Protein 5NF4 (pdb70)

Foldseek 3Di:
DKAKEKAKAFALVLQQFFAKKKKWKAAQPPQATWWIDIDGDPDQTDGMDIAITMTHFDWMKMKMKTQDPPVVVVVVVQGGNVSVVVQQFDWDFDDPCQQAGRDSNHYAIWIDMAGGDGGDDDADNVGGHYDQGVNHRHHHIFGQKEKEKEFEPADCVFFDWKKKFLFARTTGHDDDPDFGPDGDHIDTWDDPPPHRMTMGMGGWGFDDPVAAAVGRPDPRSPNFMWMWTATPVGDIDIATFFDDPDADVVNARRCQRNVVDPDHTGRTDGTQKYKHWYWYDDPPDMGIDIDIGGD/DKAKEKAKAFALQLQGAFFKKKKWKAAQPPQATWWIDIDGDPDDSDTMDIDIIMGHFHFMKMKMKTQDPPVVVVVVVQGGNVSVVVQQFDWAFDDVCQQAHGDRNHYAIWIDMAGRDGGDDDADNVGGHYDQRVNHRHHYIFGQKEKEKEFAPADLQFWDWKKKFLFARTTGHDDDPDFGPDGDHIHTFDDDPPHRMTIGMGGWGFDDPVAAAVGRPDPRRPNFIWMWTATPVGDIDIATFFDDADADVVNARRCQRNPVDPDHTGRTDGTQKYKYWYKHDDVPDMGIDIDIGGD

Structure (mmCIF, N/CA/C/O backbone):
data_5NF4
#
_entry.id   5NF4
#
_cell.length_a   80.183
_cell.length_b   80.183
_cell.length_c   116.022
_cell.angle_alpha   90.000
_cell.angle_beta   90.000
_cell.angle_gamma   120.000
#
_symmetry.space_group_name_H-M   'P 32'
#
loop_
_entity.id
_entity.type
_entity.pdbx_description
1 polymer 'Minor fimbrium tip subunit Mfa3'
2 non-polymer 'FORMIC ACID'
3 non-polymer 'SULFATE ION'
4 water water
#
loop_
_atom_site.group_PDB
_atom_site.id
_atom_site.type_symbol
_atom_site.label_atom_id
_atom_site.label_alt_id
_atom_site.label_comp_id
_atom_site.label_asym_id
_atom_site.label_entity_id
_atom_site.label_seq_id
_atom_site.pdbx_PDB_ins_code
_atom_site.Cartn_x
_atom_site.Cartn_y
_atom_site.Cartn_z
_atom_site.occupancy
_atom_site.B_iso_or_equiv
_atom_site.auth_seq_id
_atom_site.auth_comp_id
_atom_site.auth_asym_id
_atom_site.auth_atom_id
_atom_site.pdbx_PDB_model_num
ATOM 1 N N . PRO A 1 39 ? -12.005 21.328 45.595 1.00 57.04 34 PRO A N 1
ATOM 2 C CA . PRO A 1 39 ? -11.416 22.680 45.589 1.00 52.88 34 PRO A CA 1
ATOM 3 C C . PRO A 1 39 ? -11.010 23.019 44.159 1.00 50.11 34 PRO A C 1
ATOM 4 O O . PRO A 1 39 ? -10.391 22.192 43.533 1.00 54.53 34 PRO A O 1
ATOM 15 N N . ASP A 1 40 ? -11.379 24.189 43.653 1.00 44.20 35 ASP A N 1
ATOM 16 C CA . ASP A 1 40 ? -11.256 24.454 42.214 1.00 43.75 35 ASP A CA 1
ATOM 17 C C . ASP A 1 40 ? -10.013 25.229 41.796 1.00 45.14 35 ASP A C 1
ATOM 18 O O . ASP A 1 40 ? -9.239 25.758 42.622 1.00 47.59 35 ASP A O 1
ATOM 27 N N . VAL A 1 41 ? -9.868 25.306 40.478 1.00 40.80 36 VAL A N 1
ATOM 28 C CA . VAL A 1 41 ? -8.882 26.137 39.838 1.00 43.06 36 VAL A CA 1
ATOM 29 C C . VAL A 1 41 ? -9.583 27.007 38.787 1.00 40.29 36 VAL A C 1
ATOM 30 O O . VAL A 1 41 ? -10.383 26.497 38.001 1.00 39.88 36 VAL A O 1
ATOM 43 N N . TYR A 1 42 ? -9.273 28.295 38.784 1.00 40.26 37 TYR A N 1
ATOM 44 C CA . TYR A 1 42 ? -9.643 29.183 37.678 1.00 41.41 37 TYR A CA 1
ATOM 45 C C . TYR A 1 42 ? -8.366 29.550 36.960 1.00 41.15 37 TYR A C 1
ATOM 46 O O . TYR A 1 42 ? -7.452 30.122 37.554 1.00 41.29 37 TYR A O 1
ATOM 64 N N . LEU A 1 43 ? -8.334 29.218 35.674 1.00 37.45 38 LEU A N 1
ATOM 65 C CA . LEU A 1 43 ? -7.184 29.408 34.804 1.00 39.31 38 LEU A CA 1
ATOM 66 C C . LEU A 1 43 ? -7.483 30.454 33.766 1.00 42.00 38 LEU A C 1
ATOM 67 O O . LEU A 1 43 ? -8.526 30.388 33.135 1.00 41.13 38 LEU A O 1
ATOM 83 N N . LEU A 1 44 ? -6.546 31.373 33.574 1.00 40.20 39 LEU A N 1
ATOM 84 C CA . LEU A 1 44 ? -6.581 32.325 32.475 1.00 40.57 39 LEU A CA 1
ATOM 85 C C . LEU A 1 44 ? -5.739 31.796 31.327 1.00 41.13 39 LEU A C 1
ATOM 86 O O . LEU A 1 44 ? -4.526 31.650 31.459 1.00 41.42 39 LEU A O 1
ATOM 102 N N . VAL A 1 45 ? -6.401 31.507 30.212 1.00 37.51 40 VAL A N 1
ATOM 103 C CA . VAL A 1 45 ? -5.750 30.909 29.046 1.00 38.68 40 VAL A CA 1
ATOM 104 C C . VAL A 1 45 ? -5.546 32.046 28.058 1.00 44.87 40 VAL A C 1
ATOM 105 O O . VAL A 1 45 ? -6.494 32.783 27.751 1.00 44.47 40 VAL A O 1
ATOM 118 N N . ASN A 1 46 ? -4.298 32.249 27.638 1.00 43.82 41 ASN A N 1
ATOM 119 C CA . ASN A 1 46 ? -3.986 33.180 26.548 1.00 44.76 41 ASN A CA 1
ATOM 120 C C . ASN A 1 46 ? -3.331 32.429 25.411 1.00 48.54 41 ASN A C 1
ATOM 121 O O . ASN A 1 46 ? -2.269 31.823 25.606 1.00 43.54 41 ASN A O 1
ATOM 132 N N . ALA A 1 47 ? -3.983 32.461 24.250 1.00 40.93 42 ALA A N 1
ATOM 133 C CA . ALA A 1 47 ? -3.598 31.661 23.086 1.00 39.25 42 ALA A CA 1
ATOM 134 C C . ALA A 1 47 ? -3.444 32.544 21.861 1.00 43.34 42 ALA A C 1
ATOM 135 O O . ALA A 1 47 ? -4.128 33.557 21.714 1.00 48.49 42 ALA A O 1
ATOM 142 N N . ARG A 1 48 ? -2.529 32.159 20.977 1.00 40.23 43 ARG A N 1
ATOM 143 C CA . ARG A 1 48 ? -2.233 32.981 19.835 1.00 41.23 43 ARG A CA 1
ATOM 144 C C . ARG A 1 48 ? -1.467 32.133 18.833 1.00 41.81 43 ARG A C 1
ATOM 145 O O . A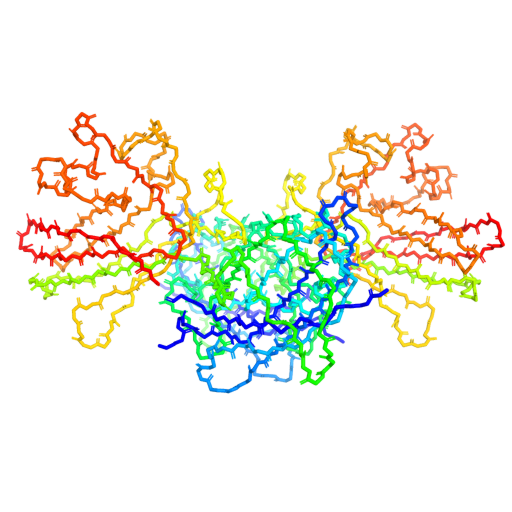RG A 1 48 ? -0.867 31.124 19.206 1.00 37.94 43 ARG A O 1
ATOM 166 N N . ALA A 1 49 ? -1.510 32.512 17.565 1.00 43.66 44 ALA A N 1
ATOM 167 C CA . ALA A 1 49 ? -0.715 31.781 16.606 1.00 48.93 44 ALA A CA 1
ATOM 168 C C . ALA A 1 49 ? 0.768 32.072 16.863 1.00 64.92 44 ALA A C 1
ATOM 169 O O . ALA A 1 49 ? 1.136 33.200 17.200 1.00 59.58 44 ALA A O 1
ATOM 176 N N . ALA A 1 50 ? 1.604 31.042 16.743 1.00 74.73 45 ALA A N 1
ATOM 177 C CA . ALA A 1 50 ? 3.052 31.186 16.893 1.00 83.70 45 ALA A CA 1
ATOM 178 C C . ALA A 1 50 ? 3.654 31.963 15.719 1.00 95.87 45 ALA A C 1
ATOM 179 O O . ALA A 1 50 ? 3.942 31.397 14.659 1.00 96.60 45 ALA A O 1
ATOM 186 N N . ASP A 1 64 ? -2.409 39.559 6.971 1.00 83.79 59 ASP A N 1
ATOM 187 C CA . ASP A 1 64 ? -2.417 38.799 8.210 1.00 68.13 59 ASP A CA 1
ATOM 188 C C . ASP A 1 64 ? -3.430 37.661 8.184 1.00 52.54 59 ASP A C 1
ATOM 189 O O . ASP A 1 64 ? -3.729 37.094 9.231 1.00 50.94 59 ASP A O 1
ATOM 198 N N . PHE A 1 65 ? -3.943 37.307 7.003 1.00 51.34 60 PHE A N 1
ATOM 199 C CA . PHE A 1 65 ? -4.810 36.134 6.898 1.00 46.30 60 PHE A CA 1
ATOM 200 C C . PHE A 1 65 ? -4.101 34.876 7.444 1.00 44.74 60 PHE A C 1
ATOM 201 O O . PHE A 1 65 ? -4.750 33.977 8.018 1.00 41.81 60 PHE A O 1
ATOM 218 N N . GLU A 1 66 ? -2.771 34.825 7.299 1.00 48.96 61 GLU A N 1
ATOM 219 C CA . GLU A 1 66 ? -1.966 33.668 7.741 1.00 45.63 61 GLU A CA 1
ATOM 220 C C . GLU A 1 66 ? -2.021 33.492 9.258 1.00 43.96 61 GLU A C 1
ATOM 221 O O . GLU A 1 66 ? -1.727 32.418 9.774 1.00 43.96 61 GLU A O 1
ATOM 233 N N . ASP A 1 67 ? -2.340 34.571 9.957 1.00 43.08 62 ASP A N 1
ATOM 234 C CA . ASP A 1 67 ? -2.268 34.579 11.423 1.00 45.42 62 ASP A CA 1
ATOM 235 C C . ASP A 1 67 ? -3.622 34.486 12.113 1.00 50.86 62 ASP A C 1
ATOM 236 O O . ASP A 1 67 ? -3.696 34.447 13.341 1.00 49.25 62 ASP A O 1
ATOM 245 N N . ARG A 1 68 ? -4.696 34.497 11.339 1.00 44.96 63 ARG A N 1
ATOM 246 C CA . ARG A 1 68 ? -6.023 34.640 11.926 1.00 45.84 63 ARG A CA 1
ATOM 247 C C . ARG A 1 68 ? -6.481 33.345 12.537 1.00 43.21 63 ARG A C 1
ATOM 248 O O . ARG A 1 68 ? -6.345 32.282 11.938 1.00 40.45 63 ARG A O 1
ATOM 269 N N . VAL A 1 69 ? -7.006 33.449 13.755 1.00 41.03 64 VAL A N 1
ATOM 270 C CA . VAL A 1 69 ? -7.594 32.321 14.429 1.00 40.26 64 VAL A CA 1
ATOM 271 C C . VAL A 1 69 ? -9.083 32.603 14.553 1.00 48.87 64 VAL A C 1
ATOM 272 O O . VAL A 1 69 ? -9.504 33.365 15.420 1.00 51.72 64 VAL A O 1
ATOM 285 N N . HIS A 1 70 ? -9.858 31.937 13.703 1.00 39.30 65 HIS A N 1
ATOM 286 C CA . HIS A 1 70 ? -11.306 32.134 13.583 1.00 41.53 65 HIS A CA 1
ATOM 287 C C . HIS A 1 70 ? -12.106 31.351 14.612 1.00 41.24 65 HIS A C 1
ATOM 288 O O . HIS A 1 70 ? -13.169 31.780 15.042 1.00 45.16 65 HIS A O 1
ATOM 302 N N . SER A 1 71 ? -11.601 30.181 14.951 1.00 40.70 66 SER A N 1
ATOM 303 C CA . SER A 1 71 ? -12.177 29.374 16.016 1.00 42.23 66 SER A CA 1
ATOM 304 C C . SER A 1 71 ? -11.072 28.665 16.754 1.00 37.98 66 SER A C 1
ATOM 305 O O . SER A 1 71 ? -10.022 28.381 16.194 1.00 36.42 66 SER A O 1
ATOM 313 N N . LEU A 1 72 ? -11.319 28.362 18.021 1.00 37.78 67 LEU A N 1
ATOM 314 C CA . LEU A 1 72 ? -10.346 27.684 18.847 1.00 36.08 67 LEU A CA 1
ATOM 315 C C . LEU A 1 72 ? -11.045 26.780 19.853 1.00 36.28 67 LEU A C 1
ATOM 316 O O . LEU A 1 72 ? -11.812 27.266 20.679 1.00 38.45 67 LEU A O 1
ATOM 332 N N . ALA A 1 73 ? -10.770 25.489 19.780 1.00 34.81 68 ALA A N 1
ATOM 333 C CA . ALA A 1 73 ? -11.267 24.534 20.765 1.00 35.00 68 ALA A CA 1
ATOM 334 C C . ALA A 1 73 ? -10.154 24.148 21.707 1.00 34.29 68 ALA A C 1
ATOM 335 O O . ALA A 1 73 ? -9.021 23.918 21.293 1.00 34.30 68 ALA A O 1
ATOM 342 N N . MET A 1 74 ? -10.480 24.105 22.996 1.00 33.37 69 MET A N 1
ATOM 343 C CA . MET A 1 74 ? -9.560 23.625 23.993 1.00 31.36 69 MET A CA 1
ATOM 344 C C . MET A 1 74 ? -10.241 22.443 24.656 1.00 33.57 69 MET A C 1
ATOM 345 O O . MET A 1 74 ? -11.401 22.577 25.068 1.00 35.36 69 MET A O 1
ATOM 359 N N . LEU A 1 75 ? -9.534 21.329 24.759 1.00 32.06 70 LEU A N 1
ATOM 360 C CA . LEU A 1 75 ? -10.044 20.145 25.455 1.00 33.67 70 LEU A CA 1
ATOM 361 C C . LEU A 1 75 ? -8.961 19.671 26.429 1.00 32.90 70 LEU A C 1
ATOM 362 O O . LEU A 1 75 ? -7.776 19.553 26.080 1.00 32.77 70 LEU A O 1
ATOM 378 N N . VAL A 1 76 ? -9.387 19.407 27.664 1.00 33.22 71 VAL A N 1
ATOM 379 C CA . VAL A 1 76 ? -8.480 19.124 28.770 1.00 32.37 71 VAL A CA 1
ATOM 380 C C . VAL A 1 76 ? -8.850 17.777 29.376 1.00 30.67 71 VAL A C 1
ATOM 381 O O . VAL A 1 76 ? -10.042 17.487 29.608 1.00 31.59 71 VAL A O 1
ATOM 394 N N . PHE A 1 77 ? -7.853 16.931 29.558 1.00 30.71 72 PHE A N 1
ATOM 395 C CA . PHE A 1 77 ? -8.067 15.586 30.065 1.00 30.92 72 PHE A CA 1
ATOM 396 C C . PHE A 1 77 ? -7.170 15.254 31.235 1.00 33.88 72 PHE A C 1
ATOM 397 O O . PHE A 1 77 ? -6.053 15.739 31.326 1.00 33.88 72 PHE A O 1
ATOM 414 N N . ASP A 1 78 ? -7.644 14.392 32.121 1.00 35.15 73 ASP A N 1
ATOM 415 C CA . ASP A 1 78 ? -6.771 13.900 33.191 1.00 36.06 73 ASP A CA 1
ATOM 416 C C . ASP A 1 78 ? -5.647 13.080 32.559 1.00 37.37 73 ASP A C 1
ATOM 417 O O . ASP A 1 78 ? -5.925 12.181 31.767 1.00 37.52 73 ASP A O 1
ATOM 426 N N . SER A 1 79 ? -4.390 13.395 32.875 1.00 35.61 74 SER A N 1
ATOM 427 C CA . SER A 1 79 ? -3.252 12.742 32.228 1.00 37.82 74 SER A CA 1
ATOM 428 C C . SER A 1 79 ? -3.210 11.237 32.468 1.00 38.82 74 SER A C 1
ATOM 429 O O . SER A 1 79 ? -2.714 10.505 31.611 1.00 39.53 74 SER A O 1
ATOM 437 N N . ASN A 1 80 ? -3.755 10.799 33.603 1.00 40.39 75 ASN A N 1
ATOM 438 C CA . ASN A 1 80 ? -3.683 9.404 34.014 1.00 44.89 75 ASN A CA 1
ATOM 439 C C . ASN A 1 80 ? -4.930 8.616 33.674 1.00 43.38 75 ASN A C 1
ATOM 440 O O . ASN A 1 80 ? -4.826 7.520 33.124 1.00 50.84 75 ASN A O 1
ATOM 451 N N . THR A 1 81 ? -6.099 9.177 33.960 1.00 37.69 76 THR A N 1
ATOM 452 C CA . THR A 1 81 ? -7.348 8.435 33.758 1.00 37.79 76 THR A CA 1
ATOM 453 C C . THR A 1 81 ? -7.882 8.654 32.331 1.00 37.13 76 THR A C 1
ATOM 454 O O . THR A 1 81 ? -8.656 7.846 31.830 1.00 40.19 76 THR A O 1
ATOM 465 N N . GLY A 1 82 ? -7.488 9.757 31.709 1.00 37.14 77 GLY A N 1
ATOM 466 C CA . GLY A 1 82 ? -7.998 10.101 30.379 1.00 35.87 77 GLY A CA 1
ATOM 467 C C . GLY A 1 82 ? -9.372 10.756 30.368 1.00 34.41 77 GLY A C 1
ATOM 468 O O . GLY A 1 82 ? -9.921 11.077 29.299 1.00 35.86 77 GLY A O 1
ATOM 472 N N . GLU A 1 83 ? -9.932 10.981 31.551 1.00 34.27 78 GLU A N 1
ATOM 473 C CA . GLU A 1 83 ? -11.220 11.635 31.682 1.00 32.44 78 GLU A CA 1
ATOM 474 C C . GLU A 1 83 ? -11.182 13.071 31.144 1.00 35.16 78 GLU A C 1
ATOM 475 O O . GLU A 1 83 ? -10.248 13.809 31.420 1.00 35.82 78 GLU A O 1
ATOM 487 N N . LYS A 1 84 ? -12.213 13.477 30.409 1.00 35.21 79 LYS A N 1
ATOM 488 C CA . LYS A 1 84 ? -12.341 14.890 30.026 1.00 33.60 79 LYS A CA 1
ATOM 489 C C . LYS A 1 84 ? -12.660 15.699 31.251 1.00 36.42 79 LYS A C 1
ATOM 490 O O . LYS A 1 84 ? -13.635 15.407 31.937 1.00 39.77 79 LYS A O 1
ATOM 509 N N . VAL A 1 85 ? -11.836 16.699 31.555 1.00 33.78 80 VAL A N 1
ATOM 510 C CA . VAL A 1 85 ? -12.078 17.514 32.762 1.00 36.06 80 VAL A CA 1
ATOM 511 C C . VAL A 1 85 ? -12.393 18.987 32.487 1.00 38.20 80 VAL A C 1
ATOM 512 O O . VAL A 1 85 ? -12.777 19.716 33.401 1.00 35.92 80 VAL A O 1
ATOM 525 N N . ALA A 1 86 ? -12.287 19.427 31.238 1.00 36.96 81 ALA A N 1
ATOM 526 C CA . ALA A 1 86 ? -12.705 20.785 30.881 1.00 36.41 81 ALA A CA 1
ATOM 527 C C . ALA A 1 86 ? -12.685 20.911 29.370 1.00 34.92 81 ALA A C 1
ATOM 528 O O . ALA A 1 86 ? -11.963 20.187 28.717 1.00 34.04 81 ALA A O 1
ATOM 535 N N . GLU A 1 87 ? -13.477 21.823 28.834 1.00 34.82 82 GLU A N 1
ATOM 536 C CA . GLU A 1 87 ? -13.373 22.141 27.418 1.00 34.38 82 GLU A CA 1
ATOM 537 C C . GLU A 1 87 ? -13.935 23.519 27.196 1.00 33.85 82 GLU A C 1
ATOM 538 O O . GLU A 1 87 ? -14.721 24.049 28.009 1.00 36.61 82 GLU A O 1
ATOM 550 N N . HIS A 1 88 ? -13.506 24.141 26.110 1.00 33.14 83 HIS A N 1
ATOM 551 C CA . HIS A 1 88 ? -13.897 25.501 25.825 1.00 33.77 83 HIS A CA 1
ATOM 552 C C . HIS A 1 88 ? -13.875 25.725 24.329 1.00 34.30 83 HIS A C 1
ATOM 553 O O . HIS A 1 88 ? -13.004 25.207 23.650 1.00 36.68 83 HIS A O 1
ATOM 567 N N . PHE A 1 89 ? -14.823 26.517 23.839 1.00 34.82 84 PHE A N 1
ATOM 568 C CA . PHE A 1 89 ? -14.813 26.852 22.415 1.00 37.06 84 PHE A CA 1
ATOM 569 C C . PHE A 1 89 ? -14.893 28.367 22.226 1.00 38.65 84 PHE A C 1
ATOM 570 O O . PHE A 1 89 ? -15.706 29.059 22.871 1.00 41.06 84 PHE A O 1
ATOM 587 N N . SER A 1 90 ? -14.010 28.903 21.382 1.00 38.15 85 SER A N 1
ATOM 588 C CA . SER A 1 90 ? -14.023 30.346 21.082 1.00 42.85 85 SER A CA 1
ATOM 589 C C . SER A 1 90 ? -14.195 30.539 19.596 1.00 40.33 85 SER A C 1
ATOM 590 O O . SER A 1 90 ? -13.710 29.741 18.822 1.00 38.04 85 SER A O 1
ATOM 598 N N . SER A 1 91 ? -14.866 31.618 19.227 1.00 44.45 86 SER A N 1
ATOM 599 C CA . SER A 1 91 ? -14.955 31.997 17.826 1.00 47.15 86 SER A CA 1
ATOM 600 C C . SER A 1 91 ? -14.978 33.513 17.719 1.00 49.14 86 SER A C 1
ATOM 601 O O . SER A 1 91 ? -15.340 34.226 18.660 1.00 52.76 86 SER A O 1
ATOM 609 N N . SER A 1 92 ? -14.543 34.002 16.568 1.00 50.56 87 SER A N 1
ATOM 610 C CA . SER A 1 92 ? -14.555 35.418 16.305 1.00 68.27 87 SER A CA 1
ATOM 611 C C . SER A 1 92 ? -15.526 35.608 15.169 1.00 88.00 87 SER A C 1
ATOM 612 O O . SER A 1 92 ? -15.360 35.025 14.091 1.00 85.98 87 SER A O 1
ATOM 620 N N . ILE A 1 93 ? -16.575 36.370 15.451 1.00 108.18 88 ILE A N 1
ATOM 621 C CA . ILE A 1 93 ? -17.580 36.694 14.458 1.00 119.22 88 ILE A CA 1
ATOM 622 C C . ILE A 1 93 ? -16.873 37.384 13.302 1.00 112.58 88 ILE A C 1
ATOM 623 O O . ILE A 1 93 ? -17.238 37.224 12.139 1.00 101.58 88 ILE A O 1
ATOM 639 N N . GLY A 1 94 ? -15.828 38.127 13.647 1.00 113.82 89 GLY A N 1
ATOM 640 C CA . GLY A 1 94 ? -14.990 38.790 12.676 1.00 112.14 89 GLY A CA 1
ATOM 641 C C . GLY A 1 94 ? -14.369 40.002 13.338 1.00 119.55 89 GLY A C 1
ATOM 642 O O . GLY A 1 94 ? -14.566 40.217 14.538 1.00 117.87 89 GLY A O 1
ATOM 646 N N . SER A 1 95 ? -13.603 40.785 12.582 1.00 128.62 90 SER A N 1
ATOM 647 C CA . SER A 1 95 ? -13.238 40.447 11.210 1.00 123.67 90 SER A CA 1
ATOM 648 C C . SER A 1 95 ? -12.254 39.284 11.226 1.00 119.16 90 SER A C 1
ATOM 649 O O . SER A 1 95 ? -12.241 38.443 10.322 1.00 121.41 90 SER A O 1
ATOM 657 N N . GLY A 1 96 ? -11.442 39.241 12.279 1.00 109.60 91 GLY A N 1
ATOM 658 C CA . GLY A 1 96 ? -10.486 38.171 12.474 1.00 104.88 91 GLY A CA 1
ATOM 659 C C . GLY A 1 96 ? -9.438 38.534 13.509 1.00 90.07 91 GLY A C 1
ATOM 660 O O . GLY A 1 96 ? -8.631 39.435 13.283 1.00 89.38 91 GLY A O 1
ATOM 664 N N . THR A 1 97 ? -9.452 37.833 14.641 1.00 81.76 92 THR A N 1
ATOM 665 C CA . THR A 1 97 ? -8.440 38.028 15.680 1.00 63.63 92 THR A CA 1
ATOM 666 C C . THR A 1 97 ? -7.326 36.996 15.560 1.00 62.03 92 THR A C 1
ATOM 667 O O . THR A 1 97 ? -7.466 35.999 14.858 1.00 55.90 92 THR A O 1
ATOM 678 N N . SER A 1 98 ? -6.196 37.255 16.207 1.00 53.02 93 SER A N 1
ATOM 679 C CA . SER A 1 98 ? -5.097 36.281 16.210 1.00 57.89 93 SER A CA 1
ATOM 680 C C . SER A 1 98 ? -4.868 35.733 17.606 1.00 51.50 93 SER A C 1
ATOM 681 O O . SER A 1 98 ? -3.991 34.898 17.816 1.00 51.68 93 SER A O 1
ATOM 689 N N . THR A 1 99 ? -5.645 36.230 18.561 1.00 51.42 94 THR A N 1
ATOM 690 C CA . THR A 1 99 ? -5.471 35.850 19.964 1.00 49.34 94 THR A CA 1
ATOM 691 C C . THR A 1 99 ? -6.804 35.696 20.687 1.00 49.03 94 THR A C 1
ATOM 692 O O . THR A 1 99 ? -7.749 36.449 20.420 1.00 47.78 94 THR A O 1
ATOM 703 N N . TYR A 1 100 ? -6.839 34.755 21.637 1.00 46.11 95 TYR A N 1
ATOM 704 C CA . TYR A 1 100 ? -7.987 34.534 22.508 1.00 43.74 95 TYR A CA 1
ATOM 705 C C . TYR A 1 100 ? -7.520 34.554 23.939 1.00 46.70 95 TYR A C 1
ATOM 706 O O . TYR A 1 100 ? -6.488 33.987 24.265 1.00 47.04 95 TYR A O 1
ATOM 724 N N . VAL A 1 101 ? -8.252 35.259 24.786 1.00 42.26 96 VAL A N 1
ATOM 725 C CA . VAL A 1 101 ? -7.997 35.173 26.204 1.00 40.37 96 VAL A CA 1
ATOM 726 C C . VAL A 1 101 ? -9.335 34.863 26.883 1.00 47.63 96 VAL A C 1
ATOM 727 O O . VAL A 1 101 ? -10.345 35.530 26.627 1.00 43.84 96 VAL A O 1
ATOM 740 N N . PHE A 1 102 ? -9.341 33.834 27.727 1.00 42.50 97 PHE A N 1
ATOM 741 C CA . PHE A 1 102 ? -10.568 33.429 28.413 1.00 42.33 97 PHE A CA 1
ATOM 742 C C . PHE A 1 102 ? -10.260 32.693 29.717 1.00 39.62 97 PHE A C 1
ATOM 743 O O . PHE A 1 102 ? -9.169 32.159 29.891 1.00 38.32 97 PHE A O 1
ATOM 760 N N . THR A 1 103 ? -11.244 32.647 30.600 1.00 43.03 98 THR A N 1
ATOM 761 C CA . THR A 1 103 ? -11.102 31.957 31.878 1.00 39.84 98 THR A CA 1
ATOM 762 C C . THR A 1 103 ? -11.839 30.616 31.876 1.00 40.39 98 THR A C 1
ATOM 763 O O . THR A 1 103 ? -12.946 30.538 31.386 1.00 45.69 98 THR A O 1
ATOM 774 N N . VAL A 1 104 ? -11.217 29.569 32.416 1.00 36.99 99 VAL A N 1
ATOM 775 C CA . VAL A 1 104 ? -11.841 28.252 32.532 1.00 43.83 99 VAL A CA 1
ATOM 776 C C . VAL A 1 104 ? -11.762 27.784 34.000 1.00 46.32 99 VAL A C 1
ATOM 777 O O . VAL A 1 104 ? -10.789 28.069 34.696 1.00 43.24 99 VAL A O 1
ATOM 790 N N . LYS A 1 105 ? -12.795 27.084 34.451 1.00 41.51 100 LYS A N 1
ATOM 791 C CA . LYS A 1 105 ? -12.822 26.490 35.802 1.00 38.83 100 LYS A CA 1
ATOM 792 C C . LYS A 1 105 ? -12.635 24.975 35.681 1.00 38.10 100 LYS A C 1
ATOM 793 O O . LYS A 1 105 ? -13.234 24.352 34.813 1.00 42.06 100 LYS A O 1
ATOM 812 N N . LEU A 1 106 ? -11.783 24.378 36.503 1.00 34.53 101 LEU A N 1
ATOM 813 C CA . LEU A 1 106 ? -11.605 22.927 36.470 1.00 34.17 101 LEU A CA 1
ATOM 814 C C . LEU A 1 106 ? -11.032 22.423 37.773 1.00 37.24 101 LEU A C 1
ATOM 815 O O . LEU A 1 106 ? -10.610 23.197 38.595 1.00 38.94 101 LEU A O 1
ATOM 831 N N . LYS A 1 107 ? -10.986 21.112 37.936 1.00 40.00 102 LYS A N 1
ATOM 832 C CA . LYS A 1 107 ? -10.368 20.523 39.110 1.00 40.65 102 LYS A CA 1
ATOM 833 C C . LYS A 1 107 ? -8.861 20.414 38.916 1.00 40.63 102 LYS A C 1
ATOM 834 O O . LYS A 1 107 ? -8.385 20.194 37.796 1.00 37.19 102 LYS A O 1
ATOM 853 N N . PRO A 1 108 ? -8.104 20.586 39.997 1.00 35.41 103 PRO A N 1
ATOM 854 C CA . PRO A 1 108 ? -6.642 20.458 39.909 1.00 33.36 103 PRO A CA 1
ATOM 855 C C . PRO A 1 108 ? -6.161 19.049 39.654 1.00 35.96 103 PRO A C 1
ATOM 856 O O . PRO A 1 108 ? -6.904 18.093 39.844 1.00 40.05 103 PRO A O 1
ATOM 867 N N . GLY A 1 109 ? -4.917 18.932 39.205 1.00 34.91 104 GLY A N 1
ATOM 868 C CA . GLY A 1 109 ? -4.289 17.640 39.008 1.00 37.34 104 GLY A CA 1
ATOM 869 C C . GLY A 1 109 ? -3.342 17.684 37.825 1.00 37.70 104 GLY A C 1
ATOM 870 O O . GLY A 1 109 ? -2.827 18.745 37.497 1.00 36.00 104 GLY A O 1
ATOM 874 N N . GLN A 1 110 ? -3.081 16.524 37.230 1.00 36.01 105 GLN A N 1
ATOM 875 C CA . GLN A 1 110 ? -2.210 16.411 36.064 1.00 35.16 105 GLN A CA 1
ATOM 876 C C . GLN A 1 110 ? -3.099 16.430 34.848 1.00 33.39 105 GLN A C 1
ATOM 877 O O . GLN A 1 110 ? -4.037 15.631 34.767 1.00 35.33 105 GLN A O 1
ATOM 891 N N . ARG A 1 111 ? -2.852 17.369 33.945 1.00 32.76 106 ARG A N 1
ATOM 892 C CA . ARG A 1 111 ? -3.757 17.558 32.807 1.00 31.79 106 ARG A CA 1
ATOM 893 C C . ARG A 1 111 ? -3.029 17.638 31.487 1.00 33.11 106 ARG A C 1
ATOM 894 O O . ARG A 1 111 ? -1.938 18.207 31.373 1.00 33.54 106 ARG A O 1
ATOM 915 N N . ASP A 1 112 ? -3.654 17.025 30.488 1.00 31.87 107 ASP A N 1
ATOM 916 C CA . ASP A 1 112 ? -3.233 17.143 29.098 1.00 31.23 107 ASP A CA 1
ATOM 917 C C . ASP A 1 112 ? -4.155 18.143 28.375 1.00 32.15 107 ASP A C 1
ATOM 918 O O . ASP A 1 112 ? -5.364 17.964 28.379 1.00 33.29 107 ASP A O 1
ATOM 927 N N . PHE A 1 113 ? -3.583 19.189 27.776 1.00 31.18 108 PHE A N 1
ATOM 928 C CA . PHE A 1 113 ? -4.344 20.267 27.137 1.00 29.62 108 PHE A CA 1
ATOM 929 C C . PHE A 1 113 ? -4.197 20.105 25.621 1.00 29.62 108 PHE A C 1
ATOM 930 O O . PHE A 1 113 ? -3.090 19.966 25.140 1.00 34.35 108 PHE A O 1
ATOM 947 N N . PHE A 1 114 ? -5.310 20.179 24.912 1.00 29.88 109 PHE A N 1
ATOM 948 C CA . PHE A 1 114 ? -5.307 20.098 23.449 1.00 29.66 109 PHE A CA 1
ATOM 949 C C . PHE A 1 114 ? -5.962 21.351 22.912 1.00 32.14 109 PHE A C 1
ATOM 950 O O . PHE A 1 114 ? -7.060 21.696 23.317 1.00 32.30 109 PHE A O 1
ATOM 967 N N . PHE A 1 115 ? -5.299 21.986 21.940 1.00 31.68 110 PHE A N 1
ATOM 968 C CA . PHE A 1 115 ? -5.801 23.187 21.314 1.00 31.06 110 PHE A CA 1
ATOM 969 C C . PHE A 1 115 ? -5.869 22.937 19.803 1.00 33.00 110 PHE A C 1
ATOM 970 O O . PHE A 1 115 ? -4.884 22.514 19.202 1.00 33.49 110 PHE A O 1
ATOM 987 N N . VAL A 1 116 ? -7.038 23.203 19.233 1.00 31.41 111 VAL A N 1
ATOM 988 C CA . VAL A 1 116 ? -7.299 22.986 17.797 1.00 29.14 111 VAL A CA 1
ATOM 989 C C . VAL A 1 116 ? -7.976 24.240 17.242 1.00 31.08 111 VAL A C 1
ATOM 990 O O . VAL A 1 116 ? -9.025 24.630 17.721 1.00 33.62 111 VAL A O 1
ATOM 1003 N N . ALA A 1 117 ? -7.398 24.845 16.193 1.00 31.78 112 ALA A N 1
ATOM 1004 C CA . ALA A 1 117 ? -7.920 26.073 15.643 1.00 31.03 112 ALA A CA 1
ATOM 1005 C C . ALA A 1 117 ? -8.283 25.913 14.179 1.00 30.67 112 ALA A C 1
ATOM 1006 O O . ALA A 1 117 ? -7.648 25.125 13.478 1.00 32.10 112 ALA A O 1
ATOM 1013 N N . ASN A 1 118 ? -9.332 26.631 13.784 1.00 31.67 113 ASN A N 1
ATOM 1014 C CA . ASN A 1 118 ? -9.746 26.719 12.385 1.00 32.98 113 ASN A CA 1
ATOM 1015 C C . ASN A 1 118 ? -10.110 25.376 11.746 1.00 35.14 113 ASN A C 1
ATOM 1016 O O . ASN A 1 118 ? -9.961 25.188 10.545 1.00 37.20 113 ASN A O 1
ATOM 1027 N N . ILE A 1 119 ? -10.614 24.465 12.546 1.00 36.37 114 ILE A N 1
ATOM 1028 C CA . ILE A 1 119 ? -11.131 23.199 12.042 1.00 35.23 114 ILE A CA 1
ATOM 1029 C C . ILE A 1 119 ? -12.645 23.319 11.821 1.00 35.00 114 ILE A C 1
ATOM 1030 O O . ILE A 1 119 ? -13.394 23.698 12.721 1.00 33.91 114 ILE A O 1
ATOM 1046 N N . PRO A 1 120 ? -13.117 23.031 10.593 1.00 36.30 115 PRO A N 1
ATOM 1047 C CA . PRO A 1 120 ? -14.559 23.127 10.338 1.00 36.67 115 PRO A CA 1
ATOM 1048 C C . PRO A 1 120 ? -15.409 22.308 11.303 1.00 37.48 115 PRO A C 1
ATOM 1049 O O . PRO A 1 120 ? -15.160 21.096 11.484 1.00 34.99 115 PRO A O 1
ATOM 1060 N N . ASN A 1 121 ? -16.408 22.980 11.873 1.00 37.68 116 ASN A N 1
ATOM 1061 C CA . ASN A 1 121 ? -17.342 22.400 12.839 1.00 39.74 116 ASN A CA 1
ATOM 1062 C C . ASN A 1 121 ? -16.678 21.649 13.984 1.00 37.16 116 ASN A C 1
ATOM 1063 O O . ASN A 1 121 ? -17.197 20.660 14.478 1.00 35.27 116 ASN A O 1
ATOM 1074 N N . MET A 1 122 ? -15.542 22.169 14.434 1.00 35.62 117 MET A N 1
ATOM 1075 C CA . MET A 1 122 ? -14.869 21.634 15.591 1.00 35.00 117 MET A CA 1
ATOM 1076 C C . MET A 1 122 ? -15.784 21.606 16.816 1.00 35.46 117 MET A C 1
ATOM 1077 O O . MET A 1 122 ? -15.657 20.705 17.653 1.00 34.24 117 MET A O 1
ATOM 1091 N N . GLN A 1 123 ? -16.715 22.555 16.923 1.00 38.19 118 GLN A N 1
ATOM 1092 C CA . GLN A 1 123 ? -17.558 22.593 18.115 1.00 39.46 118 GLN A CA 1
ATOM 1093 C C . GLN A 1 123 ? -18.407 21.322 18.216 1.00 38.17 118 GLN A C 1
ATOM 1094 O O . GLN A 1 123 ? -18.548 20.729 19.291 1.00 38.64 118 GLN A O 1
ATOM 1108 N N . THR A 1 124 ? -18.966 20.908 17.087 1.00 35.81 119 THR A N 1
ATOM 1109 C CA . THR A 1 124 ? -19.726 19.675 16.998 1.00 36.96 119 THR A CA 1
ATOM 1110 C C . THR A 1 124 ? -18.817 18.461 17.273 1.00 36.07 119 THR A C 1
ATOM 1111 O O . THR A 1 124 ? -19.237 17.506 17.926 1.00 38.32 119 THR A O 1
ATOM 1122 N N . ALA A 1 125 ? -17.590 18.515 16.762 1.00 33.68 120 ALA A N 1
ATOM 1123 C CA . ALA A 1 125 ? -16.607 17.419 16.935 1.00 32.41 120 ALA A CA 1
ATOM 1124 C C . ALA A 1 125 ? -16.302 17.160 18.412 1.00 35.87 120 ALA A C 1
ATOM 1125 O O . ALA A 1 125 ? -15.985 16.041 18.801 1.00 33.35 120 ALA A O 1
ATOM 1132 N N . MET A 1 126 ? -16.340 18.213 19.223 1.00 36.96 121 MET A N 1
ATOM 1133 C CA . MET A 1 126 ? -15.975 18.078 20.613 1.00 36.52 121 MET A CA 1
ATOM 1134 C C . MET A 1 126 ? -16.879 17.069 21.325 1.00 37.00 121 MET A C 1
ATOM 1135 O O . MET A 1 126 ? -16.443 16.379 22.257 1.00 37.34 121 MET A O 1
ATOM 1149 N N . ALA A 1 127 ? -18.133 16.978 20.895 1.00 37.17 122 ALA A N 1
ATOM 1150 C CA . ALA A 1 127 ? -19.060 16.084 21.576 1.00 40.35 122 ALA A CA 1
ATOM 1151 C C . ALA A 1 127 ? -18.722 14.612 21.312 1.00 42.03 122 ALA A C 1
ATOM 1152 O O . ALA A 1 127 ? -19.071 13.743 22.120 1.00 44.25 122 ALA A O 1
ATOM 1159 N N . SER A 1 128 ? -18.042 14.317 20.205 1.00 35.36 123 SER A N 1
ATOM 1160 C CA . SER A 1 128 ? -17.653 12.942 19.921 1.00 34.45 123 SER A CA 1
ATOM 1161 C C . SER A 1 128 ? -16.256 12.609 20.428 1.00 35.96 123 SER A C 1
ATOM 1162 O O . SER A 1 128 ? -15.765 11.511 20.173 1.00 36.47 123 SER A O 1
ATOM 1170 N N . ILE A 1 129 ? -15.625 13.544 21.140 1.00 33.93 124 ILE A N 1
ATOM 1171 C CA . ILE A 1 129 ? -14.334 13.302 21.783 1.00 31.26 124 ILE A CA 1
ATOM 1172 C C . ILE A 1 129 ? -14.616 13.115 23.273 1.00 37.18 124 ILE A C 1
ATOM 1173 O O . ILE A 1 129 ? -14.662 14.077 24.041 1.00 36.82 124 ILE A O 1
ATOM 1189 N N . VAL A 1 130 ? -14.839 11.876 23.685 1.00 35.10 125 VAL A N 1
ATOM 1190 C CA . VAL A 1 130 ? -15.308 11.646 25.043 1.00 35.38 125 VAL A CA 1
ATOM 1191 C C . VAL A 1 130 ? -14.166 11.640 26.043 1.00 35.57 125 VAL A C 1
ATOM 1192 O O . VAL A 1 130 ? -14.298 12.144 27.181 1.00 36.80 125 VAL A O 1
ATOM 1205 N N . ASN A 1 131 ? -13.055 11.042 25.634 1.00 32.43 126 ASN A N 1
ATOM 1206 C CA . ASN A 1 131 ? -11.927 10.837 26.513 1.00 35.53 126 ASN A CA 1
ATOM 1207 C C . ASN A 1 131 ? -10.635 11.094 25.775 1.00 34.42 126 ASN A C 1
ATOM 1208 O O . ASN A 1 131 ? -10.628 11.407 24.580 1.00 34.18 126 ASN A O 1
ATOM 1219 N N . LYS A 1 132 ? -9.529 10.952 26.488 1.00 33.47 127 LYS A N 1
ATOM 1220 C CA . LYS A 1 132 ? -8.238 11.295 25.933 1.00 33.88 127 LYS A CA 1
ATOM 1221 C C . LYS A 1 132 ? -7.863 10.375 24.749 1.00 33.56 127 LYS A C 1
ATOM 1222 O O . LYS A 1 132 ? -7.187 10.801 23.810 1.00 33.05 127 LYS A O 1
ATOM 1241 N N . SER A 1 133 ? -8.317 9.124 24.785 1.00 33.09 128 SER A N 1
ATOM 1242 C CA . SER A 1 133 ? -8.064 8.187 23.690 1.00 34.45 128 SER A CA 1
ATOM 1243 C C . SER A 1 133 ? -8.702 8.705 22.399 1.00 31.89 128 SER A C 1
ATOM 1244 O O . SER A 1 133 ? -8.057 8.725 21.322 1.00 31.95 128 SER A O 1
ATOM 1252 N N . ASP A 1 134 ? -9.961 9.149 22.503 1.00 30.05 129 ASP A N 1
ATOM 1253 C CA . ASP A 1 134 ? -10.650 9.762 21.372 1.00 30.35 129 ASP A CA 1
ATOM 1254 C C . ASP A 1 134 ? -9.914 11.000 20.899 1.00 31.11 129 ASP A C 1
ATOM 1255 O O . ASP A 1 134 ? -9.824 11.279 19.708 1.00 30.49 129 ASP A O 1
ATOM 1264 N N . MET A 1 135 ? -9.442 11.780 21.857 1.00 28.48 130 MET A N 1
ATOM 1265 C CA . MET A 1 135 ? -8.795 13.045 21.551 1.00 27.88 130 MET A CA 1
ATOM 1266 C C . MET A 1 135 ? -7.515 12.807 20.743 1.00 29.80 130 MET A C 1
ATOM 1267 O O . MET A 1 135 ? -7.263 13.460 19.708 1.00 30.38 130 MET A O 1
ATOM 1281 N N . ASN A 1 136 ? -6.703 11.861 21.189 1.00 30.21 131 ASN A N 1
ATOM 1282 C CA . ASN A 1 136 ? -5.513 11.511 20.427 1.00 28.90 131 ASN A CA 1
ATOM 1283 C C . ASN A 1 136 ? -5.822 10.932 19.032 1.00 30.55 131 ASN A C 1
ATOM 1284 O O . ASN A 1 136 ? -5.127 11.264 18.075 1.00 29.33 131 ASN A O 1
ATOM 1295 N N . HIS A 1 137 ? -6.848 10.094 18.920 1.00 29.05 132 HIS A N 1
ATOM 1296 C CA . HIS A 1 137 ? -7.260 9.618 17.589 1.00 30.31 132 HIS A CA 1
ATOM 1297 C C . HIS A 1 137 ? -7.624 10.799 16.701 1.00 30.33 132 HIS A C 1
ATOM 1298 O O . HIS A 1 137 ? -7.232 10.838 15.512 1.00 28.35 132 HIS A O 1
ATOM 1312 N N . PHE A 1 138 ? -8.367 11.765 17.241 1.00 30.46 133 PHE A N 1
ATOM 1313 C CA . PHE A 1 138 ? -8.788 12.927 16.478 1.00 30.97 133 PHE A CA 1
ATOM 1314 C C . PHE A 1 138 ? -7.577 13.720 16.001 1.00 30.08 133 PHE A C 1
ATOM 1315 O O . PHE A 1 138 ? -7.515 14.138 14.832 1.00 28.55 133 PHE A O 1
ATOM 1332 N N . MET A 1 139 ? -6.616 13.941 16.895 1.00 26.62 134 MET A N 1
ATOM 1333 C CA . MET A 1 139 ? -5.397 14.655 16.508 1.00 29.59 134 MET A CA 1
ATOM 1334 C C . MET A 1 139 ? -4.600 13.962 15.381 1.00 29.96 134 MET A C 1
ATOM 1335 O O . MET A 1 139 ? -3.892 14.624 14.626 1.00 29.50 134 MET A O 1
ATOM 1349 N N . GLN A 1 140 ? -4.709 12.641 15.294 1.00 29.27 135 GLN A N 1
ATOM 1350 C CA . GLN A 1 140 ? -3.902 11.834 14.386 1.00 30.35 135 GLN A CA 1
ATOM 1351 C C . GLN A 1 140 ? -4.576 11.655 13.033 1.00 28.80 135 GLN A C 1
ATOM 1352 O O . GLN A 1 140 ? -3.960 11.137 12.131 1.00 27.14 135 GLN A O 1
ATOM 1366 N N . VAL A 1 141 ? -5.824 12.086 12.891 1.00 27.77 136 VAL A N 1
ATOM 1367 C CA . VAL A 1 141 ? -6.528 11.919 11.599 1.00 27.54 136 VAL A CA 1
ATOM 1368 C C . VAL A 1 141 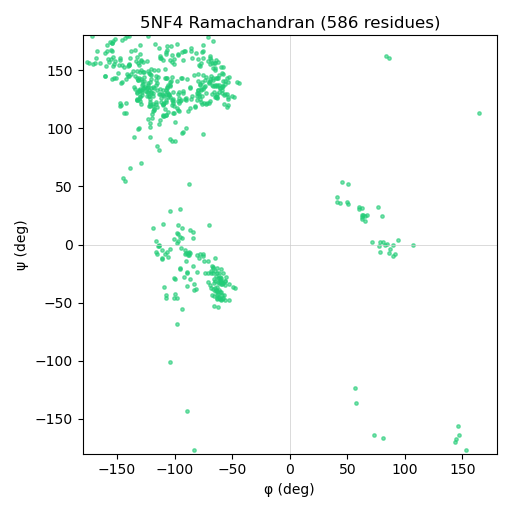? -5.791 12.620 10.459 1.00 28.95 136 VAL A C 1
ATOM 1369 O O . VAL A 1 141 ? -5.329 13.753 10.620 1.00 27.34 136 VAL A O 1
ATOM 1382 N N . PHE A 1 142 ? -5.691 11.940 9.309 1.00 27.31 137 PHE A N 1
ATOM 1383 C CA . PHE A 1 142 ? -5.194 12.570 8.076 1.00 28.60 137 PHE A CA 1
ATOM 1384 C C . PHE A 1 142 ? -6.361 13.332 7.442 1.00 26.97 137 PHE A C 1
ATOM 1385 O O . PHE A 1 142 ? -7.406 12.767 7.125 1.00 27.57 137 PHE A O 1
ATOM 1402 N N . ARG A 1 143 ? -6.199 14.638 7.301 1.00 25.74 138 ARG A N 1
ATOM 1403 C CA . ARG A 1 143 ? -7.279 15.519 6.845 1.00 26.81 138 ARG A CA 1
ATOM 1404 C C . ARG A 1 143 ? -6.871 16.166 5.530 1.00 26.49 138 ARG A C 1
ATOM 1405 O O . ARG A 1 143 ? -5.742 16.672 5.401 1.00 25.24 138 ARG A O 1
ATOM 1426 N N . ASP A 1 144 ? -7.773 16.189 4.559 1.00 28.18 139 ASP A N 1
ATOM 1427 C CA . ASP A 1 144 ? -7.374 16.736 3.276 1.00 28.46 139 ASP A CA 1
ATOM 1428 C C . ASP A 1 144 ? -7.369 18.254 3.348 1.00 28.20 139 ASP A C 1
ATOM 1429 O O . ASP A 1 144 ? -8.372 18.841 3.756 1.00 28.53 139 ASP A O 1
ATOM 1438 N N . LEU A 1 145 ? -6.235 18.873 3.002 1.00 26.81 140 LEU A N 1
ATOM 1439 C CA . LEU A 1 145 ? -6.127 20.332 3.042 1.00 26.95 140 LEU A CA 1
ATOM 1440 C C . LEU A 1 145 ? -7.118 20.968 2.097 1.00 31.38 140 LEU A C 1
ATOM 1441 O O . LEU A 1 145 ? -7.236 20.549 0.944 1.00 30.42 140 LEU A O 1
ATOM 1457 N N . ASP A 1 146 ? -7.850 21.951 2.580 1.00 31.10 141 ASP A N 1
ATOM 1458 C CA . ASP A 1 146 ? -8.686 22.779 1.692 1.00 36.04 141 ASP A CA 1
ATOM 1459 C C . ASP A 1 146 ? -7.876 23.262 0.456 1.00 33.84 141 ASP A C 1
ATOM 1460 O O . ASP A 1 146 ? -6.782 23.801 0.599 1.00 31.84 141 ASP A O 1
ATOM 1469 N N . PRO A 1 147 ? -8.387 23.033 -0.774 1.00 33.71 142 PRO A N 1
ATOM 1470 C CA . PRO A 1 147 ? -7.670 23.466 -1.989 1.00 33.40 142 PRO A CA 1
ATOM 1471 C C . PRO A 1 147 ? -7.140 24.922 -1.958 1.00 33.71 142 PRO A C 1
ATOM 1472 O O . PRO A 1 147 ? -6.053 25.217 -2.489 1.00 33.75 142 PRO A O 1
ATOM 1483 N N . ILE A 1 148 ? -7.902 25.824 -1.360 1.00 33.08 143 ILE A N 1
ATOM 1484 C CA . ILE A 1 148 ? -7.472 27.217 -1.363 1.00 33.02 143 ILE A CA 1
ATOM 1485 C C . ILE A 1 148 ? -6.213 27.409 -0.480 1.00 33.29 143 ILE A C 1
ATOM 1486 O O . ILE A 1 148 ? -5.425 28.329 -0.727 1.00 36.09 143 ILE A O 1
ATOM 1502 N N . HIS A 1 149 ? -5.995 26.530 0.488 1.00 34.24 144 HIS A N 1
ATOM 1503 C CA . HIS A 1 149 ? -4.883 26.716 1.417 1.00 36.24 144 HIS A CA 1
ATOM 1504 C C . HIS A 1 149 ? -3.510 26.400 0.843 1.00 37.97 144 HIS A C 1
ATOM 1505 O O . HIS A 1 149 ? -2.510 26.740 1.465 1.00 34.64 144 HIS A O 1
ATOM 1519 N N . TYR A 1 150 ? -3.425 25.802 -0.350 1.00 33.24 145 TYR A N 1
ATOM 1520 C CA . TYR A 1 150 ? -2.126 25.718 -1.004 1.00 32.65 145 TYR A CA 1
ATOM 1521 C C . TYR A 1 150 ? -1.719 27.083 -1.586 1.00 35.65 145 TYR A C 1
ATOM 1522 O O . TYR A 1 150 ? -0.562 27.295 -2.011 1.00 34.18 145 TYR A O 1
ATOM 1540 N N . HIS A 1 151 ? -2.685 28.000 -1.670 1.00 33.68 146 HIS A N 1
ATOM 1541 C CA . HIS A 1 151 ? -2.451 29.318 -2.200 1.00 35.85 146 HIS A CA 1
ATOM 1542 C C . HIS A 1 151 ? -2.442 30.418 -1.157 1.00 36.57 146 HIS A C 1
ATOM 1543 O O . HIS A 1 151 ? -1.624 31.326 -1.215 1.00 38.12 146 HIS A O 1
ATOM 1557 N N . ASN A 1 152 ? -3.396 30.369 -0.239 1.00 37.81 147 ASN A N 1
ATOM 1558 C CA . ASN A 1 152 ? -3.501 31.408 0.788 1.00 41.14 147 ASN A CA 1
ATOM 1559 C C . ASN A 1 152 ? -4.593 31.089 1.771 1.00 42.28 147 ASN A C 1
ATOM 1560 O O . ASN A 1 152 ? -5.506 30.338 1.475 1.00 41.90 147 ASN A O 1
ATOM 1571 N N . ALA A 1 153 ? -4.478 31.667 2.958 1.00 41.38 148 ALA A N 1
ATOM 1572 C CA . ALA A 1 153 ? -5.591 31.756 3.870 1.00 41.15 148 ALA A CA 1
ATOM 1573 C C . ALA A 1 153 ? -6.428 32.921 3.388 1.00 44.75 148 ALA A C 1
ATOM 1574 O O . ALA A 1 153 ? -5.932 33.775 2.660 1.00 47.66 148 ALA A O 1
ATOM 1581 N N . THR A 1 154 ? -7.688 32.961 3.785 1.00 48.52 149 THR A N 1
ATOM 1582 C CA . THR A 1 154 ? -8.578 34.019 3.336 1.00 50.35 149 THR A CA 1
ATOM 1583 C C . THR A 1 154 ? -9.141 34.715 4.543 1.00 49.77 149 THR A C 1
ATOM 1584 O O . THR A 1 154 ? -8.874 34.327 5.684 1.00 49.95 149 THR A O 1
ATOM 1595 N N . ASN A 1 155 ? -9.960 35.724 4.293 1.00 53.61 150 ASN A N 1
ATOM 1596 C CA . ASN A 1 155 ? -10.535 36.492 5.380 1.00 57.18 150 ASN A CA 1
ATOM 1597 C C . ASN A 1 155 ? -11.378 35.621 6.319 1.00 53.98 150 ASN A C 1
ATOM 1598 O O . ASN A 1 155 ? -11.384 35.843 7.529 1.00 58.60 150 ASN A O 1
ATOM 1609 N N . ASN A 1 156 ? -12.050 34.604 5.778 1.00 55.55 151 ASN A N 1
ATOM 1610 C CA . ASN A 1 156 ? -12.940 33.752 6.587 1.00 53.49 151 ASN A CA 1
ATOM 1611 C C . ASN A 1 156 ? -12.514 32.285 6.696 1.00 55.47 151 ASN A C 1
ATOM 1612 O O . ASN A 1 156 ? -13.210 31.470 7.309 1.00 55.14 151 ASN A O 1
ATOM 1623 N N . ASN A 1 157 ? -11.374 31.942 6.114 1.00 50.63 152 ASN A N 1
ATOM 1624 C CA . ASN A 1 157 ? -10.919 30.551 6.132 1.00 40.91 152 ASN A CA 1
ATOM 1625 C C . ASN A 1 157 ? -9.440 30.467 6.465 1.00 37.30 152 ASN A C 1
ATOM 1626 O O . ASN A 1 157 ? -8.597 30.585 5.574 1.00 40.35 152 ASN A O 1
ATOM 1637 N N . GLY A 1 158 ? -9.129 30.315 7.746 1.00 39.03 153 GLY A N 1
ATOM 1638 C CA . GLY A 1 158 ? -7.754 30.313 8.192 1.00 39.47 153 GLY A CA 1
ATOM 1639 C C . GLY A 1 158 ? -7.135 28.947 8.097 1.00 34.14 153 GLY A C 1
ATOM 1640 O O . GLY A 1 158 ? -7.843 27.931 7.946 1.00 35.83 153 GLY A O 1
ATOM 1644 N N . PHE A 1 159 ? -5.810 28.901 8.225 1.00 33.83 154 PHE A N 1
ATOM 1645 C CA . PHE A 1 159 ? -5.064 27.635 8.252 1.00 32.16 154 PHE A CA 1
ATOM 1646 C C . PHE A 1 159 ? -5.377 26.853 9.509 1.00 32.16 154 PHE A C 1
ATOM 1647 O O . PHE A 1 159 ? -5.403 27.438 10.583 1.00 32.39 154 PHE A O 1
ATOM 1664 N N . PRO A 1 160 ? -5.578 25.526 9.415 1.00 33.58 155 PRO A N 1
ATOM 1665 C CA . PRO A 1 160 ? -5.631 24.737 10.653 1.00 31.75 155 PRO A CA 1
ATOM 1666 C C . PRO A 1 160 ? -4.387 24.907 11.489 1.00 31.52 155 PRO A C 1
ATOM 1667 O O . PRO A 1 160 ? -3.276 24.993 10.956 1.00 30.73 155 PRO A O 1
ATOM 1678 N N . MET A 1 161 ? -4.577 24.984 12.810 1.00 30.04 156 MET A N 1
ATOM 1679 C CA . MET A 1 161 ? -3.462 25.110 13.751 1.00 32.30 156 MET A CA 1
ATOM 1680 C C . MET A 1 161 ? -3.738 24.243 14.970 1.00 31.44 156 MET A C 1
ATOM 1681 O O . MET A 1 161 ? -4.886 23.898 15.256 1.00 31.07 156 MET A O 1
ATOM 1695 N N . SER A 1 162 ? -2.678 23.842 15.655 1.00 31.80 157 SER A N 1
ATOM 1696 C CA . SER A 1 162 ? -2.870 23.121 16.899 1.00 30.87 157 SER A CA 1
ATOM 1697 C C . SER A 1 162 ? -1.707 23.240 17.835 1.00 32.73 157 SER A C 1
ATOM 1698 O O . SER A 1 162 ? -0.604 23.677 17.469 1.00 32.41 157 SER A O 1
ATOM 1706 N N . ARG A 1 163 ? -1.951 22.822 19.067 1.00 31.53 158 ARG A N 1
ATOM 1707 C CA . ARG A 1 163 ? -0.861 22.650 19.998 1.00 34.08 158 ARG A CA 1
ATOM 1708 C C . ARG A 1 163 ? -1.354 21.743 21.104 1.00 34.32 158 ARG A C 1
ATOM 1709 O O . ARG A 1 163 ? -2.534 21.770 21.435 1.00 35.13 158 ARG A O 1
ATOM 1730 N N . MET A 1 164 ? -0.471 20.901 21.620 1.00 30.42 159 MET A N 1
ATOM 1731 C CA . MET A 1 164 ? -0.822 20.107 22.788 1.00 33.53 159 MET A CA 1
ATOM 1732 C C . MET A 1 164 ? 0.286 20.127 23.816 1.00 32.86 159 MET A C 1
ATOM 1733 O O . MET A 1 164 ? 1.488 20.189 23.495 1.00 34.08 159 MET A O 1
ATOM 1747 N N . TYR A 1 165 ? -0.134 20.106 25.088 1.00 35.02 160 TYR A N 1
ATOM 1748 C CA . TYR A 1 165 ? 0.780 20.115 26.217 1.00 38.57 160 TYR A CA 1
ATOM 1749 C C . TYR A 1 165 ? 0.381 18.979 27.152 1.00 38.41 160 TYR A C 1
ATOM 1750 O O . TYR A 1 165 ? -0.734 18.963 27.666 1.00 41.99 160 TYR A O 1
ATOM 1768 N N . SER A 1 166 ? 1.294 18.055 27.390 1.00 35.16 161 SER A N 1
ATOM 1769 C CA . SER A 1 166 ? 1.006 16.888 28.202 1.00 34.61 161 SER A CA 1
ATOM 1770 C C . SER A 1 166 ? 1.525 16.995 29.636 1.00 35.18 161 SER A C 1
ATOM 1771 O O . SER A 1 166 ? 2.474 17.731 29.936 1.00 36.46 161 SER A O 1
ATOM 1779 N N . ASN A 1 167 ? 0.869 16.248 30.515 1.00 33.75 162 ASN A N 1
ATOM 1780 C CA . ASN A 1 167 ? 1.246 16.157 31.912 1.00 35.69 162 ASN A CA 1
ATOM 1781 C C . ASN A 1 167 ? 1.565 17.525 32.557 1.00 38.83 162 ASN A C 1
ATOM 1782 O O . ASN A 1 167 ? 2.621 17.720 33.161 1.00 39.91 162 ASN A O 1
ATOM 1793 N N . GLN A 1 168 ? 0.633 18.466 32.442 1.00 36.26 163 GLN A N 1
ATOM 1794 C CA . GLN A 1 168 ? 0.777 19.764 33.070 1.00 37.20 163 GLN A CA 1
ATOM 1795 C C . GLN A 1 168 ? 0.262 19.727 34.481 1.00 35.07 163 GLN A C 1
ATOM 1796 O O . GLN A 1 168 ? -0.801 19.193 34.736 1.00 35.97 163 GLN A O 1
ATOM 1810 N N . THR A 1 169 ? 1.009 20.317 35.387 1.00 34.78 164 THR A N 1
ATOM 1811 C CA . THR A 1 169 ? 0.592 20.332 36.762 1.00 35.30 164 THR A CA 1
ATOM 1812 C C . THR A 1 169 ? -0.270 21.546 36.970 1.00 37.19 164 THR A C 1
ATOM 1813 O O . THR A 1 169 ? 0.195 22.681 36.868 1.00 39.75 164 THR A O 1
ATOM 1824 N N . VAL A 1 170 ? -1.538 21.300 37.281 1.00 34.89 165 VAL A N 1
ATOM 1825 C CA . VAL A 1 170 ? -2.489 22.368 37.549 1.00 34.90 165 VAL A CA 1
ATOM 1826 C C . VAL A 1 170 ? -2.760 22.438 39.036 1.00 36.89 165 VAL A C 1
ATOM 1827 O O . VAL A 1 170 ? -3.290 21.472 39.618 1.00 35.43 165 VAL A O 1
ATOM 1840 N N . THR A 1 171 ? -2.353 23.551 39.665 1.00 36.97 166 THR A N 1
ATOM 1841 C CA . THR A 1 171 ? -2.448 23.710 41.104 1.00 38.29 166 THR A CA 1
ATOM 1842 C C . THR A 1 171 ? -3.701 24.472 41.481 1.00 43.78 166 THR A C 1
ATOM 1843 O O . THR A 1 171 ? -4.318 25.143 40.657 1.00 41.40 166 THR A O 1
ATOM 1854 N N . ILE A 1 172 ? -4.045 24.379 42.752 1.00 40.92 167 ILE A N 1
ATOM 1855 C CA . ILE A 1 172 ? -5.250 24.973 43.292 1.00 41.32 167 ILE A CA 1
ATOM 1856 C C . ILE A 1 172 ? -5.147 26.481 43.415 1.00 42.11 167 ILE A C 1
ATOM 1857 O O . ILE A 1 172 ? -4.136 27.017 43.870 1.00 41.58 167 ILE A O 1
ATOM 1873 N N . GLY A 1 173 ? -6.218 27.162 43.025 1.00 44.08 168 GLY A N 1
ATOM 1874 C CA . GLY A 1 173 ? -6.357 28.578 43.319 1.00 46.95 168 GLY A CA 1
ATOM 1875 C C . GLY A 1 173 ? -7.038 29.372 42.220 1.00 44.31 168 GLY A C 1
ATOM 1876 O O . GLY A 1 173 ? -7.633 28.810 41.304 1.00 42.26 168 GLY A O 1
ATOM 1880 N N . GLY A 1 174 ? -6.943 30.692 42.343 1.00 49.92 169 GLY A N 1
ATOM 1881 C CA . GLY A 1 174 ? -7.556 31.601 41.402 1.00 47.87 169 GLY A CA 1
ATOM 1882 C C . GLY A 1 174 ? -9.012 31.829 41.756 1.00 50.04 169 GLY A C 1
ATOM 1883 O O . GLY A 1 174 ? -9.602 31.065 42.509 1.00 46.50 169 GLY A O 1
ATOM 1887 N N . THR A 1 175 ? -9.586 32.898 41.220 1.00 46.06 170 THR A N 1
ATOM 1888 C CA . THR A 1 175 ? -11.010 33.159 41.344 1.00 46.66 170 THR A CA 1
ATOM 1889 C C . THR A 1 175 ? -11.555 33.464 39.959 1.00 47.25 170 THR A C 1
ATOM 1890 O O . THR A 1 175 ? -10.781 33.638 39.029 1.00 43.04 170 THR A O 1
ATOM 1901 N N . ILE A 1 176 ? -12.873 33.565 39.812 1.00 50.27 171 ILE A N 1
ATOM 1902 C CA . ILE A 1 176 ? -13.432 33.751 38.470 1.00 48.45 171 ILE A CA 1
ATOM 1903 C C . ILE A 1 176 ? -12.993 35.125 37.925 1.00 50.74 171 ILE A C 1
ATOM 1904 O O . ILE A 1 176 ? -12.800 35.282 36.709 1.00 55.75 171 ILE A O 1
ATOM 1920 N N . THR A 1 177 ? -12.792 36.086 38.821 1.00 51.86 172 THR A N 1
ATOM 1921 C CA . THR A 1 177 ? -12.367 37.430 38.433 1.00 58.93 172 THR A CA 1
ATOM 1922 C C . THR A 1 177 ? -10.850 37.626 38.521 1.00 63.83 172 THR A C 1
ATOM 1923 O O . THR A 1 177 ? -10.299 38.528 37.882 1.00 58.53 172 THR A O 1
ATOM 1934 N N . GLN A 1 178 ? -10.186 36.785 39.305 1.00 56.27 173 GLN A N 1
ATOM 1935 C CA . GLN A 1 178 ? -8.730 36.814 39.430 1.00 51.71 173 GLN A CA 1
ATOM 1936 C C . GLN A 1 178 ? -8.131 35.411 39.218 1.00 43.64 173 GLN A C 1
ATOM 1937 O O . GLN A 1 178 ? -7.634 34.794 40.176 1.00 46.64 173 GLN A O 1
ATOM 1951 N N . PRO A 1 179 ? -8.178 34.912 37.981 1.00 43.44 174 PRO A N 1
ATOM 1952 C CA . PRO A 1 179 ? -7.710 33.545 37.712 1.00 41.36 174 PRO A CA 1
ATOM 1953 C C . PRO A 1 179 ? -6.192 33.423 37.712 1.00 48.90 174 PRO A C 1
ATOM 1954 O O . PRO A 1 179 ? -5.475 34.402 37.590 1.00 46.88 174 PRO A O 1
ATOM 1965 N N . LEU A 1 180 ? -5.711 32.202 37.874 1.00 45.57 175 LEU A N 1
ATOM 1966 C CA . LEU A 1 180 ? -4.284 31.919 37.738 1.00 42.03 175 LEU A CA 1
ATOM 1967 C C . LEU A 1 180 ? -3.904 31.834 36.248 1.00 40.44 175 LEU A C 1
ATOM 1968 O O . LEU A 1 180 ? -4.553 31.120 35.503 1.00 42.07 175 LEU A O 1
ATOM 1984 N N . PRO A 1 181 ? -2.849 32.554 35.821 1.00 45.82 176 PRO A N 1
ATOM 1985 C CA . PRO A 1 181 ? -2.420 32.415 34.426 1.00 46.29 176 PRO A CA 1
ATOM 1986 C C . PRO A 1 181 ? -1.948 31.006 34.125 1.00 45.04 176 PRO A C 1
ATOM 1987 O O . PRO A 1 181 ? -1.141 30.427 34.861 1.00 44.09 176 PRO A O 1
ATOM 1998 N N . PHE A 1 182 ? -2.486 30.442 33.063 1.00 37.59 177 PHE A N 1
ATOM 1999 C CA . PHE A 1 182 ? -2.028 29.148 32.563 1.00 42.19 177 PHE A CA 1
ATOM 2000 C C . PHE A 1 182 ? -0.661 29.323 31.905 1.00 46.02 177 PHE A C 1
ATOM 2001 O O . PHE A 1 182 ? -0.513 30.110 30.972 1.00 46.04 177 PHE A O 1
ATOM 2018 N N . LYS A 1 183 ? 0.335 28.608 32.415 1.00 45.75 178 LYS A N 1
ATOM 2019 C CA . LYS A 1 183 ? 1.679 28.681 31.878 1.00 42.91 178 LYS A CA 1
ATOM 2020 C C . LYS A 1 183 ? 2.092 27.328 31.279 1.00 44.21 178 LYS A C 1
ATOM 2021 O O . LYS A 1 183 ? 2.733 26.530 31.957 1.00 42.66 178 LYS A O 1
ATOM 2040 N N . PRO A 1 184 ? 1.721 27.064 30.007 1.00 41.70 179 PRO A N 1
ATOM 2041 C CA . PRO A 1 184 ? 2.045 25.773 29.395 1.00 42.44 179 PRO A CA 1
ATOM 2042 C C . PRO A 1 184 ? 3.552 25.586 29.299 1.00 50.07 179 PRO A C 1
ATOM 2043 O O . PRO A 1 184 ? 4.236 26.448 28.746 1.00 47.38 179 PRO A O 1
ATOM 2054 N N . ASP A 1 185 ? 4.041 24.474 29.834 1.00 45.53 180 ASP A N 1
ATOM 2055 C CA . ASP A 1 185 ? 5.478 24.187 29.921 1.00 44.67 180 ASP A CA 1
ATOM 2056 C C . ASP A 1 185 ? 6.298 25.424 30.308 1.00 49.32 180 ASP A C 1
ATOM 2057 O O . ASP A 1 185 ? 7.379 25.665 29.768 1.00 56.70 180 ASP A O 1
ATOM 2066 N N . GLY A 1 186 ? 5.764 26.193 31.256 1.00 49.11 181 GLY A N 1
ATOM 2067 C CA . GLY A 1 186 ? 6.434 27.373 31.778 1.00 52.16 181 GLY A CA 1
ATOM 2068 C C . GLY A 1 186 ? 6.409 28.630 30.921 1.00 60.75 181 GLY A C 1
ATOM 2069 O O . GLY A 1 186 ? 6.942 29.663 31.331 1.00 71.81 181 GLY A O 1
ATOM 2073 N N . GLU A 1 187 ? 5.796 28.549 29.744 1.00 57.26 182 GLU A N 1
ATOM 2074 C CA . GLU A 1 187 ? 5.671 29.693 28.843 1.00 56.87 182 GLU A CA 1
ATOM 2075 C C . GLU A 1 187 ? 4.454 30.531 29.212 1.00 52.58 182 GLU A C 1
ATOM 2076 O O . GLU A 1 187 ? 3.562 30.044 29.896 1.00 52.77 182 GLU A O 1
ATOM 2088 N N . ASN A 1 188 ? 4.421 31.787 28.765 1.00 53.42 183 ASN A N 1
ATOM 2089 C CA . ASN A 1 188 ? 3.326 32.703 29.117 1.00 55.65 183 ASN A CA 1
ATOM 2090 C C . ASN A 1 188 ? 2.071 32.527 28.286 1.00 53.50 183 ASN A C 1
ATOM 2091 O O . ASN A 1 188 ? 0.974 32.885 28.714 1.00 50.92 183 ASN A O 1
ATOM 2102 N N . ASN A 1 189 ? 2.241 31.972 27.096 1.00 44.84 184 ASN A N 1
ATOM 2103 C CA . ASN A 1 189 ? 1.170 31.904 26.123 1.00 43.87 184 ASN A CA 1
ATOM 2104 C C . ASN A 1 189 ? 1.080 30.518 25.550 1.00 42.85 184 ASN A C 1
ATOM 2105 O O . ASN A 1 189 ? 2.097 29.846 25.416 1.00 44.77 184 ASN A O 1
ATOM 2116 N N . VAL A 1 190 ? -0.130 30.129 25.177 1.00 39.03 185 VAL A N 1
ATOM 2117 C CA . VAL A 1 190 ? -0.343 29.009 24.283 1.00 37.17 185 VAL A CA 1
ATOM 2118 C C . VAL A 1 190 ? 0.001 29.502 22.880 1.00 37.93 185 VAL A C 1
ATOM 2119 O O . VAL A 1 190 ? -0.554 30.498 22.432 1.00 38.66 185 VAL A O 1
ATOM 2132 N N . LYS A 1 191 ? 0.870 28.773 22.186 1.00 38.30 186 LYS A N 1
ATOM 2133 C CA . LYS A 1 191 ? 1.366 29.190 20.877 1.00 40.49 186 LYS A CA 1
ATOM 2134 C C . LYS A 1 191 ? 0.978 28.119 19.884 1.00 38.63 186 LYS A C 1
ATOM 2135 O O . LYS A 1 191 ? 1.517 27.000 19.883 1.00 36.22 186 LYS A O 1
ATOM 2154 N N . LEU A 1 192 ? 0.023 28.463 19.037 1.00 37.54 187 LEU A N 1
ATOM 2155 C CA . LEU A 1 192 ? -0.534 27.501 18.100 1.00 36.64 187 LEU A CA 1
ATOM 2156 C C . LEU A 1 192 ? 0.409 27.354 16.927 1.00 36.94 187 LEU A C 1
ATOM 2157 O O . LEU A 1 192 ? 0.999 28.345 16.497 1.00 38.60 187 LEU A O 1
ATOM 2173 N N . GLN A 1 193 ? 0.562 26.130 16.440 1.00 33.76 188 GLN A N 1
ATOM 2174 C CA . GLN A 1 193 ? 1.404 25.868 15.266 1.00 33.91 188 GLN A CA 1
ATOM 2175 C C . GLN A 1 193 ? 0.538 25.584 14.077 1.00 34.41 188 GLN A C 1
ATOM 2176 O O . GLN A 1 193 ? -0.346 24.728 14.159 1.00 33.20 188 GLN A O 1
ATOM 2190 N N . ARG A 1 194 ? 0.794 26.272 12.966 1.00 32.65 189 ARG A N 1
ATOM 2191 C CA . ARG A 1 194 ? 0.095 25.951 11.723 1.00 31.90 189 ARG A CA 1
ATOM 2192 C C . ARG A 1 194 ? 0.485 24.546 11.263 1.00 31.89 189 ARG A C 1
ATOM 2193 O O . ARG A 1 194 ? 1.603 24.102 11.539 1.00 32.20 189 ARG A O 1
ATOM 2214 N N . VAL A 1 195 ? -0.427 23.884 10.542 1.00 31.11 190 VAL A N 1
ATOM 2215 C CA . VAL A 1 195 ? -0.204 22.519 10.035 1.00 31.78 190 VAL A CA 1
ATOM 2216 C C . VAL A 1 195 ? 0.520 22.542 8.685 1.00 32.03 190 VAL A C 1
ATOM 2217 O O . VAL A 1 195 ? 0.899 21.481 8.177 1.00 31.31 190 VAL A O 1
ATOM 2230 N N . VAL A 1 196 ? 0.691 23.745 8.122 1.00 31.55 191 VAL A N 1
ATOM 2231 C CA . VAL A 1 196 ? 1.348 23.920 6.823 1.00 31.68 191 VAL A CA 1
ATOM 2232 C C . VAL A 1 196 ? 2.682 24.638 7.002 1.00 34.24 191 VAL A C 1
ATOM 2233 O O . VAL A 1 196 ? 2.919 25.290 8.033 1.00 35.31 191 VAL A O 1
ATOM 2246 N N . ALA A 1 197 ? 3.529 24.490 5.989 1.00 33.31 192 ALA A N 1
ATOM 2247 C CA . ALA A 1 197 ? 4.747 25.275 5.802 1.00 32.81 192 ALA A CA 1
ATOM 2248 C C . ALA A 1 197 ? 4.484 26.371 4.756 1.00 32.51 192 ALA A C 1
ATOM 2249 O O . ALA A 1 197 ? 3.545 26.265 3.979 1.00 32.95 192 ALA A O 1
ATOM 2256 N N . LYS A 1 198 ? 5.305 27.416 4.760 1.00 31.49 193 LYS A N 1
ATOM 2257 C CA . LYS A 1 198 ? 5.192 28.506 3.794 1.00 35.51 193 LYS A CA 1
ATOM 2258 C C . LYS A 1 198 ? 6.362 28.436 2.835 1.00 33.74 193 LYS A C 1
ATOM 2259 O O . LYS A 1 198 ? 7.525 28.387 3.259 1.00 34.05 193 LYS A O 1
ATOM 2278 N N . LEU A 1 199 ? 6.044 28.439 1.539 1.00 33.18 194 LEU A N 1
ATOM 2279 C CA . LEU A 1 199 ? 7.050 28.435 0.503 1.00 34.85 194 LEU A CA 1
ATOM 2280 C C . LEU A 1 199 ? 7.095 29.825 -0.094 1.00 36.13 194 LEU A C 1
ATOM 2281 O O . LEU A 1 199 ? 6.070 30.360 -0.500 1.00 35.28 194 LEU A O 1
ATOM 2297 N N . ASP A 1 200 ? 8.293 30.398 -0.125 1.00 32.99 195 ASP A N 1
ATOM 2298 C CA . ASP A 1 200 ? 8.498 31.804 -0.373 1.00 36.63 195 ASP A CA 1
ATOM 2299 C C . ASP A 1 200 ? 9.584 31.946 -1.435 1.00 37.50 195 ASP A C 1
ATOM 2300 O O . ASP A 1 200 ? 10.757 31.820 -1.124 1.00 36.75 195 ASP A O 1
ATOM 2309 N N . VAL A 1 201 ? 9.195 32.167 -2.689 1.00 37.04 196 VAL A N 1
ATOM 2310 C CA . VAL A 1 201 ? 10.148 32.229 -3.802 1.00 36.90 196 VAL A CA 1
ATOM 2311 C C . VAL A 1 201 ? 10.283 33.651 -4.358 1.00 38.90 196 VAL A C 1
ATOM 2312 O O . VAL A 1 201 ? 9.321 34.277 -4.808 1.00 39.60 196 VAL A O 1
ATOM 2325 N N . ASN A 1 202 ? 11.514 34.151 -4.312 1.00 39.52 197 ASN A N 1
ATOM 2326 C CA . ASN A 1 202 ? 11.812 35.514 -4.672 1.00 38.94 197 ASN A CA 1
ATOM 2327 C C . ASN A 1 202 ? 12.779 35.601 -5.844 1.00 39.93 197 ASN A C 1
ATOM 2328 O O . ASN A 1 202 ? 13.883 35.054 -5.789 1.00 41.82 197 ASN A O 1
ATOM 2339 N N . ILE A 1 203 ? 12.348 36.252 -6.918 1.00 41.62 198 ILE A N 1
ATOM 2340 C CA . ILE A 1 203 ? 13.194 36.399 -8.102 1.00 43.33 198 ILE A CA 1
ATOM 2341 C C . ILE A 1 203 ? 13.942 37.709 -7.987 1.00 44.98 198 ILE A C 1
ATOM 2342 O O . ILE A 1 203 ? 13.437 38.788 -8.328 1.00 47.52 198 ILE A O 1
ATOM 2358 N N . VAL A 1 204 ? 15.173 37.614 -7.512 1.00 42.42 199 VAL A N 1
ATOM 2359 C CA . VAL A 1 204 ? 15.992 38.803 -7.312 1.00 45.09 199 VAL A CA 1
ATOM 2360 C C . VAL A 1 204 ? 16.509 39.408 -8.634 1.00 46.71 199 VAL A C 1
ATOM 2361 O O . VAL A 1 204 ? 16.793 40.594 -8.728 1.00 47.54 199 VAL A O 1
ATOM 2374 N N . GLU A 1 205 ? 16.595 38.572 -9.661 1.00 46.42 200 GLU A N 1
ATOM 2375 C CA . GLU A 1 205 ? 17.070 39.001 -10.949 1.00 50.23 200 GLU A CA 1
ATOM 2376 C C . GLU A 1 205 ? 16.495 38.096 -12.046 1.00 47.31 200 GLU A C 1
ATOM 2377 O O . GLU A 1 205 ? 16.347 36.893 -11.832 1.00 46.35 200 GLU A O 1
ATOM 2389 N N . GLY A 1 206 ? 16.158 38.705 -13.191 1.00 53.45 201 GLY A N 1
ATOM 2390 C CA . GLY A 1 206 ? 15.700 37.980 -14.368 1.00 63.33 201 GLY A CA 1
ATOM 2391 C C . GLY A 1 206 ? 14.238 37.555 -14.372 1.00 54.39 201 GLY A C 1
ATOM 2392 O O . GLY A 1 206 ? 13.868 36.598 -15.065 1.00 51.61 201 GLY A O 1
ATOM 2396 N N . VAL A 1 207 ? 13.400 38.258 -13.613 1.00 49.79 202 VAL A N 1
ATOM 2397 C CA . VAL A 1 207 ? 11.983 37.923 -13.535 1.00 48.62 202 VAL A CA 1
ATOM 2398 C C . VAL A 1 207 ? 11.302 38.085 -14.917 1.00 51.64 202 VAL A C 1
ATOM 2399 O O . VAL A 1 207 ? 10.251 37.494 -15.170 1.00 54.25 202 VAL A O 1
ATOM 2412 N N . GLU A 1 208 ? 11.924 38.855 -15.802 1.00 51.39 203 GLU A N 1
ATOM 2413 C CA . GLU A 1 208 ? 11.441 39.003 -17.183 1.00 53.80 203 GLU A CA 1
ATOM 2414 C C . GLU A 1 208 ? 11.401 37.665 -17.948 1.00 55.58 203 GLU A C 1
ATOM 2415 O O . GLU A 1 208 ? 10.736 37.552 -18.986 1.00 57.97 203 GLU A O 1
ATOM 2427 N N . ASN A 1 209 ? 12.170 36.691 -17.475 1.00 54.47 204 ASN A N 1
ATOM 2428 C CA . ASN A 1 209 ? 12.316 35.418 -18.173 1.00 63.40 204 ASN A CA 1
ATOM 2429 C C . ASN A 1 209 ? 11.349 34.383 -17.647 1.00 63.22 204 ASN A C 1
ATOM 2430 O O . ASN A 1 209 ? 11.314 33.270 -18.151 1.00 59.02 204 ASN A O 1
ATOM 2441 N N . LEU A 1 210 ? 10.585 34.741 -16.618 1.00 51.33 205 LEU A N 1
ATOM 2442 C CA . LEU A 1 210 ? 9.800 33.756 -15.878 1.00 47.76 205 LEU A CA 1
ATOM 2443 C C . LEU A 1 210 ? 8.401 33.649 -16.441 1.00 52.12 205 LEU A C 1
ATOM 2444 O O . LEU A 1 210 ? 7.736 34.654 -16.630 1.00 54.90 205 LEU A O 1
ATOM 2460 N N . GLN A 1 211 ? 7.957 32.424 -16.700 1.00 50.25 206 GLN A N 1
ATOM 2461 C CA . GLN A 1 211 ? 6.597 32.199 -17.171 1.00 54.24 206 GLN A CA 1
ATOM 2462 C C . GLN A 1 211 ? 5.727 31.737 -16.011 1.00 51.94 206 GLN A C 1
ATOM 2463 O O . GLN A 1 211 ? 4.617 32.218 -15.825 1.00 56.08 206 GLN A O 1
ATOM 2477 N N . LYS A 1 212 ? 6.230 30.800 -15.224 1.00 47.21 207 LYS A N 1
ATOM 2478 C CA . LYS A 1 212 ? 5.488 30.381 -14.045 1.00 50.72 207 LYS A CA 1
ATOM 2479 C C . LYS A 1 212 ? 6.277 29.534 -13.087 1.00 45.11 207 LYS A C 1
ATOM 2480 O O . LYS A 1 212 ? 7.341 29.007 -13.419 1.00 39.07 207 LYS A O 1
ATOM 2499 N N . ILE A 1 213 ? 5.693 29.389 -11.902 1.00 41.04 208 ILE A N 1
ATOM 2500 C CA . ILE A 1 213 ? 6.259 28.627 -10.815 1.00 39.06 208 ILE A CA 1
ATOM 2501 C C . ILE A 1 213 ? 5.184 27.718 -10.248 1.00 38.90 208 ILE A C 1
ATOM 2502 O O . ILE A 1 213 ? 4.087 28.174 -9.942 1.00 39.85 208 ILE A O 1
ATOM 2518 N N . GLU A 1 214 ? 5.516 26.445 -10.094 1.00 38.75 209 GLU A N 1
ATOM 2519 C CA . GLU A 1 214 ? 4.594 25.443 -9.574 1.00 39.16 209 GLU A CA 1
ATOM 2520 C C . GLU A 1 214 ? 5.214 24.671 -8.429 1.00 37.76 209 GLU A C 1
ATOM 2521 O O . GLU A 1 214 ? 6.355 24.236 -8.523 1.00 42.15 209 GLU A O 1
ATOM 2533 N N . LEU A 1 215 ? 4.425 24.439 -7.393 1.00 35.53 210 LEU A N 1
ATOM 2534 C CA . LEU A 1 215 ? 4.769 23.501 -6.326 1.00 33.27 210 LEU A CA 1
ATOM 2535 C C . LEU A 1 215 ? 4.239 22.113 -6.654 1.00 32.56 210 LEU A C 1
ATOM 2536 O O . LEU A 1 215 ? 3.049 21.942 -6.914 1.00 31.85 210 LEU A O 1
ATOM 2552 N N . CYS A 1 216 ? 5.141 21.130 -6.650 1.00 34.03 211 CYS A N 1
ATOM 2553 C CA . CYS A 1 216 ? 4.826 19.772 -7.044 1.00 32.58 211 CYS A CA 1
ATOM 2554 C C . CYS A 1 216 ? 5.038 18.775 -5.890 1.00 31.96 211 CYS A C 1
ATOM 2555 O O . CYS A 1 216 ? 5.931 18.969 -5.043 1.00 32.49 211 CYS A O 1
ATOM 2563 N N . ASN A 1 217 ? 4.236 17.703 -5.916 1.00 30.27 212 ASN A N 1
ATOM 2564 C CA . ASN A 1 217 ? 4.258 16.590 -4.945 1.00 31.36 212 ASN A CA 1
ATOM 2565 C C . ASN A 1 217 ? 3.858 17.007 -3.535 1.00 32.94 212 ASN A C 1
ATOM 2566 O O . ASN A 1 217 ? 4.210 16.339 -2.575 1.00 32.07 212 ASN A O 1
ATOM 2577 N N . ALA A 1 218 ? 3.098 18.080 -3.409 1.00 30.13 213 ALA A N 1
ATOM 2578 C CA . ALA A 1 218 ? 2.632 18.460 -2.075 1.00 29.49 213 ALA A CA 1
ATOM 2579 C C . ALA A 1 218 ? 1.759 17.347 -1.482 1.00 29.13 213 ALA A C 1
ATOM 2580 O O . ALA A 1 218 ? 1.004 16.666 -2.159 1.00 28.50 213 ALA A O 1
ATOM 2587 N N . ASN A 1 219 ? 1.856 17.197 -0.172 1.00 27.28 214 ASN A N 1
ATOM 2588 C CA . ASN A 1 219 ? 1.008 16.257 0.547 1.00 28.70 214 ASN A CA 1
ATOM 2589 C C . ASN A 1 219 ? -0.454 16.675 0.460 1.00 28.29 214 ASN A C 1
ATOM 2590 O O . ASN A 1 219 ? -0.774 17.842 0.616 1.00 29.20 214 ASN A O 1
ATOM 2601 N N . VAL A 1 220 ? -1.345 15.711 0.230 1.00 26.60 215 VAL A N 1
ATOM 2602 C CA . VAL A 1 220 ? -2.767 15.979 0.220 1.00 26.00 215 VAL A CA 1
ATOM 2603 C C . VAL A 1 220 ? -3.271 16.314 1.627 1.00 27.90 215 VAL A C 1
ATOM 2604 O O . VAL A 1 220 ? -4.202 17.081 1.794 1.00 29.99 215 VAL A O 1
ATOM 2617 N N . HIS A 1 221 ? -2.666 15.649 2.591 1.00 26.61 216 HIS A N 1
ATOM 2618 C CA . HIS A 1 221 ? -3.159 15.667 3.965 1.00 26.32 216 HIS A CA 1
ATOM 2619 C C . HIS A 1 221 ? -2.323 16.438 4.954 1.00 26.58 216 HIS A C 1
ATOM 2620 O O . HIS A 1 221 ? -1.089 16.376 4.949 1.00 28.62 216 HIS A O 1
ATOM 2634 N N . TYR A 1 222 ? -3.052 17.076 5.859 1.00 27.72 217 TYR A N 1
ATOM 2635 C CA . TYR A 1 222 ? -2.456 17.577 7.074 1.00 26.32 217 TYR A CA 1
ATOM 2636 C C . TYR A 1 222 ? -2.875 16.717 8.257 1.00 27.41 217 TYR A C 1
ATOM 2637 O O . TYR A 1 222 ? -3.802 15.903 8.200 1.00 27.54 217 TYR A O 1
ATOM 2655 N N . ARG A 1 223 ? -2.171 16.942 9.349 1.00 28.19 218 ARG A N 1
ATOM 2656 C CA . ARG A 1 223 ? -2.416 16.228 10.586 1.00 26.54 218 ARG A CA 1
ATOM 2657 C C . ARG A 1 223 ? -2.233 17.179 11.743 1.00 28.44 218 ARG A C 1
ATOM 2658 O O . ARG A 1 223 ? -1.334 18.007 11.703 1.00 30.91 218 ARG A O 1
ATOM 2679 N N . LEU A 1 224 ? -3.059 17.059 12.770 1.00 29.25 219 LEU A N 1
ATOM 2680 C CA . LEU A 1 224 ? -3.009 18.021 13.876 1.00 29.56 219 LEU A CA 1
ATOM 2681 C C . LEU A 1 224 ? -1.897 17.734 14.890 1.00 34.26 219 LEU A C 1
ATOM 2682 O O . LEU A 1 224 ? -1.633 18.553 15.797 1.00 35.27 219 LEU A O 1
ATOM 2698 N N . VAL A 1 225 ? -1.256 16.580 14.758 1.00 31.62 220 VAL A N 1
ATOM 2699 C CA . VAL A 1 225 ? 0.004 16.332 15.462 1.00 32.79 220 VAL A CA 1
ATOM 2700 C C . VAL A 1 225 ? 1.015 15.882 14.448 1.00 33.45 220 VAL A C 1
ATOM 2701 O O . VAL A 1 225 ? 0.661 15.397 13.368 1.00 33.30 220 VAL A O 1
ATOM 2714 N N . PRO A 1 226 ? 2.291 16.051 14.767 1.00 34.42 221 PRO A N 1
ATOM 2715 C CA . PRO A 1 226 ? 3.308 15.710 13.767 1.00 36.22 221 PRO A CA 1
ATOM 2716 C C . PRO A 1 226 ? 3.212 14.303 13.179 1.00 35.72 221 PRO A C 1
ATOM 2717 O O . PRO A 1 226 ? 2.882 13.334 13.857 1.00 37.10 221 PRO A O 1
ATOM 2728 N N . ASN A 1 227 ? 3.535 14.235 11.892 1.00 38.41 222 ASN A N 1
ATOM 2729 C CA . ASN A 1 227 ? 3.596 13.006 11.122 1.00 37.89 222 ASN A CA 1
ATOM 2730 C C . ASN A 1 227 ? 4.821 12.185 11.493 1.00 35.76 222 ASN A C 1
ATOM 2731 O O . ASN A 1 227 ? 5.889 12.743 11.735 1.00 39.70 222 ASN A O 1
ATOM 2742 N N . GLN A 1 228 ? 4.652 10.864 11.547 1.00 35.90 223 GLN A N 1
ATOM 2743 C CA . GLN A 1 228 ? 5.768 9.935 11.722 1.00 40.05 223 GLN A CA 1
ATOM 2744 C C . GLN A 1 228 ? 6.036 9.100 10.458 1.00 40.26 223 GLN A C 1
ATOM 2745 O O . GLN A 1 228 ? 6.968 8.302 10.443 1.00 46.57 223 GLN A O 1
ATOM 2759 N N . SER A 1 229 ? 5.190 9.263 9.441 1.00 34.93 224 SER A N 1
ATOM 2760 C CA . SER A 1 229 ? 5.236 8.449 8.214 1.00 34.64 224 SER A CA 1
ATOM 2761 C C . SER A 1 229 ? 5.178 9.357 7.016 1.00 32.38 224 SER A C 1
ATOM 2762 O O . SER A 1 229 ? 4.597 10.430 7.093 1.00 30.77 224 SER A O 1
ATOM 2770 N N . GLU A 1 230 ? 5.693 8.858 5.894 1.00 30.74 225 GLU A N 1
ATOM 2771 C CA . GLU A 1 230 ? 5.561 9.561 4.626 1.00 29.82 225 GLU A CA 1
ATOM 2772 C C . GLU A 1 230 ? 4.105 9.716 4.198 1.00 30.86 225 GLU A C 1
ATOM 2773 O O . GLU A 1 230 ? 3.240 8.921 4.592 1.00 29.82 225 GLU A O 1
ATOM 2785 N N . PRO A 1 231 ? 3.835 10.716 3.340 1.00 30.88 226 PRO A N 1
ATOM 2786 C CA . PRO A 1 231 ? 2.491 10.896 2.820 1.00 28.98 226 PRO A CA 1
ATOM 2787 C C . PRO A 1 231 ? 2.027 9.635 2.088 1.00 28.43 226 PRO A C 1
ATOM 2788 O O . PRO A 1 231 ? 2.839 8.887 1.522 1.00 31.15 226 PRO A O 1
ATOM 2799 N N . ILE A 1 232 ? 0.719 9.428 2.070 1.00 28.43 227 ILE A N 1
ATOM 2800 C CA . ILE A 1 232 ? 0.112 8.362 1.287 1.00 30.85 227 ILE A CA 1
ATOM 2801 C C . ILE A 1 232 ? -0.460 8.879 -0.031 1.00 32.08 227 ILE A C 1
ATOM 2802 O O . ILE A 1 232 ? -0.491 8.147 -1.022 1.00 32.52 227 ILE A O 1
ATOM 2818 N N . GLN A 1 233 ? -0.887 10.135 -0.040 1.00 30.14 228 GLN A N 1
ATOM 2819 C CA . GLN A 1 233 ? -1.506 10.757 -1.211 1.00 30.70 228 GLN A CA 1
ATOM 2820 C C . GLN A 1 233 ? -1.006 12.168 -1.493 1.00 30.76 228 GLN A C 1
ATOM 2821 O O . GLN A 1 233 ? -0.626 12.889 -0.592 1.00 29.00 228 GLN A O 1
ATOM 2835 N N . PHE A 1 234 ? -0.997 12.542 -2.782 1.00 29.98 229 PHE A N 1
ATOM 2836 C CA . PHE A 1 234 ? -0.330 13.791 -3.233 1.00 30.96 229 PHE A CA 1
ATOM 2837 C C . PHE A 1 234 ? -1.235 14.653 -4.059 1.00 32.15 229 PHE A C 1
ATOM 2838 O O . PHE A 1 234 ? -2.031 14.137 -4.857 1.00 34.61 229 PHE A O 1
ATOM 2855 N N . TYR A 1 235 ? -1.129 15.968 -3.828 1.00 32.71 230 TYR A N 1
ATOM 2856 C CA . TYR A 1 235 ? -1.902 16.973 -4.527 1.00 32.39 230 TYR A CA 1
ATOM 2857 C C . TYR A 1 235 ? -1.294 17.223 -5.904 1.00 32.79 230 TYR A C 1
ATOM 2858 O O . TYR A 1 235 ? -0.107 16.991 -6.109 1.00 34.27 230 TYR A O 1
ATOM 2876 N N . GLY A 1 236 ? -2.122 17.685 -6.823 1.00 32.63 231 GLY A N 1
ATOM 2877 C CA . GLY A 1 236 ? -1.658 18.037 -8.161 1.00 33.60 231 GLY A CA 1
ATOM 2878 C C . GLY A 1 236 ? -0.814 19.296 -8.084 1.00 34.01 231 GLY A C 1
ATOM 2879 O O . GLY A 1 236 ? -0.645 19.904 -7.044 1.00 31.36 231 GLY A O 1
ATOM 2883 N N . PRO A 1 237 ? -0.301 19.731 -9.224 1.00 32.68 232 PRO A N 1
ATOM 2884 C CA . PRO A 1 237 ? 0.585 20.893 -9.237 1.00 31.69 232 PRO A CA 1
ATOM 2885 C C . PRO A 1 237 ? -0.150 22.173 -8.846 1.00 33.06 232 PRO A C 1
ATOM 2886 O O . PRO A 1 237 ? -1.281 22.418 -9.239 1.00 34.16 232 PRO A O 1
ATOM 2897 N N . VAL A 1 238 ? 0.513 22.958 -8.008 1.00 33.24 233 VAL A N 1
ATOM 2898 C CA . VAL A 1 238 ? 0.001 24.219 -7.521 1.00 35.62 233 VAL A CA 1
ATOM 2899 C C . VAL A 1 238 ? 0.763 25.400 -8.109 1.00 33.99 233 VAL A C 1
ATOM 2900 O O . VAL A 1 238 ? 1.926 25.584 -7.758 1.00 34.45 233 VAL A O 1
ATOM 2913 N N . GLU A 1 239 ? 0.137 26.195 -8.977 1.00 36.11 234 GLU A N 1
ATOM 2914 C CA . GLU A 1 239 ? 0.793 27.370 -9.523 1.00 39.18 234 GLU A CA 1
ATOM 2915 C C . GLU A 1 239 ? 0.868 28.393 -8.390 1.00 46.22 234 GLU A C 1
ATOM 2916 O O . GLU A 1 239 ? -0.154 28.740 -7.809 1.00 45.45 234 GLU A O 1
ATOM 2928 N N . LEU A 1 240 ? 2.072 28.834 -8.037 1.00 39.15 235 LEU A N 1
ATOM 2929 C CA . LEU A 1 240 ? 2.239 29.805 -6.939 1.00 37.87 235 LEU A CA 1
ATOM 2930 C C . LEU A 1 240 ? 1.619 31.155 -7.243 1.00 37.60 235 LEU A C 1
ATOM 2931 O O . LEU A 1 240 ? 1.435 31.528 -8.388 1.00 40.25 235 LEU A O 1
ATOM 2947 N N . ARG A 1 241 ? 1.293 31.896 -6.197 1.00 44.68 236 ARG A N 1
ATOM 2948 C CA . ARG A 1 241 ? 0.612 33.160 -6.374 1.00 57.31 236 ARG A CA 1
ATOM 2949 C C . ARG A 1 241 ? 1.579 34.308 -6.180 1.00 42.60 236 ARG A C 1
ATOM 2950 O O . ARG A 1 241 ? 2.283 34.395 -5.170 1.00 42.81 236 ARG A O 1
ATOM 2971 N N . ARG A 1 242 ? 1.606 35.176 -7.170 1.00 42.71 237 ARG A N 1
ATOM 2972 C CA . ARG A 1 242 ? 2.442 36.355 -7.133 1.00 44.79 237 ARG A CA 1
ATOM 2973 C C . ARG A 1 242 ? 1.873 37.349 -6.150 1.00 50.86 237 ARG A C 1
ATOM 2974 O O . ARG A 1 242 ? 0.689 37.647 -6.182 1.00 49.01 237 ARG A O 1
ATOM 2995 N N . VAL A 1 243 ? 2.723 37.850 -5.267 1.00 45.99 238 VAL A N 1
ATOM 2996 C CA . VAL A 1 243 ? 2.333 38.919 -4.360 1.00 49.23 238 VAL A CA 1
ATOM 2997 C C . VAL A 1 243 ? 2.289 40.222 -5.142 1.00 57.42 238 VAL A C 1
ATOM 2998 O O . VAL A 1 243 ? 3.314 40.884 -5.357 1.00 49.85 238 VAL A O 1
ATOM 3011 N N . GLY A 1 244 ? 1.084 40.557 -5.601 1.00 61.50 239 GLY A N 1
ATOM 3012 C CA . GLY A 1 244 ? 0.845 41.780 -6.347 1.00 58.58 239 GLY A CA 1
ATOM 3013 C C . GLY A 1 244 ? 1.717 41.882 -7.582 1.00 55.04 239 GLY A C 1
ATOM 3014 O O . GLY A 1 244 ? 1.715 40.991 -8.430 1.00 67.93 239 GLY A O 1
ATOM 3018 N N . ALA A 1 245 ? 2.477 42.973 -7.662 1.00 52.43 240 ALA A N 1
ATOM 3019 C CA . ALA A 1 245 ? 3.402 43.206 -8.764 1.00 56.85 240 ALA A CA 1
ATOM 3020 C C . ALA A 1 245 ? 4.862 43.093 -8.296 1.00 54.90 240 ALA A C 1
ATOM 3021 O O . ALA A 1 245 ? 5.771 43.531 -8.984 1.00 53.91 240 ALA A O 1
ATOM 3028 N N . THR A 1 246 ? 5.090 42.481 -7.138 1.00 53.05 241 THR A N 1
ATOM 3029 C CA . THR A 1 246 ? 6.452 42.313 -6.638 1.00 53.96 241 THR A CA 1
ATOM 3030 C C . THR A 1 246 ? 7.064 41.086 -7.293 1.00 50.66 241 THR A C 1
ATOM 3031 O O . THR A 1 246 ? 6.422 40.447 -8.121 1.00 51.82 241 THR A O 1
ATOM 3042 N N . ASN A 1 247 ? 8.292 40.745 -6.906 1.00 50.40 242 ASN A N 1
ATOM 3043 C CA . ASN A 1 247 ? 8.975 39.576 -7.469 1.00 49.39 242 ASN A CA 1
ATOM 3044 C C . ASN A 1 247 ? 8.985 38.414 -6.491 1.00 45.57 242 ASN A C 1
ATOM 3045 O O . ASN A 1 247 ? 9.867 37.537 -6.514 1.00 42.14 242 ASN A O 1
ATOM 3056 N N . GLN A 1 248 ? 7.952 38.404 -5.651 1.00 43.26 243 GLN A N 1
ATOM 3057 C CA . GLN A 1 248 ? 7.740 37.366 -4.675 1.00 43.37 243 GLN A CA 1
ATOM 3058 C C . GLN A 1 248 ? 6.521 36.503 -5.031 1.00 44.01 243 GLN A C 1
ATOM 3059 O O . GLN A 1 248 ? 5.450 37.035 -5.302 1.00 43.85 243 GLN A O 1
ATOM 3073 N N . TRP A 1 249 ? 6.727 35.184 -5.029 1.00 41.60 244 TRP A N 1
ATOM 3074 C CA . TRP A 1 249 ? 5.665 34.179 -5.207 1.00 40.02 244 TRP A CA 1
ATOM 3075 C C . TRP A 1 249 ? 5.483 33.310 -3.957 1.00 38.46 244 TRP A C 1
ATOM 3076 O O . TRP A 1 249 ? 6.455 32.842 -3.356 1.00 38.52 244 TRP A O 1
ATOM 3097 N N . LEU A 1 250 ? 4.233 33.028 -3.599 1.00 37.22 245 LEU A N 1
ATOM 3098 C CA . LEU A 1 250 ? 3.961 32.261 -2.374 1.00 36.68 245 LEU A CA 1
ATOM 3099 C C . LEU A 1 250 ? 3.093 31.048 -2.616 1.00 33.59 245 LEU A C 1
ATOM 3100 O O . LEU A 1 250 ? 2.211 31.061 -3.481 1.00 37.78 245 LEU A O 1
ATOM 3116 N N . GLY A 1 251 ? 3.344 30.027 -1.811 1.00 32.11 246 GLY A N 1
ATOM 3117 C CA . GLY A 1 251 ? 2.424 28.923 -1.642 1.00 33.46 246 GLY A CA 1
ATOM 3118 C C . GLY A 1 251 ? 2.565 28.297 -0.258 1.00 33.49 246 GLY A C 1
ATOM 3119 O O . GLY A 1 251 ? 3.432 28.673 0.555 1.00 34.10 246 GLY A O 1
ATOM 3123 N N . TYR A 1 252 ? 1.714 27.323 0.012 1.00 31.23 247 TYR A N 1
ATOM 3124 C CA . TYR A 1 252 ? 1.748 26.613 1.287 1.00 31.48 247 TYR A CA 1
ATOM 3125 C C . TYR A 1 252 ? 1.523 25.137 1.064 1.00 31.37 247 TYR A C 1
ATOM 3126 O O . TYR A 1 252 ? 0.904 24.736 0.091 1.00 31.78 247 TYR A O 1
ATOM 3144 N N . MET A 1 253 ? 2.024 24.314 1.974 1.00 31.18 248 MET A N 1
ATOM 3145 C CA . MET A 1 253 ? 1.779 22.897 1.856 1.00 32.72 248 MET A CA 1
ATOM 3146 C C . MET A 1 253 ? 1.829 22.208 3.215 1.00 31.14 248 MET A C 1
ATOM 3147 O O . MET A 1 253 ? 2.516 22.674 4.137 1.00 31.37 248 MET A O 1
ATOM 3161 N N . PRO A 1 254 ? 1.120 21.092 3.318 1.00 28.86 249 PRO A N 1
ATOM 3162 C CA . PRO A 1 254 ? 1.207 20.404 4.607 1.00 29.88 249 PRO A CA 1
ATOM 3163 C C . PRO A 1 254 ? 2.586 19.819 4.875 1.00 31.45 249 PRO A C 1
ATOM 3164 O O . PRO A 1 254 ? 3.361 19.548 3.962 1.00 30.32 249 PRO A O 1
ATOM 3175 N N . GLU A 1 255 ? 2.888 19.638 6.150 1.00 28.62 250 GLU A N 1
ATOM 3176 C CA . GLU A 1 255 ? 4.039 18.851 6.553 1.00 28.97 250 GLU A CA 1
ATOM 3177 C C . GLU A 1 255 ? 4.124 17.574 5.744 1.00 29.58 250 GLU A C 1
ATOM 3178 O O . GLU A 1 255 ? 3.109 16.927 5.490 1.00 29.46 250 GLU A O 1
ATOM 3190 N N . ALA A 1 256 ? 5.334 17.215 5.339 1.00 28.33 251 ALA A N 1
ATOM 3191 C CA . ALA A 1 256 ? 5.565 16.014 4.571 1.00 26.82 251 ALA A CA 1
ATOM 3192 C C . ALA A 1 256 ? 6.852 15.365 5.010 1.00 31.96 251 ALA A C 1
ATOM 3193 O O . ALA A 1 256 ? 7.933 15.938 4.842 1.00 31.98 251 ALA A O 1
ATOM 3200 N N . ILE A 1 257 ? 6.736 14.186 5.613 1.00 31.87 252 ILE A N 1
ATOM 3201 C CA . ILE A 1 257 ? 7.909 13.414 6.005 1.00 31.58 252 ILE A CA 1
ATOM 3202 C C . ILE A 1 257 ? 8.490 12.679 4.816 1.00 32.68 252 ILE A C 1
ATOM 3203 O O . ILE A 1 257 ? 7.768 12.026 4.076 1.00 32.75 252 ILE A O 1
ATOM 3219 N N . VAL A 1 258 ? 9.808 12.768 4.649 1.00 31.66 253 VAL A N 1
ATOM 3220 C CA . VAL A 1 258 ? 10.523 11.958 3.662 1.00 30.95 253 VAL A CA 1
ATOM 3221 C C . VAL A 1 258 ? 11.588 11.121 4.352 1.00 32.02 253 VAL A C 1
ATOM 3222 O O . VAL A 1 258 ? 12.419 11.655 5.095 1.00 32.33 253 VAL A O 1
ATOM 3235 N N . GLU A 1 259 ? 11.552 9.811 4.138 1.00 30.95 254 GLU A N 1
ATOM 3236 C CA . GLU A 1 259 ? 12.528 8.910 4.762 1.00 34.30 254 GLU A CA 1
ATOM 3237 C C . GLU A 1 259 ? 13.934 9.328 4.366 1.00 36.45 254 GLU A C 1
ATOM 3238 O O . GLU A 1 259 ? 14.193 9.724 3.208 1.00 32.41 254 GLU A O 1
ATOM 3250 N N . SER A 1 260 ? 14.863 9.246 5.310 1.00 34.22 255 SER A N 1
ATOM 3251 C CA . SER A 1 260 ? 16.204 9.766 5.068 1.00 37.07 255 SER A CA 1
ATOM 3252 C C . SER A 1 260 ? 17.085 8.757 4.340 1.00 39.86 255 SER A C 1
ATOM 3253 O O . SER A 1 260 ? 18.267 8.991 4.138 1.00 43.97 255 SER A O 1
ATOM 3261 N N . THR A 1 261 ? 16.495 7.641 3.935 1.00 35.40 256 THR A N 1
ATOM 3262 C CA . THR A 1 261 ? 17.154 6.685 3.068 1.00 38.89 256 THR A CA 1
ATOM 3263 C C . THR A 1 261 ? 16.952 7.037 1.586 1.00 39.94 256 THR A C 1
ATOM 3264 O O . THR A 1 261 ? 17.545 6.407 0.727 1.00 41.34 256 THR A O 1
ATOM 3275 N N . LYS A 1 262 ? 16.088 8.012 1.317 1.00 36.89 257 LYS A N 1
ATOM 3276 C CA . LYS A 1 262 ? 15.784 8.486 -0.042 1.00 35.81 257 LYS A CA 1
ATOM 3277 C C . LYS A 1 262 ? 16.490 9.797 -0.386 1.00 37.61 257 LYS A C 1
ATOM 3278 O O . LYS A 1 262 ? 16.827 10.579 0.504 1.00 38.92 257 LYS A O 1
ATOM 3297 N N . TRP A 1 263 ? 16.669 10.071 -1.685 1.00 34.17 258 TRP A N 1
ATOM 3298 C CA . TRP A 1 263 ? 17.073 11.392 -2.104 1.00 34.12 258 TRP A CA 1
ATOM 3299 C C . TRP A 1 263 ? 16.597 11.617 -3.530 1.00 36.11 258 TRP A C 1
ATOM 3300 O O . TRP A 1 263 ? 16.071 10.700 -4.144 1.00 36.19 258 TRP A O 1
ATOM 3321 N N . TRP A 1 264 ? 16.780 12.841 -4.016 1.00 37.01 259 TRP A N 1
ATOM 3322 C CA . TRP A 1 264 ? 16.314 13.252 -5.331 1.00 36.97 259 TRP A CA 1
ATOM 3323 C C . TRP A 1 264 ? 16.842 12.294 -6.376 1.00 39.53 259 TRP A C 1
ATOM 3324 O O . TRP A 1 264 ? 18.041 12.056 -6.462 1.00 40.14 259 TRP A O 1
ATOM 3345 N N . GLY A 1 265 ? 15.950 11.724 -7.169 1.00 41.57 260 GLY A N 1
ATOM 3346 C CA . GLY A 1 265 ? 16.380 10.786 -8.178 1.00 42.83 260 GLY A CA 1
ATOM 3347 C C . GLY A 1 265 ? 16.542 9.382 -7.631 1.00 44.91 260 GLY A C 1
ATOM 3348 O O . GLY A 1 265 ? 16.909 8.482 -8.373 1.00 43.44 260 GLY A O 1
ATOM 3352 N N . ASN A 1 266 ? 16.272 9.205 -6.339 1.00 43.89 261 ASN A N 1
ATOM 3353 C CA . ASN A 1 266 ? 16.375 7.895 -5.683 1.00 42.21 261 ASN A CA 1
ATOM 3354 C C . ASN A 1 266 ? 15.292 7.744 -4.627 1.00 42.76 261 ASN A C 1
ATOM 3355 O O . ASN A 1 266 ? 15.589 7.506 -3.447 1.00 41.44 261 ASN A O 1
ATOM 3366 N N . THR A 1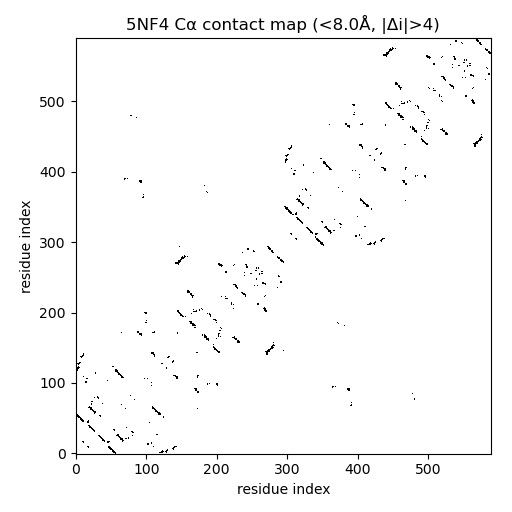 267 ? 14.033 7.879 -5.030 1.00 40.71 262 THR A N 1
ATOM 3367 C CA . THR A 1 267 ? 12.933 7.728 -4.086 1.00 38.47 262 THR A CA 1
ATOM 3368 C C . THR A 1 267 ? 12.165 6.431 -4.337 1.00 38.62 262 THR A C 1
ATOM 3369 O O . THR A 1 267 ? 11.297 6.080 -3.566 1.00 44.50 262 THR A O 1
ATOM 3380 N N . GLY A 1 268 ? 12.480 5.749 -5.425 1.00 42.17 263 GLY A N 1
ATOM 3381 C CA . GLY A 1 268 ? 11.718 4.567 -5.824 1.00 51.23 263 GLY A CA 1
ATOM 3382 C C . GLY A 1 268 ? 10.544 4.914 -6.733 1.00 68.74 263 GLY A C 1
ATOM 3383 O O . GLY A 1 268 ? 9.821 4.034 -7.192 1.00 59.32 263 GLY A O 1
ATOM 3387 N N . ASN A 1 269 ? 10.382 6.203 -7.019 1.00 53.99 264 ASN A N 1
ATOM 3388 C CA . ASN A 1 269 ? 9.208 6.721 -7.705 1.00 61.54 264 ASN A CA 1
ATOM 3389 C C . ASN A 1 269 ? 9.637 7.666 -8.837 1.00 56.61 264 ASN A C 1
ATOM 3390 O O . ASN A 1 269 ? 10.478 8.544 -8.635 1.00 48.49 264 ASN A O 1
ATOM 3401 N N . ALA A 1 270 ? 9.087 7.482 -10.035 1.00 50.58 265 ALA A N 1
ATOM 3402 C CA . ALA A 1 270 ? 9.529 8.254 -11.192 1.00 47.67 265 ALA A CA 1
ATOM 3403 C C . ALA A 1 270 ? 9.321 9.754 -11.056 1.00 43.10 265 ALA A C 1
ATOM 3404 O O . ALA A 1 270 ? 10.030 10.548 -11.674 1.00 44.10 265 ALA A O 1
ATOM 3411 N N . GLU A 1 271 ? 8.363 10.133 -10.214 1.00 42.19 266 GLU A N 1
ATOM 3412 C CA . GLU A 1 271 ? 8.014 11.534 -9.990 1.00 41.43 266 GLU A CA 1
ATOM 3413 C C . GLU A 1 271 ? 8.713 12.139 -8.771 1.00 36.12 266 GLU A C 1
ATOM 3414 O O . GLU A 1 271 ? 8.418 13.276 -8.378 1.00 34.42 266 GLU A O 1
ATOM 3426 N N . ASN A 1 272 ? 9.622 11.355 -8.196 1.00 35.29 267 ASN A N 1
ATOM 3427 C CA . ASN A 1 272 ? 10.366 11.695 -6.986 1.00 34.72 267 ASN A CA 1
ATOM 3428 C C . ASN A 1 272 ? 9.477 11.885 -5.758 1.00 34.72 267 ASN A C 1
ATOM 3429 O O . ASN A 1 272 ? 9.873 12.572 -4.810 1.00 33.74 267 ASN A O 1
ATOM 3440 N N . LYS A 1 273 ? 8.285 11.291 -5.758 1.00 32.45 268 LYS A N 1
ATOM 3441 C CA . LYS A 1 273 ? 7.446 11.391 -4.573 1.00 31.93 268 LYS A CA 1
ATOM 3442 C C . LYS A 1 273 ? 8.144 10.620 -3.461 1.00 31.31 268 LYS A C 1
ATOM 3443 O O . LYS A 1 273 ? 8.723 9.562 -3.719 1.00 34.10 268 LYS A O 1
ATOM 3462 N N . PRO A 1 274 ? 8.061 11.112 -2.225 1.00 31.28 269 PRO A N 1
ATOM 3463 C CA . PRO A 1 274 ? 7.259 12.231 -1.731 1.00 30.68 269 PRO A CA 1
ATOM 3464 C C . PRO A 1 274 ? 8.003 13.562 -1.631 1.00 29.73 269 PRO A C 1
ATOM 3465 O O . PRO A 1 274 ? 7.533 14.469 -0.950 1.00 30.40 269 PRO A O 1
ATOM 3476 N N . ILE A 1 275 ? 9.149 13.683 -2.287 1.00 32.67 270 ILE A N 1
ATOM 3477 C CA . ILE A 1 275 ? 9.904 14.921 -2.202 1.00 31.86 270 ILE A CA 1
ATOM 3478 C C . ILE A 1 275 ? 9.102 16.073 -2.816 1.00 31.78 270 ILE A C 1
ATOM 3479 O O . ILE A 1 275 ? 8.650 15.995 -3.953 1.00 30.77 270 ILE A O 1
ATOM 3495 N N . ASN A 1 276 ? 8.940 17.147 -2.049 1.00 28.73 271 ASN A N 1
ATOM 3496 C CA . ASN A 1 276 ? 8.350 18.379 -2.555 1.00 29.23 271 ASN A CA 1
ATOM 3497 C C . ASN A 1 276 ? 9.360 19.160 -3.378 1.00 29.74 271 ASN A C 1
ATOM 3498 O O . ASN A 1 276 ? 10.519 19.267 -2.999 1.00 31.72 271 ASN A O 1
ATOM 3509 N N . PHE A 1 277 ? 8.945 19.702 -4.518 1.00 32.21 272 PHE A N 1
ATOM 3510 C CA . PHE A 1 277 ? 9.839 20.566 -5.263 1.00 35.60 272 PHE A CA 1
ATOM 3511 C C . PHE A 1 277 ? 9.036 21.626 -5.966 1.00 36.38 272 PHE A C 1
ATOM 3512 O O . PHE A 1 277 ? 7.825 21.462 -6.149 1.00 35.50 272 PHE A O 1
ATOM 3529 N N . PHE A 1 278 ? 9.698 22.714 -6.352 1.00 34.80 273 PHE A N 1
ATOM 3530 C CA . PHE A 1 278 ? 9.026 23.681 -7.193 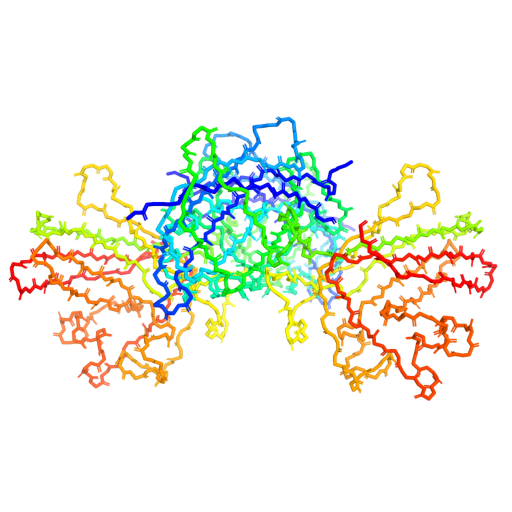1.00 34.19 273 PHE A CA 1
ATOM 3531 C C . PHE A 1 278 ? 9.711 23.701 -8.545 1.00 35.12 273 PHE A C 1
ATOM 3532 O O . PHE A 1 278 ? 10.913 23.453 -8.676 1.00 35.11 273 PHE A O 1
ATOM 3549 N N . ARG A 1 279 ? 8.869 23.882 -9.544 1.00 35.78 274 ARG A N 1
ATOM 3550 C CA . ARG A 1 279 ? 9.275 23.897 -10.942 1.00 41.33 274 ARG A CA 1
ATOM 3551 C C . ARG A 1 279 ? 9.183 25.295 -11.523 1.00 42.84 274 ARG A C 1
ATOM 3552 O O . ARG A 1 279 ? 8.111 25.899 -11.532 1.00 39.91 274 ARG A O 1
ATOM 3573 N N . LEU A 1 280 ? 10.311 25.809 -12.017 1.00 36.41 275 LEU A N 1
ATOM 3574 C CA . LEU A 1 280 ? 10.345 27.108 -12.664 1.00 35.95 275 LEU A CA 1
ATOM 3575 C C . LEU A 1 280 ? 10.379 26.890 -14.129 1.00 39.98 275 LEU A C 1
ATOM 3576 O O . LEU A 1 280 ? 11.271 26.209 -14.617 1.00 46.78 275 LEU A O 1
ATOM 3592 N N . THR A 1 281 ? 9.427 27.498 -14.824 1.00 38.35 276 THR A N 1
ATOM 3593 C CA . THR A 1 281 ? 9.392 27.477 -16.268 1.00 41.57 276 THR A CA 1
ATOM 3594 C C . THR A 1 281 ? 9.632 28.861 -16.816 1.00 42.50 276 THR A C 1
ATOM 3595 O O . THR A 1 281 ? 8.954 29.821 -16.416 1.00 45.41 276 THR A O 1
ATOM 3606 N N . THR A 1 282 ? 10.571 28.954 -17.761 1.00 44.96 277 THR A N 1
ATOM 3607 C CA . THR A 1 282 ? 10.937 30.218 -18.356 1.00 54.19 277 THR A CA 1
ATOM 3608 C C . THR A 1 282 ? 10.121 30.442 -19.618 1.00 53.07 277 THR A C 1
ATOM 3609 O O . THR A 1 282 ? 9.599 29.495 -20.195 1.00 52.09 277 THR A O 1
ATOM 3620 N N . ARG A 1 283 ? 10.008 31.690 -20.032 1.00 52.12 278 ARG A N 1
ATOM 3621 C CA . ARG A 1 283 ? 9.350 32.010 -21.312 1.00 57.41 278 ARG A CA 1
ATOM 3622 C C . ARG A 1 283 ? 9.972 31.269 -22.508 1.00 64.58 278 ARG A C 1
ATOM 3623 O O . ARG A 1 283 ? 9.288 31.018 -23.512 1.00 64.20 278 ARG A O 1
ATOM 3644 N N . GLY A 1 284 ? 11.255 30.925 -22.424 1.00 59.45 279 GLY A N 1
ATOM 3645 C CA . GLY A 1 284 ? 11.868 30.131 -23.479 1.00 70.78 279 GLY A CA 1
ATOM 3646 C C . GLY A 1 284 ? 11.374 28.690 -23.485 1.00 82.13 279 GLY A C 1
ATOM 3647 O O . GLY A 1 284 ? 11.596 27.961 -24.450 1.00 67.05 279 GLY A O 1
ATOM 3651 N N . GLY A 1 285 ? 10.707 28.281 -22.405 1.00 68.32 280 GLY A N 1
ATOM 3652 C CA . GLY A 1 285 ? 10.196 26.926 -22.257 1.00 59.95 280 GLY A CA 1
ATOM 3653 C C . GLY A 1 285 ? 11.135 25.994 -21.520 1.00 61.15 280 GLY A C 1
ATOM 3654 O O . GLY A 1 285 ? 10.864 24.803 -21.389 1.00 69.89 280 GLY A O 1
ATOM 3658 N N . LEU A 1 286 ? 12.245 26.546 -21.043 1.00 61.82 281 LEU A N 1
ATOM 3659 C CA . LEU A 1 286 ? 13.150 25.841 -20.151 1.00 52.26 281 LEU A CA 1
ATOM 3660 C C . LEU A 1 286 ? 12.474 25.631 -18.796 1.00 46.59 281 LEU A C 1
ATOM 3661 O O . LEU A 1 286 ? 11.695 26.474 -18.345 1.00 49.44 281 LEU A O 1
ATOM 3677 N N . VAL A 1 287 ? 12.762 24.489 -18.173 1.00 43.90 282 VAL A N 1
ATOM 3678 C CA . VAL A 1 287 ? 12.171 24.096 -16.916 1.00 44.97 282 VAL A CA 1
ATOM 3679 C C . VAL A 1 287 ? 13.270 23.733 -15.928 1.00 46.19 282 VAL A C 1
ATOM 3680 O O . VAL A 1 287 ? 14.240 23.079 -16.280 1.00 49.40 282 VAL A O 1
ATOM 3693 N N . TYR A 1 288 ? 13.114 24.168 -14.681 1.00 43.52 283 TYR A N 1
ATOM 3694 C CA . TYR A 1 288 ? 14.077 23.912 -13.629 1.00 44.91 283 TYR A CA 1
ATOM 3695 C C . TYR A 1 288 ? 13.331 23.376 -12.448 1.00 45.79 283 TYR A C 1
ATOM 3696 O O . TYR A 1 288 ? 12.362 23.995 -12.004 1.00 41.92 283 TYR A O 1
ATOM 3714 N N . ASP A 1 289 ? 13.773 22.235 -11.935 1.00 39.33 284 ASP A N 1
ATOM 3715 C CA . ASP A 1 289 ? 13.168 21.662 -10.737 1.00 37.78 284 ASP A CA 1
ATOM 3716 C C . ASP A 1 289 ? 14.079 21.884 -9.544 1.00 38.75 284 ASP A C 1
ATOM 3717 O O . ASP A 1 289 ? 15.279 21.621 -9.591 1.00 43.70 284 ASP A O 1
ATOM 3726 N N . VAL A 1 290 ? 13.496 22.413 -8.480 1.00 34.73 285 VAL A N 1
ATOM 3727 C CA . VAL A 1 290 ? 14.240 22.783 -7.296 1.00 34.52 285 VAL A CA 1
ATOM 3728 C C . VAL A 1 290 ? 13.654 22.004 -6.132 1.00 34.50 285 VAL A C 1
ATOM 3729 O O . VAL A 1 290 ? 12.596 22.342 -5.631 1.00 34.74 285 VAL A O 1
ATOM 3742 N N . PRO A 1 291 ? 14.322 20.931 -5.727 1.00 32.85 286 PRO A N 1
ATOM 3743 C CA . PRO A 1 291 ? 13.838 20.170 -4.561 1.00 32.93 286 PRO A CA 1
ATOM 3744 C C . PRO A 1 291 ? 13.875 21.037 -3.315 1.00 34.24 286 PRO A C 1
ATOM 3745 O O . PRO A 1 291 ? 14.798 21.832 -3.143 1.00 35.56 286 PRO A O 1
ATOM 3756 N N . ILE A 1 292 ? 12.878 20.864 -2.458 1.00 31.54 287 ILE A N 1
ATOM 3757 C CA . ILE A 1 292 ? 12.767 21.594 -1.201 1.00 32.26 287 ILE A CA 1
ATOM 3758 C C . ILE A 1 292 ? 13.353 20.725 -0.089 1.00 33.98 287 ILE A C 1
ATOM 3759 O O . ILE A 1 292 ? 13.075 19.529 -0.038 1.00 32.64 287 ILE A O 1
ATOM 3775 N N . ILE A 1 293 ? 14.225 21.305 0.732 1.00 35.64 288 ILE A N 1
ATOM 3776 C CA . ILE A 1 293 ? 14.877 20.579 1.823 1.00 33.82 288 ILE A CA 1
ATOM 3777 C C . ILE A 1 293 ? 14.754 21.349 3.117 1.00 33.68 288 ILE A C 1
ATOM 3778 O O . ILE A 1 293 ? 14.443 22.540 3.103 1.00 32.01 288 ILE A O 1
ATOM 3794 N N . THR A 1 294 ? 15.009 20.652 4.222 1.00 32.23 289 THR A N 1
ATOM 3795 C CA . THR A 1 294 ? 15.198 21.278 5.517 1.00 33.86 289 THR A CA 1
ATOM 3796 C C . THR A 1 294 ? 16.654 21.132 5.893 1.00 36.96 289 THR A C 1
ATOM 3797 O O . THR A 1 294 ? 17.131 20.029 6.177 1.00 36.78 289 THR A O 1
ATOM 3808 N N . HIS A 1 295 ? 17.365 22.254 5.906 1.00 36.45 290 HIS A N 1
ATOM 3809 C CA . HIS A 1 295 ? 18.778 22.261 6.250 1.00 38.30 290 HIS A CA 1
ATOM 3810 C C . HIS A 1 295 ? 19.169 23.527 6.964 1.00 40.72 290 HIS A C 1
ATOM 3811 O O . HIS A 1 295 ? 18.985 24.617 6.431 1.00 41.90 290 HIS A O 1
ATOM 3825 N N . GLU A 1 296 ? 19.659 23.369 8.197 1.00 45.25 291 GLU A N 1
ATOM 3826 C CA . GLU A 1 296 ? 20.189 24.457 9.009 1.00 51.56 291 GLU A CA 1
ATOM 3827 C C . GLU A 1 296 ? 21.672 24.619 8.737 1.00 52.61 291 GLU A C 1
ATOM 3828 O O . GLU A 1 296 ? 22.399 23.638 8.577 1.00 61.10 291 GLU A O 1
ATOM 3840 N N . GLY A 1 297 ? 22.129 25.859 8.713 1.00 57.14 292 GLY A N 1
ATOM 3841 C CA . GLY A 1 297 ? 23.554 26.112 8.629 1.00 64.04 292 GLY A CA 1
ATOM 3842 C C . GLY A 1 297 ? 24.062 26.008 7.216 1.00 66.87 292 GLY A C 1
ATOM 3843 O O . GLY A 1 297 ? 23.287 25.965 6.271 1.00 58.70 292 GLY A O 1
ATOM 3847 N N . ALA A 1 298 ? 25.377 25.955 7.076 1.00 67.28 293 ALA A N 1
ATOM 3848 C CA . ALA A 1 298 ? 25.995 26.026 5.761 1.00 67.70 293 ALA A CA 1
ATOM 3849 C C . ALA A 1 298 ? 25.719 24.785 4.932 1.00 64.87 293 ALA A C 1
ATOM 3850 O O . ALA A 1 298 ? 25.723 23.663 5.437 1.00 57.68 293 ALA A O 1
ATOM 3857 N N . ILE A 1 299 ? 25.509 25.000 3.642 1.00 62.31 294 ILE A N 1
ATOM 3858 C CA . ILE A 1 299 ? 25.257 23.907 2.722 1.00 54.10 294 ILE A CA 1
ATOM 3859 C C . ILE A 1 299 ? 26.568 23.234 2.327 1.00 54.77 294 ILE A C 1
ATOM 3860 O O . ILE A 1 299 ? 27.522 23.910 1.950 1.00 54.89 294 ILE A O 1
ATOM 3876 N N . PRO A 1 300 ? 26.622 21.895 2.416 1.00 55.05 295 PRO A N 1
ATOM 3877 C CA . PRO A 1 300 ? 27.812 21.183 1.939 1.00 57.77 295 PRO A CA 1
ATOM 3878 C C . PRO A 1 300 ? 28.137 21.553 0.505 1.00 58.32 295 PRO A C 1
ATOM 3879 O O . PRO A 1 300 ? 27.309 21.338 -0.375 1.00 60.28 295 PRO A O 1
ATOM 3890 N N . GLY A 1 301 ? 29.324 22.102 0.266 1.00 66.96 296 GLY A N 1
ATOM 3891 C CA . GLY A 1 301 ? 29.721 22.464 -1.082 1.00 63.76 296 GLY A CA 1
ATOM 3892 C C . GLY A 1 301 ? 29.315 23.880 -1.447 1.00 58.62 296 GLY A C 1
ATOM 3893 O O . GLY A 1 301 ? 29.731 24.383 -2.478 1.00 55.91 296 GLY A O 1
ATOM 3897 N N . GLY A 1 302 ? 28.496 24.514 -0.607 1.00 61.00 297 GLY A N 1
ATOM 3898 C CA . GLY A 1 302 ? 28.174 25.923 -0.773 1.00 61.00 297 GLY A CA 1
ATOM 3899 C C . GLY A 1 302 ? 27.147 26.241 -1.852 1.00 60.74 297 GLY A C 1
ATOM 3900 O O . GLY A 1 302 ? 26.727 27.391 -1.997 1.00 58.41 297 GLY A O 1
ATOM 3904 N N . GLN A 1 303 ? 26.752 25.232 -2.621 1.00 58.14 298 GLN A N 1
ATOM 3905 C CA . GLN A 1 303 ? 25.746 25.413 -3.665 1.00 56.68 298 GLN A CA 1
ATOM 3906 C C . GLN A 1 303 ? 24.505 24.587 -3.356 1.00 53.76 298 GLN A C 1
ATOM 3907 O O . GLN A 1 303 ? 24.562 23.360 -3.228 1.00 45.12 298 GLN A O 1
ATOM 3921 N N . TYR A 1 304 ? 23.380 25.276 -3.231 1.00 45.49 299 TYR A N 1
ATOM 3922 C CA . TYR A 1 304 ? 22.131 24.626 -2.897 1.00 41.16 299 TYR A CA 1
ATOM 3923 C C . TYR A 1 304 ? 21.773 23.523 -3.886 1.00 39.87 299 TYR A C 1
ATOM 3924 O O . TYR A 1 304 ? 21.442 22.414 -3.477 1.00 42.67 299 TYR A O 1
ATOM 3942 N N . LEU A 1 305 ? 21.851 23.791 -5.188 1.00 39.65 300 LEU A N 1
ATOM 3943 C CA . LEU A 1 305 ? 21.198 22.860 -6.106 1.00 39.25 300 LEU A CA 1
ATOM 3944 C C . LEU A 1 305 ? 21.822 21.462 -6.146 1.00 40.81 300 LEU A C 1
ATOM 3945 O O . LEU A 1 305 ? 21.088 20.476 -6.109 1.00 43.34 300 LEU A O 1
ATOM 3961 N N . PRO A 1 306 ? 23.161 21.367 -6.200 1.00 44.42 301 PRO A N 1
ATOM 3962 C CA . PRO A 1 306 ? 23.776 20.037 -6.224 1.00 44.41 301 PRO A CA 1
ATOM 3963 C C . PRO A 1 306 ? 23.495 19.251 -4.949 1.00 43.01 301 PRO A C 1
ATOM 3964 O O . PRO A 1 306 ? 23.286 18.049 -5.007 1.00 38.95 301 PRO A O 1
ATOM 3975 N N . PHE A 1 307 ? 23.472 19.929 -3.812 1.00 41.32 302 PHE A N 1
ATOM 3976 C CA . PHE A 1 307 ? 23.166 19.282 -2.544 1.00 39.24 302 PHE A CA 1
ATOM 3977 C C . PHE A 1 307 ? 21.723 18.789 -2.565 1.00 38.24 302 PHE A C 1
ATOM 3978 O O . PHE A 1 307 ? 21.418 17.615 -2.312 1.00 38.77 302 PHE A O 1
ATOM 3995 N N . ALA A 1 308 ? 20.827 19.706 -2.891 1.00 37.38 303 ALA A N 1
ATOM 3996 C CA . ALA A 1 308 ? 19.397 19.418 -2.909 1.00 38.00 303 ALA A CA 1
ATOM 3997 C C . ALA A 1 308 ? 19.049 18.338 -3.916 1.00 39.07 303 ALA A C 1
ATOM 3998 O O . ALA A 1 308 ? 18.104 17.570 -3.717 1.00 40.05 303 ALA A O 1
ATOM 4005 N N . LYS A 1 309 ? 19.790 18.291 -5.018 1.00 36.23 304 LYS A N 1
ATOM 4006 C CA . LYS A 1 309 ? 19.528 17.281 -6.028 1.00 36.70 304 LYS A CA 1
ATOM 4007 C C . LYS A 1 309 ? 20.197 15.930 -5.754 1.00 41.32 304 LYS A C 1
ATOM 4008 O O . LYS A 1 309 ? 20.193 15.046 -6.612 1.00 41.92 304 LYS A O 1
ATOM 4027 N N . GLY A 1 310 ? 20.739 15.760 -4.548 1.00 40.10 305 GLY A N 1
ATOM 4028 C CA . GLY A 1 310 ? 21.337 14.493 -4.143 1.00 44.61 305 GLY A CA 1
ATOM 4029 C C . GLY A 1 310 ? 22.613 14.084 -4.869 1.00 43.98 305 GLY A C 1
ATOM 4030 O O . GLY A 1 310 ? 22.917 12.891 -4.953 1.00 44.32 305 GLY A O 1
ATOM 4034 N N . LEU A 1 311 ? 23.368 15.055 -5.396 1.00 41.99 306 LEU A N 1
ATOM 4035 C CA . LEU A 1 311 ? 24.566 14.764 -6.172 1.00 41.33 306 LEU A CA 1
ATOM 4036 C C . LEU A 1 311 ? 25.820 14.646 -5.304 1.00 41.23 306 LEU A C 1
ATOM 4037 O O . LEU A 1 311 ? 26.857 14.251 -5.794 1.00 44.04 306 LEU A O 1
ATOM 4053 N N . LEU A 1 312 ? 25.711 14.958 -4.006 1.00 42.16 307 LEU A N 1
ATOM 4054 C CA . LEU A 1 312 ? 26.890 14.931 -3.129 1.00 45.97 307 LEU A CA 1
ATOM 4055 C C . LEU A 1 312 ? 26.820 13.734 -2.179 1.00 42.21 307 LEU A C 1
ATOM 4056 O O . LEU A 1 312 ? 25.786 13.112 -2.045 1.00 40.89 307 LEU A O 1
ATOM 4072 N N . ALA A 1 313 ? 27.949 13.403 -1.564 1.00 45.84 308 ALA A N 1
ATOM 4073 C CA . ALA A 1 313 ? 28.002 12.308 -0.593 1.00 44.59 308 ALA A CA 1
ATOM 4074 C C . ALA A 1 313 ? 27.021 12.527 0.548 1.00 46.34 308 ALA A C 1
ATOM 4075 O O . ALA A 1 313 ? 26.336 11.589 0.980 1.00 47.25 308 ALA A O 1
ATOM 4082 N N . ASP A 1 314 ? 26.963 13.758 1.047 1.00 47.25 309 ASP A N 1
ATOM 4083 C CA . ASP A 1 314 ? 25.990 14.116 2.081 1.00 44.22 309 ASP A CA 1
ATOM 4084 C C . ASP A 1 314 ? 24.652 14.371 1.414 1.00 43.43 309 ASP A C 1
ATOM 4085 O O . ASP A 1 314 ? 24.605 15.158 0.468 1.00 44.39 309 ASP A O 1
ATOM 4094 N N . LYS A 1 315 ? 23.590 13.722 1.886 1.00 37.78 310 LYS A N 1
ATOM 4095 C CA . LYS A 1 315 ? 22.234 13.936 1.375 1.00 33.90 310 LYS A CA 1
ATOM 4096 C C . LYS A 1 315 ? 21.381 14.816 2.281 1.00 35.56 310 LYS A C 1
ATOM 4097 O O . LYS A 1 315 ? 21.471 14.718 3.518 1.00 37.94 310 LYS A O 1
ATOM 4116 N N . PRO A 1 316 ? 20.518 15.655 1.689 1.00 34.76 311 PRO A N 1
ATOM 4117 C CA . PRO A 1 316 ? 19.678 16.465 2.569 1.00 37.64 311 PRO A CA 1
ATOM 4118 C C . PRO A 1 316 ? 18.553 15.704 3.220 1.00 36.85 311 PRO A C 1
ATOM 4119 O O . PRO A 1 316 ? 18.212 14.586 2.851 1.00 37.05 311 PRO A O 1
ATOM 4130 N N . SER A 1 317 ? 17.976 16.340 4.220 1.00 33.97 312 SER A N 1
ATOM 4131 C CA . SER A 1 317 ? 16.651 15.951 4.664 1.00 32.53 312 SER A CA 1
ATOM 4132 C C . SER A 1 317 ? 15.627 16.668 3.791 1.00 32.61 312 SER A C 1
ATOM 4133 O O . SER A 1 317 ? 15.681 17.896 3.647 1.00 34.99 312 SER A O 1
ATOM 4141 N N . TYR A 1 318 ? 14.694 15.912 3.219 1.00 32.49 313 TYR A N 1
ATOM 4142 C CA . TYR A 1 318 ? 13.651 16.459 2.366 1.00 31.23 313 TYR A CA 1
ATOM 4143 C C . TYR A 1 318 ? 12.323 16.619 3.086 1.00 28.77 313 TYR A C 1
ATOM 4144 O O . TYR A 1 318 ? 11.321 17.004 2.485 1.00 30.58 313 TYR A O 1
ATOM 4162 N N . THR A 1 319 ? 12.309 16.351 4.384 1.00 29.84 314 THR A N 1
ATOM 4163 C CA . THR A 1 319 ? 11.101 16.565 5.117 1.00 30.88 314 THR A CA 1
ATOM 4164 C C . THR A 1 319 ? 10.754 18.051 5.084 1.00 31.95 314 THR A C 1
ATOM 4165 O O . THR A 1 319 ? 11.621 18.904 5.246 1.00 32.83 314 THR A O 1
ATOM 4176 N N . VAL A 1 320 ? 9.480 18.333 4.862 1.00 31.78 315 VAL A N 1
ATOM 4177 C CA . VAL A 1 320 ? 8.928 19.668 5.012 1.00 31.58 315 VAL A CA 1
ATOM 4178 C C . VAL A 1 320 ? 8.219 19.705 6.367 1.00 32.57 315 VAL A C 1
ATOM 4179 O O . VAL A 1 320 ? 7.278 18.966 6.560 1.00 32.48 315 VAL A O 1
ATOM 4192 N N . TYR A 1 321 ? 8.653 20.571 7.270 1.00 30.77 316 TYR A N 1
ATOM 4193 C CA . TYR A 1 321 ? 8.098 20.655 8.623 1.00 31.76 316 TYR A CA 1
ATOM 4194 C C . TYR A 1 321 ? 6.995 21.710 8.758 1.00 34.79 316 TYR A C 1
ATOM 4195 O O . TYR A 1 321 ? 7.096 22.809 8.199 1.00 35.00 316 TYR A O 1
ATOM 4213 N N . ARG A 1 322 ? 5.972 21.411 9.562 1.00 32.37 317 ARG A N 1
ATOM 4214 C CA . ARG A 1 322 ? 4.917 22.396 9.782 1.00 34.41 317 ARG A CA 1
ATOM 4215 C C . ARG A 1 322 ? 5.451 23.696 10.374 1.00 33.29 317 ARG A C 1
ATOM 4216 O O . ARG A 1 322 ? 6.400 23.697 11.165 1.00 35.60 317 ARG A O 1
ATOM 4237 N N . ASN A 1 323 ? 4.806 24.792 10.012 1.00 31.22 318 ASN A N 1
ATOM 4238 C CA . ASN A 1 323 ? 5.011 26.087 10.626 1.00 32.28 318 ASN A CA 1
ATOM 4239 C C . ASN A 1 323 ? 6.438 26.603 10.441 1.00 36.97 318 ASN A C 1
ATOM 4240 O O . ASN A 1 323 ? 6.914 27.424 11.212 1.00 38.25 318 ASN A O 1
ATOM 4251 N N . ARG A 1 324 ? 7.099 26.138 9.385 1.00 36.73 319 ARG A N 1
ATOM 4252 C CA . ARG A 1 324 ? 8.398 26.680 9.027 1.00 37.30 319 ARG A CA 1
ATOM 4253 C C . ARG A 1 324 ? 8.255 27.447 7.712 1.00 38.84 319 ARG A C 1
ATOM 4254 O O . ARG A 1 324 ? 7.307 27.239 6.945 1.00 34.02 319 ARG A O 1
ATOM 4275 N N . HIS A 1 325 ? 9.217 28.316 7.475 1.00 39.41 320 HIS A N 1
ATOM 4276 C CA . HIS A 1 325 ? 9.204 29.231 6.329 1.00 40.31 320 HIS A CA 1
ATOM 4277 C C . HIS A 1 325 ? 10.423 28.938 5.451 1.00 38.01 320 HIS A C 1
ATOM 4278 O O . HIS A 1 325 ? 11.568 29.134 5.884 1.00 35.88 320 HIS A O 1
ATOM 4292 N N . TYR A 1 326 ? 10.160 28.472 4.225 1.00 32.42 321 TYR A N 1
ATOM 4293 C CA . TYR A 1 326 ? 11.164 28.075 3.250 1.00 35.79 321 TYR A CA 1
ATOM 4294 C C . TYR A 1 326 ? 11.310 29.206 2.240 1.00 39.02 321 TYR A C 1
ATOM 4295 O O . TYR A 1 326 ? 10.376 29.512 1.487 1.00 38.16 321 TYR A O 1
ATOM 4313 N N . ILE A 1 327 ? 12.478 29.842 2.261 1.00 35.80 322 ILE A N 1
ATOM 4314 C CA . ILE A 1 327 ? 12.709 31.068 1.502 1.00 36.85 322 ILE A CA 1
ATOM 4315 C C . ILE A 1 327 ? 13.780 30.845 0.442 1.00 39.56 322 ILE A C 1
ATOM 4316 O O . ILE A 1 327 ? 14.909 30.454 0.744 1.00 39.26 322 ILE A O 1
ATOM 4332 N N . TYR A 1 328 ? 13.407 31.098 -0.812 1.00 40.06 323 TYR A N 1
ATOM 4333 C CA . TYR A 1 328 ? 14.319 30.987 -1.940 1.00 38.88 323 TYR A CA 1
ATOM 4334 C C . TYR A 1 328 ? 14.529 32.333 -2.599 1.00 38.62 323 TYR A C 1
ATOM 4335 O O . TYR A 1 328 ? 13.596 33.137 -2.762 1.00 36.52 323 TYR A O 1
ATOM 4353 N N . ARG A 1 329 ? 15.791 32.590 -2.928 1.00 37.81 324 ARG A N 1
ATOM 4354 C CA . ARG A 1 329 ? 16.185 33.775 -3.664 1.00 39.23 324 ARG A CA 1
ATOM 4355 C C . ARG A 1 329 ? 16.794 33.247 -4.947 1.00 41.64 324 ARG A C 1
ATOM 4356 O O . ARG A 1 329 ? 17.803 32.539 -4.922 1.00 40.54 324 ARG A O 1
ATOM 4377 N N . ILE A 1 330 ? 16.140 33.564 -6.059 1.00 40.11 325 ILE A N 1
ATOM 4378 C CA . ILE A 1 330 ? 16.500 32.996 -7.363 1.00 44.01 325 ILE A CA 1
ATOM 4379 C C . ILE A 1 330 ? 16.900 34.039 -8.407 1.00 45.76 325 ILE A C 1
ATOM 4380 O O . ILE A 1 330 ? 16.243 35.071 -8.558 1.00 46.02 325 ILE A O 1
ATOM 4396 N N . LYS A 1 331 ? 18.001 33.762 -9.113 1.00 42.49 326 LYS A N 1
ATOM 4397 C CA . LYS A 1 331 ? 18.438 34.564 -10.262 1.00 48.82 326 LYS A CA 1
ATOM 4398 C C . LYS A 1 331 ? 18.187 33.750 -11.519 1.00 62.23 326 LYS A C 1
ATOM 4399 O O . LYS A 1 331 ? 18.691 32.638 -11.640 1.00 52.70 326 LYS A O 1
ATOM 4418 N N . THR A 1 332 ? 17.406 34.305 -12.441 1.00 59.78 327 THR A N 1
ATOM 4419 C CA . THR A 1 332 ? 17.106 33.655 -13.716 1.00 65.05 327 THR A CA 1
ATOM 4420 C C . THR A 1 332 ? 17.984 34.233 -14.810 1.00 72.43 327 THR A C 1
ATOM 4421 O O . THR A 1 332 ? 17.790 35.363 -15.260 1.00 76.44 327 THR A O 1
ATOM 4432 N N . LEU A 1 333 ? 18.977 33.455 -15.212 1.00 61.64 328 LEU A N 1
ATOM 4433 C CA . LEU A 1 333 ? 19.892 33.875 -16.252 1.00 59.69 328 LEU A CA 1
ATOM 4434 C C . LEU A 1 333 ? 19.491 33.148 -17.524 1.00 62.05 328 LEU A C 1
ATOM 4435 O O . LEU A 1 333 ? 18.627 32.275 -17.478 1.00 60.76 328 LEU A O 1
ATOM 4451 N N . PRO A 1 334 ? 20.088 33.530 -18.667 1.00 73.40 329 PRO A N 1
ATOM 4452 C CA . PRO A 1 334 ? 19.659 33.016 -19.971 1.00 78.63 329 PRO A CA 1
ATOM 4453 C C . PRO A 1 334 ? 19.616 31.498 -20.037 1.00 72.37 329 PRO A C 1
ATOM 4454 O O . PRO A 1 334 ? 18.616 30.936 -20.483 1.00 74.07 329 PRO A O 1
ATOM 4465 N N . ASP A 1 335 ? 20.683 30.859 -19.568 1.00 72.23 330 ASP A N 1
ATOM 4466 C CA . ASP A 1 335 ? 20.840 29.410 -19.677 1.00 78.61 330 ASP A CA 1
ATOM 4467 C C . ASP A 1 335 ? 20.812 28.646 -18.348 1.00 64.58 330 ASP A C 1
ATOM 4468 O O . ASP A 1 335 ? 20.940 27.424 -18.341 1.00 71.49 330 ASP A O 1
ATOM 4477 N N . LYS A 1 336 ? 20.660 29.344 -17.223 1.00 55.86 331 LYS A N 1
ATOM 4478 C CA . LYS A 1 336 ? 20.676 28.684 -15.924 1.00 54.74 331 LYS A CA 1
ATOM 4479 C C . LYS A 1 336 ? 19.942 29.486 -14.856 1.00 52.95 331 LYS A C 1
ATOM 4480 O O . LYS A 1 336 ? 19.517 30.623 -15.102 1.00 54.62 331 LYS A O 1
ATOM 4499 N N . ILE A 1 337 ? 19.809 28.881 -13.677 1.00 49.38 332 ILE A N 1
ATOM 4500 C CA . ILE A 1 337 ? 19.358 29.605 -12.497 1.00 47.41 332 ILE A CA 1
ATOM 4501 C C . ILE A 1 337 ? 20.365 29.461 -11.382 1.00 56.64 332 ILE A C 1
ATOM 4502 O O . ILE A 1 337 ? 21.181 28.536 -11.366 1.00 50.92 332 ILE A O 1
ATOM 4518 N N . GLU A 1 338 ? 20.311 30.412 -10.460 1.00 51.95 333 GLU A N 1
ATOM 4519 C CA . GLU A 1 338 ? 21.098 30.347 -9.247 1.00 48.01 333 GLU A CA 1
ATOM 4520 C C . GLU A 1 338 ? 20.096 30.394 -8.131 1.00 48.92 333 GLU A C 1
ATOM 4521 O O . GLU A 1 338 ? 19.108 31.110 -8.228 1.00 45.84 333 GLU A O 1
ATOM 4533 N N . VAL A 1 339 ? 20.322 29.598 -7.100 1.00 44.96 334 VAL A N 1
ATOM 4534 C CA . VAL A 1 339 ? 19.382 29.523 -5.988 1.00 43.84 334 VAL A CA 1
ATOM 4535 C C . VAL A 1 339 ? 20.095 29.679 -4.673 1.00 44.80 334 VAL A C 1
ATOM 4536 O O . VAL A 1 339 ? 21.054 28.966 -4.409 1.00 45.91 334 VAL A O 1
ATOM 4549 N N . LYS A 1 340 ? 19.622 30.620 -3.860 1.00 43.77 335 LYS A N 1
ATOM 4550 C CA . LYS A 1 340 ? 20.038 30.739 -2.460 1.00 39.69 335 LYS A CA 1
ATOM 4551 C C . LYS A 1 340 ? 18.834 30.440 -1.587 1.00 40.93 335 LYS A C 1
ATOM 4552 O O . LYS A 1 340 ? 17.697 30.704 -1.984 1.00 39.42 335 LYS A O 1
ATOM 4571 N N . TYR A 1 341 ? 19.108 29.899 -0.396 1.00 39.81 336 TYR A N 1
ATOM 4572 C CA . TYR A 1 341 ? 18.096 29.278 0.447 1.00 38.40 336 TYR A CA 1
ATOM 4573 C C . TYR A 1 341 ? 18.289 29.612 1.907 1.00 39.72 336 TYR A C 1
ATOM 4574 O O . TYR A 1 341 ? 19.417 29.731 2.395 1.00 39.74 336 TYR A O 1
ATOM 4592 N N . SER A 1 342 ? 17.171 29.741 2.601 1.00 38.33 337 SER A N 1
ATOM 4593 C CA . SER A 1 342 ? 17.175 29.751 4.058 1.00 42.00 337 SER A CA 1
ATOM 4594 C C . SER A 1 342 ? 15.880 29.149 4.589 1.00 40.42 337 SER A C 1
ATOM 4595 O O . SER A 1 342 ? 14.872 29.116 3.904 1.00 40.11 337 SER A O 1
ATOM 4603 N N . ILE A 1 343 ? 15.922 28.616 5.808 1.00 39.38 338 ILE A N 1
ATOM 4604 C CA . ILE A 1 343 ? 14.714 28.169 6.473 1.00 37.75 338 ILE A CA 1
ATOM 4605 C C . ILE A 1 343 ? 14.632 28.921 7.793 1.00 40.51 338 ILE A C 1
ATOM 4606 O O . ILE A 1 343 ? 15.637 29.130 8.457 1.00 40.03 338 ILE A O 1
ATOM 4622 N N . CYS A 1 344 ? 13.451 29.389 8.153 1.00 42.34 339 CYS A N 1
ATOM 4623 C CA . CYS A 1 344 ? 13.314 30.040 9.449 1.00 47.60 339 CYS A CA 1
ATOM 4624 C C . CYS A 1 344 ? 11.955 29.768 10.045 1.00 48.04 339 CYS A C 1
ATOM 4625 O O . CYS A 1 344 ? 11.125 29.103 9.450 1.00 40.02 339 CYS A O 1
ATOM 4633 N N . ASP A 1 345 ? 11.748 30.250 11.260 1.00 57.29 340 ASP A N 1
ATOM 4634 C CA . ASP A 1 345 ? 10.441 30.153 11.879 1.00 66.89 340 ASP A CA 1
ATOM 4635 C C . ASP A 1 345 ? 9.488 31.074 11.140 1.00 57.30 340 ASP A C 1
ATOM 4636 O O . ASP A 1 345 ? 9.905 32.041 10.489 1.00 53.84 340 ASP A O 1
ATOM 4645 N N . TRP A 1 346 ? 8.207 30.748 11.230 1.00 61.38 341 TRP A N 1
ATOM 4646 C CA . TRP A 1 346 ? 7.153 31.521 10.598 1.00 74.03 341 TRP A CA 1
ATOM 4647 C C . TRP A 1 346 ? 6.700 32.672 11.499 1.00 89.78 341 TRP A C 1
ATOM 4648 O O . TRP A 1 346 ? 7.129 33.817 11.328 1.00 94.72 341 TRP A O 1
ATOM 4669 N N . PRO B 1 39 ? -14.017 19.642 -36.014 1.00 73.22 34 PRO B N 1
ATOM 4670 C CA . PRO B 1 39 ? -15.481 19.564 -35.923 1.00 80.44 34 PRO B CA 1
ATOM 4671 C C . PRO B 1 39 ? -15.878 19.480 -34.464 1.00 87.82 34 PRO B C 1
ATOM 4672 O O . PRO B 1 39 ? -15.181 18.804 -33.713 1.00 98.57 34 PRO B O 1
ATOM 4683 N N . ASP B 1 40 ? -16.951 20.153 -34.063 1.00 83.07 35 ASP B N 1
ATOM 4684 C CA . ASP B 1 40 ? -17.270 20.280 -32.641 1.00 79.32 35 ASP B CA 1
ATOM 4685 C C . ASP B 1 40 ? -18.547 19.580 -32.214 1.00 69.06 35 ASP B C 1
ATOM 4686 O O . ASP B 1 40 ? -19.364 19.124 -33.035 1.00 59.64 35 ASP B O 1
ATOM 4695 N N . VAL B 1 41 ? -18.694 19.509 -30.896 1.00 50.96 36 VAL B N 1
ATOM 4696 C CA . VAL B 1 41 ? -19.867 18.947 -30.273 1.00 46.35 36 VAL B CA 1
ATOM 4697 C C . VAL B 1 41 ? -20.363 19.933 -29.227 1.00 47.31 36 VAL B C 1
ATOM 4698 O O . VAL B 1 41 ? -19.566 20.428 -28.419 1.00 44.13 36 VAL B O 1
ATOM 4711 N N . TYR B 1 42 ? -21.661 20.213 -29.249 1.00 46.13 37 TYR B N 1
ATOM 4712 C CA . TYR B 1 42 ? -22.311 20.892 -28.138 1.00 47.41 37 TYR B CA 1
ATOM 4713 C C . TYR B 1 42 ? -23.195 19.904 -27.409 1.00 44.61 37 TYR B C 1
ATOM 4714 O O . TYR B 1 42 ? -24.168 19.395 -27.975 1.00 48.42 37 TYR B O 1
ATOM 4732 N N . LEU B 1 43 ? -22.850 19.659 -26.154 1.00 41.11 38 LEU B N 1
ATOM 4733 C CA . LEU B 1 43 ? -23.545 18.695 -25.310 1.00 45.54 38 LEU B CA 1
ATOM 4734 C C . LEU B 1 43 ? -24.385 19.412 -24.280 1.00 46.50 38 LEU B C 1
ATOM 4735 O O . LEU B 1 43 ? -23.916 20.351 -23.665 1.00 47.34 38 LEU B O 1
ATOM 4751 N N . LEU B 1 44 ? -25.613 18.955 -24.090 1.00 42.51 39 LEU B N 1
ATOM 4752 C CA . LEU B 1 44 ? -26.454 19.410 -22.991 1.00 44.98 39 LEU B CA 1
ATOM 4753 C C . LEU B 1 44 ? -26.400 18.443 -21.818 1.00 47.19 39 LEU B C 1
ATOM 4754 O O . LEU B 1 44 ? -26.862 17.312 -21.936 1.00 43.00 39 LEU B O 1
ATOM 4770 N N . VAL B 1 45 ? -25.875 18.891 -20.681 1.00 43.87 40 VAL B N 1
ATOM 4771 C CA . VAL B 1 45 ? -25.720 18.005 -19.521 1.00 41.95 40 VAL B CA 1
ATOM 4772 C C . VAL B 1 45 ? -26.849 18.295 -18.555 1.00 46.29 40 VAL B C 1
ATOM 4773 O O . VAL B 1 45 ? -27.142 19.456 -18.249 1.00 48.29 40 VAL B O 1
ATOM 4786 N N . ASN B 1 46 ? -27.502 17.237 -18.098 1.00 49.69 41 ASN B N 1
ATOM 4787 C CA . ASN B 1 46 ? -28.551 17.357 -17.097 1.00 50.64 41 ASN B CA 1
ATOM 4788 C C . ASN B 1 46 ? -28.208 16.515 -15.877 1.00 51.60 41 ASN B C 1
ATOM 4789 O O . ASN B 1 46 ? -28.077 15.302 -16.011 1.00 46.72 41 ASN B O 1
ATOM 4799 N N . ALA B 1 47 ? -28.063 17.145 -14.705 1.00 51.27 42 ALA B N 1
ATOM 4800 C CA . ALA B 1 47 ? -27.557 16.464 -13.507 1.00 48.10 42 ALA B CA 1
ATOM 4801 C C . ALA B 1 47 ? -28.433 16.691 -12.265 1.00 55.94 42 ALA B C 1
ATOM 4802 O O . ALA B 1 47 ? -29.142 17.686 -12.175 1.00 66.94 42 ALA B O 1
ATOM 4809 N N . ARG B 1 48 ? -28.372 15.739 -11.327 1.00 59.80 43 ARG B N 1
ATOM 4810 C CA . ARG B 1 48 ? -29.096 15.804 -10.044 1.00 61.60 43 ARG B CA 1
ATOM 4811 C C . ARG B 1 48 ? -28.647 14.644 -9.120 1.00 53.59 43 ARG B C 1
ATOM 4812 O O . ARG B 1 48 ? -27.801 13.831 -9.503 1.00 47.16 43 ARG B O 1
ATOM 4833 N N . ALA B 1 49 ? -29.195 14.568 -7.907 1.00 64.49 44 ALA B N 1
ATOM 4834 C CA . ALA B 1 49 ? -28.775 13.550 -6.930 1.00 73.66 44 ALA B CA 1
ATOM 4835 C C . ALA B 1 49 ? -29.580 12.231 -7.029 1.00 105.78 44 ALA B C 1
ATOM 4836 O O . ALA B 1 49 ? -29.933 11.796 -8.126 1.00 111.78 44 ALA B O 1
ATOM 4843 N N . ALA B 1 50 ? -29.849 11.600 -5.881 1.00 114.18 45 ALA B N 1
ATOM 4844 C CA . ALA B 1 50 ? -30.548 10.310 -5.820 1.00 104.69 45 ALA B CA 1
ATOM 4845 C C . ALA B 1 50 ? -31.960 10.461 -5.248 1.00 99.03 45 ALA B C 1
ATOM 4846 O O . ALA B 1 50 ? -32.587 9.482 -4.831 1.00 93.93 45 ALA B O 1
ATOM 4853 N N . ASP B 1 64 ? -34.759 17.759 3.102 1.00 80.70 59 ASP B N 1
ATOM 4854 C CA . ASP B 1 64 ? -34.378 18.392 1.844 1.00 72.50 59 ASP B CA 1
ATOM 4855 C C . ASP B 1 64 ? -32.882 18.639 1.785 1.00 57.64 59 ASP B C 1
ATOM 4856 O O . ASP B 1 64 ? -32.293 18.555 0.713 1.00 57.92 59 ASP B O 1
ATOM 4865 N N . PHE B 1 65 ? -32.280 18.968 2.927 1.00 55.96 60 PHE B N 1
ATOM 4866 C CA . PHE B 1 65 ? -30.874 19.340 2.956 1.00 55.54 60 PHE B CA 1
ATOM 4867 C C . PHE B 1 65 ? -30.011 18.203 2.409 1.00 52.91 60 PHE B C 1
ATOM 4868 O O . PHE B 1 65 ? -28.979 18.444 1.780 1.00 48.96 60 PHE B O 1
ATOM 4885 N N . GLU B 1 66 ? -30.433 16.965 2.653 1.00 51.09 61 GLU B N 1
ATOM 4886 C CA . GLU B 1 66 ? -29.579 15.820 2.344 1.00 49.98 61 GLU B CA 1
ATOM 4887 C C . GLU B 1 66 ? -29.576 15.583 0.849 1.00 50.65 61 GLU B C 1
ATOM 4888 O O . GLU B 1 66 ? -28.813 14.763 0.349 1.00 49.39 61 GLU B O 1
ATOM 4900 N N . ASP B 1 67 ? -30.437 16.307 0.136 1.00 52.33 62 ASP B N 1
ATOM 4901 C CA . ASP B 1 67 ? -30.563 16.163 -1.312 1.00 50.91 62 ASP B CA 1
ATOM 4902 C C . ASP B 1 67 ? -29.955 17.342 -2.063 1.00 50.08 62 ASP B C 1
ATOM 4903 O O . ASP B 1 67 ? -29.889 17.326 -3.290 1.00 51.57 62 ASP B O 1
ATOM 4912 N N . ARG B 1 68 ? -29.536 18.371 -1.330 1.00 50.03 63 ARG B N 1
ATOM 4913 C CA . ARG B 1 68 ? -29.129 19.627 -1.955 1.00 51.67 63 ARG B CA 1
ATOM 4914 C C . ARG B 1 68 ? -27.766 19.522 -2.606 1.00 45.17 63 ARG B C 1
ATOM 4915 O O . ARG B 1 68 ? -26.832 18.974 -2.028 1.00 42.21 63 ARG B O 1
ATOM 4936 N N . VAL B 1 69 ? -27.691 20.038 -3.830 1.00 44.65 64 VAL B N 1
ATOM 4937 C CA . VAL B 1 69 ? -26.446 20.153 -4.567 1.00 45.00 64 VAL B CA 1
ATOM 4938 C C . VAL B 1 69 ? -26.140 21.637 -4.694 1.00 44.79 64 VAL B C 1
ATOM 4939 O O . VAL B 1 69 ? -26.824 22.355 -5.417 1.00 46.30 64 VAL B O 1
ATOM 4952 N N . HIS B 1 70 ? -25.139 22.095 -3.944 1.00 46.44 65 HIS B N 1
ATOM 4953 C CA . HIS B 1 70 ? -24.850 23.528 -3.816 1.00 51.64 65 HIS B CA 1
ATOM 4954 C C . HIS B 1 70 ? -23.834 23.985 -4.845 1.00 44.11 65 HIS B C 1
ATOM 4955 O O . HIS B 1 70 ? -23.804 25.157 -5.242 1.00 48.61 65 HIS B O 1
ATOM 4969 N N . SER B 1 71 ? -22.985 23.048 -5.239 1.00 40.17 66 SER B N 1
ATOM 4970 C CA . SER B 1 71 ? -21.967 23.279 -6.251 1.00 42.75 66 SER B CA 1
ATOM 4971 C C . SER B 1 71 ? -21.717 21.998 -7.003 1.00 41.97 66 SER B C 1
ATOM 4972 O O . SER B 1 71 ? -21.825 20.918 -6.440 1.00 42.95 66 SER B O 1
ATOM 4980 N N . LEU B 1 72 ? -21.381 22.125 -8.287 1.00 41.89 67 LEU B N 1
ATOM 4981 C CA . LEU B 1 72 ? -21.106 20.972 -9.145 1.00 38.87 67 LEU B CA 1
ATOM 4982 C C . LEU B 1 72 ? -19.949 21.258 -10.115 1.00 37.68 67 LEU B C 1
ATOM 4983 O O . LEU B 1 72 ? -20.002 22.212 -10.898 1.00 38.82 67 LEU B O 1
ATOM 4999 N N . ALA B 1 73 ? -18.904 20.434 -10.049 1.00 35.40 68 ALA B N 1
ATOM 5000 C CA . ALA B 1 73 ? -17.809 20.483 -11.020 1.00 36.41 68 ALA B CA 1
ATOM 5001 C C . ALA B 1 73 ? -17.925 19.308 -11.945 1.00 34.69 68 ALA B C 1
ATOM 5002 O O . ALA B 1 73 ? -18.223 18.213 -11.503 1.00 34.24 68 ALA B O 1
ATOM 5009 N N . MET B 1 74 ? -17.723 19.553 -13.243 1.00 35.21 69 MET B N 1
ATOM 5010 C CA . MET B 1 74 ? -17.604 18.516 -14.233 1.00 34.96 69 MET B CA 1
ATOM 5011 C C . MET B 1 74 ? -16.233 18.645 -14.891 1.00 33.71 69 MET B C 1
ATOM 5012 O O . MET B 1 74 ? -15.864 19.745 -15.308 1.00 36.31 69 MET B O 1
ATOM 5026 N N . LEU B 1 75 ? -15.503 17.537 -14.985 1.00 31.08 70 LEU B N 1
ATOM 5027 C CA . LEU B 1 75 ? -14.234 17.498 -15.691 1.00 32.64 70 LEU B CA 1
ATOM 5028 C C . LEU B 1 75 ? -14.272 16.319 -16.641 1.00 32.27 70 LEU B C 1
ATOM 5029 O O . LEU B 1 75 ? -14.710 15.213 -16.273 1.00 31.52 70 LEU B O 1
ATOM 5045 N N . VAL B 1 76 ? -13.849 16.582 -17.880 1.00 32.03 71 VAL B N 1
ATOM 5046 C CA . VAL B 1 76 ? -13.953 15.620 -18.986 1.00 31.01 71 VAL B CA 1
ATOM 5047 C C . VAL B 1 76 ? -12.583 15.399 -19.621 1.00 28.19 71 VAL B C 1
ATOM 5048 O O . VAL B 1 76 ? -11.841 16.361 -19.838 1.00 30.53 71 VAL B O 1
ATOM 5061 N N . PHE B 1 77 ? -12.227 14.136 -19.819 1.00 30.98 72 PHE B N 1
ATOM 5062 C CA . PHE B 1 77 ? -10.899 13.755 -20.303 1.00 34.11 72 PHE B CA 1
ATOM 5063 C C . PHE B 1 77 ? -10.980 12.785 -21.470 1.00 34.04 72 PHE B C 1
ATOM 5064 O O . PHE B 1 77 ? -11.883 11.940 -21.537 1.00 33.19 72 PHE B O 1
ATOM 5081 N N . ASP B 1 78 ? -10.002 12.873 -22.360 1.00 36.64 73 ASP B N 1
ATOM 5082 C CA . ASP B 1 78 ? -9.887 11.849 -23.411 1.00 37.27 73 ASP B CA 1
ATOM 5083 C C . ASP B 1 78 ? -9.591 10.490 -22.765 1.00 37.44 73 ASP B C 1
ATOM 5084 O O . ASP B 1 78 ? -8.665 10.363 -21.962 1.00 36.72 73 ASP B O 1
ATOM 5093 N N . SER B 1 79 ? -10.383 9.480 -23.107 1.00 35.11 74 SER B N 1
ATOM 5094 C CA . SER B 1 79 ? -10.305 8.180 -22.447 1.00 37.52 74 SER B CA 1
ATOM 5095 C C . SER B 1 79 ? -8.948 7.498 -22.646 1.00 40.86 74 SER B C 1
ATOM 5096 O O . SER B 1 79 ? -8.523 6.700 -21.803 1.00 41.01 74 SER B O 1
ATOM 5104 N N . ASN B 1 80 ? -8.298 7.802 -23.766 1.00 39.28 75 ASN B N 1
ATOM 5105 C CA . ASN B 1 80 ? -7.042 7.179 -24.116 1.00 44.96 75 ASN B CA 1
ATOM 5106 C C . ASN B 1 80 ? -5.803 8.014 -23.807 1.00 44.23 75 ASN B C 1
ATOM 5107 O O . ASN B 1 80 ? -4.826 7.486 -23.290 1.00 50.34 75 ASN B O 1
ATOM 5118 N N . THR B 1 81 ? -5.847 9.308 -24.092 1.00 37.11 76 THR B N 1
ATOM 5119 C CA . THR B 1 81 ? -4.666 10.143 -23.890 1.00 37.56 76 THR B CA 1
ATOM 5120 C C . THR B 1 81 ? -4.670 10.704 -22.470 1.00 37.58 76 THR B C 1
ATOM 5121 O O . THR B 1 81 ? -3.628 11.071 -21.964 1.00 39.57 76 THR B O 1
ATOM 5132 N N . GLY B 1 82 ? -5.850 10.804 -21.861 1.00 36.29 77 GLY B N 1
ATOM 5133 C CA . GLY B 1 82 ? -5.966 11.467 -20.559 1.00 35.17 77 GLY B CA 1
ATOM 5134 C C . GLY B 1 82 ? -5.968 12.998 -20.579 1.00 34.44 77 GLY B C 1
ATOM 5135 O O . GLY B 1 82 ? -6.007 13.630 -19.504 1.00 34.88 77 GLY B O 1
ATOM 5139 N N . GLU B 1 83 ? -5.909 13.606 -21.767 1.00 34.16 78 GLU B N 1
ATOM 5140 C CA . GLU B 1 83 ? -5.990 15.055 -21.910 1.00 35.90 78 GLU B CA 1
ATOM 5141 C C . GLU B 1 83 ? -7.325 15.571 -21.391 1.00 33.39 78 GLU B C 1
ATOM 5142 O O . GLU B 1 83 ? -8.364 14.952 -21.624 1.00 33.68 78 GLU B O 1
ATOM 5154 N N . LYS B 1 84 ? -7.289 16.680 -20.655 1.00 34.53 79 LYS B N 1
ATOM 5155 C CA . LYS B 1 84 ? -8.518 17.394 -20.277 1.00 35.12 79 LYS B CA 1
ATOM 5156 C C . LYS B 1 84 ? -9.119 18.053 -21.495 1.00 37.46 79 LYS B C 1
ATOM 5157 O O . LYS B 1 84 ? -8.460 18.848 -22.173 1.00 38.69 79 LYS B O 1
ATOM 5176 N N . VAL B 1 85 ? -10.361 17.709 -21.810 1.00 34.40 80 VAL B N 1
ATOM 5177 C CA . VAL B 1 85 ? -10.987 18.254 -23.004 1.00 38.32 80 VAL B CA 1
ATOM 5178 C C . VAL B 1 85 ? -12.186 19.159 -22.726 1.00 44.32 80 VAL B C 1
ATOM 5179 O O . VAL B 1 85 ? -12.672 19.820 -23.631 1.00 42.79 80 VAL B O 1
ATOM 5192 N N . ALA B 1 86 ? -12.648 19.227 -21.483 1.00 38.79 81 ALA B N 1
ATOM 5193 C CA . ALA B 1 86 ? -13.726 20.163 -21.154 1.00 37.39 81 ALA B CA 1
ATOM 5194 C C . ALA B 1 86 ? -13.861 20.220 -19.652 1.00 37.30 81 ALA B C 1
ATOM 5195 O O . ALA B 1 86 ? -13.499 19.269 -18.962 1.00 37.41 81 ALA B O 1
ATOM 5202 N N . GLU B 1 87 ? -14.396 21.315 -19.143 1.00 36.89 82 GLU B N 1
ATOM 5203 C CA . GLU B 1 87 ? -14.743 21.318 -17.723 1.00 35.98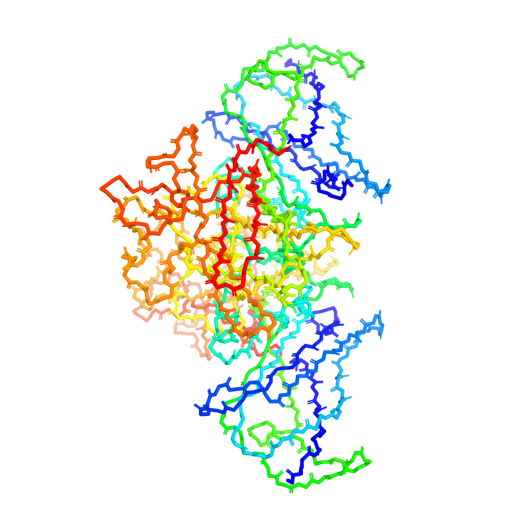 82 GLU B CA 1
ATOM 5204 C C . GLU B 1 87 ? -15.779 22.380 -17.505 1.00 36.86 82 GLU B C 1
ATOM 5205 O O . GLU B 1 87 ? -15.967 23.276 -18.349 1.00 39.21 82 GLU B O 1
ATOM 5217 N N . HIS B 1 88 ? -16.496 22.255 -16.399 1.00 37.75 83 HIS B N 1
ATOM 5218 C CA . HIS B 1 88 ? -17.551 23.201 -16.087 1.00 37.28 83 HIS B CA 1
ATOM 5219 C C . HIS B 1 88 ? -17.678 23.282 -14.582 1.00 36.81 83 HIS B C 1
ATOM 5220 O O . HIS B 1 88 ? -17.546 22.285 -13.902 1.00 37.67 83 HIS B O 1
ATOM 5234 N N . PHE B 1 89 ? -17.956 24.470 -14.076 1.00 39.66 84 PHE B N 1
ATOM 5235 C CA . PHE B 1 89 ? -18.257 24.615 -12.645 1.00 41.70 84 PHE B CA 1
ATOM 5236 C C . PHE B 1 89 ? -19.464 25.506 -12.467 1.00 41.18 84 PHE B C 1
ATOM 5237 O O . PHE B 1 89 ? -19.557 26.557 -13.093 1.00 46.08 84 PHE B O 1
ATOM 5254 N N . SER B 1 90 ? -20.378 25.089 -11.593 1.00 41.91 85 SER B N 1
ATOM 5255 C CA . SER B 1 90 ? -21.579 25.857 -11.287 1.00 50.20 85 SER B CA 1
ATOM 5256 C C . SER B 1 90 ? -21.867 25.808 -9.816 1.00 47.64 85 SER B C 1
ATOM 5257 O O . SER B 1 90 ? -21.499 24.849 -9.141 1.00 42.34 85 SER B O 1
ATOM 5265 N N . SER B 1 91 ? -22.564 26.831 -9.333 1.00 55.18 86 SER B N 1
ATOM 5266 C CA . SER B 1 91 ? -23.022 26.876 -7.950 1.00 56.24 86 SER B CA 1
ATOM 5267 C C . SER B 1 91 ? -24.454 27.404 -7.870 1.00 58.61 86 SER B C 1
ATOM 5268 O O . SER B 1 91 ? -24.989 27.954 -8.847 1.00 57.13 86 SER B O 1
ATOM 5276 N N . SER B 1 92 ? -25.071 27.230 -6.705 1.00 71.85 87 SER B N 1
ATOM 5277 C CA . SER B 1 92 ? -26.371 27.839 -6.401 1.00 93.64 87 SER B CA 1
ATOM 5278 C C . SER B 1 92 ? -26.371 28.322 -4.959 1.00 114.50 87 SER B C 1
ATOM 5279 O O . SER B 1 92 ? -25.757 27.686 -4.099 1.00 114.41 87 SER B O 1
ATOM 5287 N N . ILE B 1 93 ? -27.054 29.435 -4.692 1.00 130.26 88 ILE B N 1
ATOM 5288 C CA . ILE B 1 93 ? -27.176 29.938 -3.321 1.00 138.92 88 ILE B CA 1
ATOM 5289 C C . ILE B 1 93 ? -28.615 29.804 -2.819 1.00 141.58 88 ILE B C 1
ATOM 5290 O O . ILE B 1 93 ? -28.881 29.965 -1.625 1.00 140.60 88 ILE B O 1
ATOM 5306 N N . GLY B 1 94 ? -29.540 29.496 -3.722 1.00 142.05 89 GLY B N 1
ATOM 5307 C CA . GLY B 1 94 ? -30.904 29.217 -3.316 1.00 144.17 89 GLY B CA 1
ATOM 5308 C C . GLY B 1 94 ? -31.683 28.431 -4.358 1.00 143.94 89 GLY B C 1
ATOM 5309 O O . GLY B 1 94 ? -31.344 28.512 -5.541 1.00 135.93 89 GLY B O 1
ATOM 5313 N N . SER B 1 95 ? -32.700 27.656 -3.960 1.00 147.34 90 SER B N 1
ATOM 5314 C CA . SER B 1 95 ? -33.047 27.362 -2.561 1.00 140.60 90 SER B CA 1
ATOM 5315 C C . SER B 1 95 ? -32.584 25.938 -2.231 1.00 140.57 90 SER B C 1
ATOM 5316 O O . SER B 1 95 ? -31.396 25.712 -1.985 1.00 139.37 90 SER B O 1
ATOM 5324 N N . GLY B 1 96 ? -33.510 24.981 -2.238 1.00 142.59 91 GLY B N 1
ATOM 5325 C CA . GLY B 1 96 ? -33.160 23.579 -2.080 1.00 142.20 91 GLY B CA 1
ATOM 5326 C C . GLY B 1 96 ? -32.837 22.969 -3.432 1.00 142.54 91 GLY B C 1
ATOM 5327 O O . GLY B 1 96 ? -33.378 21.921 -3.797 1.00 134.02 91 GLY B O 1
ATOM 5331 N N . THR B 1 97 ? -31.937 23.629 -4.161 1.00 149.12 92 THR B N 1
ATOM 5332 C CA . THR B 1 97 ? -31.701 23.342 -5.577 1.00 144.23 92 THR B CA 1
ATOM 5333 C C . THR B 1 97 ? -31.331 21.882 -5.841 1.00 125.77 92 THR B C 1
ATOM 5334 O O . THR B 1 97 ? -30.422 21.311 -5.213 1.00 89.90 92 THR B O 1
ATOM 5345 N N . SER B 1 98 ? -32.055 21.302 -6.794 1.00 132.74 93 SER B N 1
ATOM 5346 C CA . SER B 1 98 ? -31.877 19.913 -7.189 1.00 125.88 93 SER B CA 1
ATOM 5347 C C . SER B 1 98 ? -31.008 19.800 -8.443 1.00 106.42 93 SER B C 1
ATOM 5348 O O . SER B 1 98 ? -29.863 19.337 -8.371 1.00 80.83 93 SER B O 1
ATOM 5356 N N . THR B 1 99 ? -31.547 20.258 -9.575 1.00 106.94 94 THR B N 1
ATOM 5357 C CA . THR B 1 99 ? -31.010 19.899 -10.885 1.00 104.33 94 THR B CA 1
ATOM 5358 C C . THR B 1 99 ? -30.191 21.002 -11.569 1.00 94.51 94 THR B C 1
ATOM 5359 O O . THR B 1 99 ? -30.530 22.190 -11.520 1.00 97.04 94 THR B O 1
ATOM 5370 N N . TYR B 1 100 ? -29.103 20.567 -12.204 1.00 75.04 95 TYR B N 1
ATOM 5371 C CA . TYR B 1 100 ? -28.200 21.427 -12.957 1.00 58.61 95 TYR B CA 1
ATOM 5372 C C . TYR B 1 100 ? -28.288 21.091 -14.439 1.00 56.84 95 TYR B C 1
ATOM 5373 O O . TYR B 1 100 ? -28.177 19.924 -14.827 1.00 54.16 95 TYR B O 1
ATOM 5391 N N . VAL B 1 101 ? -28.487 22.104 -15.270 1.00 51.22 96 VAL B N 1
ATOM 5392 C CA . VAL B 1 101 ? -28.528 21.885 -16.696 1.00 46.74 96 VAL B CA 1
ATOM 5393 C C . VAL B 1 101 ? -27.645 22.918 -17.373 1.00 50.76 96 VAL B C 1
ATOM 5394 O O . VAL B 1 101 ? -27.832 24.116 -17.189 1.00 54.29 96 VAL B O 1
ATOM 5407 N N . PHE B 1 102 ? -26.685 22.447 -18.157 1.00 49.25 97 PHE B N 1
ATOM 5408 C CA . PHE B 1 102 ? -25.763 23.339 -18.849 1.00 53.05 97 PHE B CA 1
ATOM 5409 C C . PHE B 1 102 ? -25.200 22.717 -20.116 1.00 48.65 97 PHE B C 1
ATOM 5410 O O . PHE B 1 102 ? -25.208 21.489 -20.285 1.00 44.79 97 PHE B O 1
ATOM 5427 N N . THR B 1 103 ? -24.687 23.589 -20.975 1.00 47.70 98 THR B N 1
ATOM 5428 C CA . THR B 1 103 ? -24.120 23.218 -22.255 1.00 48.10 98 THR B CA 1
ATOM 5429 C C . THR B 1 103 ? -22.602 23.243 -22.207 1.00 47.93 98 THR B C 1
ATOM 5430 O O . THR B 1 103 ? -22.005 24.103 -21.564 1.00 50.35 98 THR B O 1
ATOM 5441 N N . VAL B 1 104 ? -21.973 22.277 -22.858 1.00 43.28 99 VAL B N 1
ATOM 5442 C CA . VAL B 1 104 ? -20.516 22.222 -22.914 1.00 41.49 99 VAL B CA 1
ATOM 5443 C C . VAL B 1 104 ? -20.089 21.996 -24.353 1.00 47.85 99 VAL B C 1
ATOM 5444 O O . VAL B 1 104 ? -20.754 21.276 -25.092 1.00 48.27 99 VAL B O 1
ATOM 5457 N N . LYS B 1 105 ? -19.000 22.654 -24.740 1.00 45.52 100 LYS B N 1
ATOM 5458 C CA . LYS B 1 105 ? -18.433 22.531 -26.079 1.00 43.20 100 LYS B CA 1
ATOM 5459 C C . LYS B 1 105 ? -17.158 21.738 -25.986 1.00 46.94 100 LYS B C 1
ATOM 5460 O O . LYS B 1 105 ? -16.309 22.041 -25.157 1.00 47.16 100 LYS B O 1
ATOM 5479 N N . LEU B 1 106 ? -17.017 20.716 -26.820 1.00 42.94 101 LEU B N 1
ATOM 5480 C CA . LEU B 1 106 ? -15.817 19.889 -26.786 1.00 38.94 101 LEU B CA 1
ATOM 5481 C C . LEU B 1 106 ? -15.651 19.155 -28.109 1.00 40.37 101 LEU B C 1
ATOM 5482 O O . LEU B 1 106 ? -16.570 19.103 -28.922 1.00 42.63 101 LEU B O 1
ATOM 5498 N N . LYS B 1 107 ? -14.466 18.594 -28.304 1.00 42.18 102 LYS B N 1
ATOM 5499 C CA . LYS B 1 107 ? -14.170 17.823 -29.484 1.00 42.13 102 LYS B CA 1
ATOM 5500 C C . LYS B 1 107 ? -14.762 16.422 -29.288 1.00 39.30 102 LYS B C 1
ATOM 5501 O O . LYS B 1 107 ? -14.790 15.916 -28.164 1.00 38.29 102 LYS B O 1
ATOM 5520 N N . PRO B 1 108 ? -15.216 15.794 -30.363 1.00 41.09 103 PRO B N 1
ATOM 5521 C CA . PRO B 1 108 ? -15.769 14.436 -30.288 1.00 37.97 103 PRO B CA 1
ATOM 5522 C C . PRO B 1 108 ? -14.722 13.375 -29.986 1.00 36.49 103 PRO B C 1
ATOM 5523 O O . PRO B 1 108 ? -13.533 13.587 -30.182 1.00 37.32 103 PRO B O 1
ATOM 5534 N N . GLY B 1 109 ? -15.173 12.225 -29.525 1.00 35.30 104 GLY B N 1
ATOM 5535 C CA . GLY B 1 109 ? -14.266 11.140 -29.218 1.00 37.76 104 GLY B CA 1
ATOM 5536 C C . GLY B 1 109 ? -14.771 10.321 -28.054 1.00 38.54 104 GLY B C 1
ATOM 5537 O O . GLY B 1 109 ? -15.952 10.387 -27.711 1.00 37.49 104 GLY B O 1
ATOM 5541 N N . GLN B 1 110 ? -13.865 9.531 -27.498 1.00 38.33 105 GLN B N 1
ATOM 5542 C CA . GLN B 1 110 ? -14.119 8.737 -26.296 1.00 36.38 105 GLN B CA 1
ATOM 5543 C C . GLN B 1 110 ? -13.754 9.584 -25.095 1.00 34.73 105 GLN B C 1
ATOM 5544 O O . GLN B 1 110 ? -12.627 10.079 -25.015 1.00 32.63 105 GLN B O 1
ATOM 5558 N N . ARG B 1 111 ? -14.697 9.771 -24.181 1.00 34.54 106 ARG B N 1
ATOM 5559 C CA . ARG B 1 111 ? -14.450 10.671 -23.049 1.00 31.17 106 ARG B CA 1
ATOM 5560 C C . ARG B 1 111 ? -14.853 10.022 -21.736 1.00 30.93 106 ARG B C 1
ATOM 5561 O O . ARG B 1 111 ? -15.811 9.233 -21.663 1.00 31.23 106 ARG B O 1
ATOM 5582 N N . ASP B 1 112 ? -14.050 10.330 -20.713 1.00 32.06 107 ASP B N 1
ATOM 5583 C CA . ASP B 1 112 ? -14.330 10.014 -19.312 1.00 34.03 107 ASP B CA 1
ATOM 5584 C C . ASP B 1 112 ? -14.849 11.267 -18.626 1.00 31.50 107 ASP B C 1
ATOM 5585 O O . ASP B 1 112 ? -14.167 12.312 -18.638 1.00 32.47 107 ASP B O 1
ATOM 5594 N N . PHE B 1 113 ? -16.056 11.177 -18.072 1.00 31.06 108 PHE B N 1
ATOM 5595 C CA . PHE B 1 113 ? -16.737 12.310 -17.431 1.00 33.18 108 PHE B CA 1
ATOM 5596 C C . PHE B 1 113 ? -16.687 12.157 -15.912 1.00 31.42 108 PHE B C 1
ATOM 5597 O O . PHE B 1 113 ? -17.074 11.103 -15.414 1.00 34.91 108 PHE B O 1
ATOM 5614 N N . PHE B 1 114 ? -16.238 13.198 -15.209 1.00 30.67 109 PHE B N 1
ATOM 5615 C CA . PHE B 1 114 ? -16.210 13.184 -13.738 1.00 30.54 109 PHE B CA 1
ATOM 5616 C C . PHE B 1 114 ? -17.090 14.300 -13.161 1.00 32.41 109 PHE B C 1
ATOM 5617 O O . PHE B 1 114 ? -16.947 15.462 -13.528 1.00 33.15 109 PHE B O 1
ATOM 5634 N N . PHE B 1 115 ? -17.953 13.947 -12.210 1.00 31.67 110 PHE B N 1
ATOM 5635 C CA . PHE B 1 115 ? -18.849 14.903 -11.588 1.00 28.82 110 PHE B CA 1
ATOM 5636 C C . PHE B 1 115 ? -18.599 14.887 -10.100 1.00 31.10 110 PHE B C 1
ATOM 5637 O O . PHE B 1 115 ? -18.619 13.815 -9.483 1.00 32.72 110 PHE B O 1
ATOM 5654 N N . VAL B 1 116 ? -18.377 16.073 -9.549 1.00 30.55 111 VAL B N 1
ATOM 5655 C CA . VAL B 1 116 ? -18.109 16.233 -8.095 1.00 32.27 111 VAL B CA 1
ATOM 5656 C C . VAL B 1 116 ? -18.948 17.354 -7.526 1.00 32.01 111 VAL B C 1
ATOM 5657 O O . VAL B 1 116 ? -18.864 18.493 -7.993 1.00 36.64 111 VAL B O 1
ATOM 5670 N N . ALA B 1 117 ? -19.725 17.050 -6.478 1.00 33.03 112 ALA B N 1
ATOM 5671 C CA . ALA B 1 117 ? -20.634 18.014 -5.889 1.00 32.78 112 ALA B CA 1
ATOM 5672 C C . ALA B 1 117 ? -20.316 18.266 -4.414 1.00 33.46 112 ALA B C 1
ATOM 5673 O O . ALA B 1 117 ? -19.886 17.358 -3.715 1.00 34.76 112 ALA B O 1
ATOM 5680 N N . ASN B 1 118 ? -20.540 19.509 -4.006 1.00 34.71 113 ASN B N 1
ATOM 5681 C CA . ASN B 1 118 ? -20.438 19.943 -2.604 1.00 35.98 113 ASN B CA 1
ATOM 5682 C C . ASN B 1 118 ? -19.042 19.738 -2.005 1.00 37.97 113 ASN B C 1
ATOM 5683 O O . ASN B 1 118 ? -18.902 19.503 -0.818 1.00 41.42 113 ASN B O 1
ATOM 5694 N N . ILE B 1 119 ? -18.013 19.856 -2.818 1.00 34.60 114 ILE B N 1
ATOM 5695 C CA . ILE B 1 119 ? -16.647 19.774 -2.318 1.00 32.77 114 ILE B CA 1
ATOM 5696 C C . ILE B 1 119 ? -16.081 21.188 -2.075 1.00 34.13 114 ILE B C 1
ATOM 5697 O O . ILE B 1 119 ? -16.108 22.057 -2.966 1.00 35.67 114 ILE B O 1
ATOM 5713 N N . PRO B 1 120 ? -15.582 21.455 -0.856 1.00 35.94 115 PRO B N 1
ATOM 5714 C CA . PRO B 1 120 ? -15.090 22.806 -0.557 1.00 37.20 115 PRO B CA 1
ATOM 5715 C C . PRO B 1 120 ? -13.991 23.278 -1.514 1.00 35.01 115 PRO B C 1
ATOM 5716 O O . PRO B 1 120 ? -13.031 22.542 -1.746 1.00 35.32 115 PRO B O 1
ATOM 5727 N N . ASN B 1 121 ? -14.182 24.464 -2.080 1.00 35.03 116 ASN B N 1
ATOM 5728 C CA . ASN B 1 121 ? -13.248 25.070 -3.023 1.00 37.25 116 ASN B CA 1
ATOM 5729 C C . ASN B 1 121 ? -12.836 24.137 -4.165 1.00 37.04 116 ASN B C 1
ATOM 5730 O O . ASN B 1 121 ? -11.726 24.193 -4.703 1.00 37.06 116 ASN B O 1
ATOM 5741 N N . MET B 1 122 ? -13.781 23.322 -4.589 1.00 36.35 117 MET B N 1
ATOM 5742 C CA . MET B 1 122 ? -13.583 22.524 -5.791 1.00 32.73 117 MET B CA 1
ATOM 5743 C C . MET B 1 122 ? -13.153 23.352 -6.999 1.00 33.17 117 MET B C 1
ATOM 5744 O O . MET B 1 122 ? -12.382 22.859 -7.828 1.00 35.45 117 MET B O 1
ATOM 5758 N N . GLN B 1 123 ? -13.641 24.583 -7.101 1.00 34.70 118 GLN B N 1
ATOM 5759 C CA . GLN B 1 123 ? -13.336 25.379 -8.268 1.00 36.03 118 GLN B CA 1
ATOM 5760 C C . GLN B 1 123 ? -11.829 25.628 -8.353 1.00 40.49 118 GLN B C 1
ATOM 5761 O O . GLN B 1 123 ? -11.219 25.506 -9.423 1.00 37.62 118 GLN B O 1
ATOM 5775 N N . THR B 1 124 ? -11.234 25.931 -7.210 1.00 39.78 119 THR B N 1
ATOM 5776 C CA . THR B 1 124 ? -9.802 26.119 -7.115 1.00 41.54 119 THR B CA 1
ATOM 5777 C C . THR B 1 124 ? -9.081 24.792 -7.412 1.00 38.58 119 THR B C 1
ATOM 5778 O O . THR B 1 124 ? -8.066 24.765 -8.108 1.00 39.51 119 THR B O 1
ATOM 5789 N N . ALA B 1 125 ? -9.624 23.692 -6.907 1.00 32.14 120 ALA B N 1
ATOM 5790 C CA . ALA B 1 125 ? -8.987 22.382 -7.086 1.00 29.79 120 ALA B CA 1
ATOM 5791 C C . ALA B 1 125 ? -8.875 22.011 -8.573 1.00 34.25 120 ALA B C 1
ATOM 5792 O O . ALA B 1 125 ? -7.964 21.293 -8.969 1.00 33.93 120 ALA B O 1
ATOM 5799 N N . MET B 1 126 ? -9.835 22.469 -9.370 1.00 34.85 121 MET B N 1
ATOM 5800 C CA . MET B 1 126 ? -9.862 22.129 -10.798 1.00 36.62 121 MET B CA 1
ATOM 5801 C C . MET B 1 126 ? -8.566 22.519 -11.520 1.00 38.56 121 MET B C 1
ATOM 5802 O O . MET B 1 126 ? -8.124 21.805 -12.432 1.00 38.07 121 MET B O 1
ATOM 5816 N N . ALA B 1 127 ? -7.960 23.630 -11.113 1.00 37.95 122 ALA B N 1
ATOM 5817 C CA . ALA B 1 127 ? -6.736 24.110 -11.739 1.00 40.01 122 ALA B CA 1
ATOM 5818 C C . ALA B 1 127 ? -5.556 23.178 -11.509 1.00 40.04 122 ALA B C 1
ATOM 5819 O O . ALA B 1 127 ? -4.603 23.163 -12.297 1.00 44.07 122 ALA B O 1
ATOM 5826 N N . SER B 1 128 ? -5.618 22.393 -10.441 1.00 35.51 123 SER B N 1
ATOM 5827 C CA . SER B 1 128 ? -4.525 21.497 -10.125 1.00 35.22 123 SER B CA 1
ATOM 5828 C C . SER B 1 128 ? -4.797 20.098 -10.626 1.00 35.52 123 SER B C 1
ATOM 5829 O O . SER B 1 128 ? -3.993 19.193 -10.405 1.00 35.95 123 SER B O 1
ATOM 5837 N N . ILE B 1 129 ? -5.919 19.920 -11.316 1.00 34.90 124 ILE B N 1
ATOM 5838 C CA . ILE B 1 129 ? -6.216 18.672 -11.995 1.00 33.36 124 ILE B CA 1
ATOM 5839 C C . ILE B 1 129 ? -5.941 18.846 -13.488 1.00 35.93 124 ILE B C 1
ATOM 5840 O O . ILE B 1 129 ? -6.822 19.250 -14.231 1.00 36.24 124 ILE B O 1
ATOM 5856 N N . VAL B 1 130 ? -4.713 18.575 -13.914 1.00 35.04 125 VAL B N 1
ATOM 5857 C CA . VAL B 1 130 ? -4.311 18.889 -15.279 1.00 34.97 125 VAL B CA 1
ATOM 5858 C C . VAL B 1 130 ? -4.780 17.819 -16.253 1.00 33.28 125 VAL B C 1
ATOM 5859 O O . VAL B 1 130 ? -5.155 18.114 -17.403 1.00 33.35 125 VAL B O 1
ATOM 5872 N N . ASN B 1 131 ? -4.724 16.573 -15.826 1.00 32.27 126 ASN B N 1
ATOM 5873 C CA . ASN B 1 131 ? -5.029 15.441 -16.686 1.00 34.30 126 ASN B CA 1
ATOM 5874 C C . ASN B 1 131 ? -5.805 14.347 -15.950 1.00 33.53 126 ASN B C 1
ATOM 5875 O O . ASN B 1 131 ? -6.097 14.446 -14.759 1.00 32.30 126 ASN B O 1
ATOM 5886 N N . LYS B 1 132 ? -6.125 13.283 -16.671 1.00 33.69 127 LYS B N 1
ATOM 5887 C CA . LYS B 1 132 ? -6.957 12.222 -16.115 1.00 32.92 127 LYS B CA 1
ATOM 5888 C C . LYS B 1 132 ? -6.266 11.488 -14.969 1.00 32.46 127 LYS B C 1
ATOM 5889 O O . LYS B 1 132 ? -6.918 11.047 -14.022 1.00 32.83 127 LYS B O 1
ATOM 5908 N N . SER B 1 133 ? -4.942 11.363 -15.034 1.00 33.11 128 SER B N 1
ATOM 5909 C CA . SER B 1 133 ? -4.200 10.776 -13.916 1.00 32.83 128 SER B CA 1
ATOM 5910 C C . SER B 1 133 ? -4.424 11.603 -12.636 1.00 30.93 128 SER B C 1
ATOM 5911 O O . SER B 1 133 ? -4.748 11.046 -11.588 1.00 31.63 128 SER B O 1
ATOM 5919 N N . ASP B 1 134 ? -4.284 12.928 -12.736 1.00 30.59 129 ASP B N 1
ATOM 5920 C CA . ASP B 1 134 ? -4.540 13.807 -11.597 1.00 30.95 129 ASP B CA 1
ATOM 5921 C C . ASP B 1 134 ? -5.974 13.646 -11.129 1.00 29.19 129 ASP B C 1
ATOM 5922 O O . ASP B 1 134 ? -6.273 13.675 -9.938 1.00 28.32 129 ASP B O 1
ATOM 5931 N N . MET B 1 135 ? -6.885 13.537 -12.081 1.00 30.02 130 MET B N 1
ATOM 5932 C CA . MET B 1 135 ? -8.314 13.448 -11.753 1.00 29.76 130 MET B CA 1
ATOM 5933 C C . MET B 1 135 ? -8.618 12.184 -10.940 1.00 29.47 130 MET B C 1
ATOM 5934 O O . MET B 1 135 ? -9.337 12.241 -9.925 1.00 30.95 130 MET B O 1
ATOM 5948 N N . ASN B 1 136 ? -8.076 11.044 -11.366 1.00 30.04 131 ASN B N 1
ATOM 5949 C CA . ASN B 1 136 ? -8.310 9.817 -10.655 1.00 30.75 131 ASN B CA 1
ATOM 5950 C C . ASN B 1 136 ? -7.660 9.861 -9.275 1.00 29.27 131 ASN B C 1
ATOM 5951 O O . ASN B 1 136 ? -8.245 9.383 -8.301 1.00 28.89 131 ASN B O 1
ATOM 5962 N N . HIS B 1 137 ? -6.475 10.452 -9.182 1.00 30.81 132 HIS B N 1
ATOM 5963 C CA . HIS B 1 137 ? -5.861 10.633 -7.861 1.00 30.80 132 HIS B CA 1
ATOM 5964 C C . HIS B 1 137 ? -6.793 11.463 -6.980 1.00 30.76 132 HIS B C 1
ATOM 5965 O O . HIS B 1 137 ? -7.028 11.115 -5.816 1.00 29.81 132 HIS B O 1
ATOM 5979 N N . PHE B 1 138 ? -7.321 12.569 -7.513 1.00 29.28 133 PHE B N 1
ATOM 5980 C CA . PHE B 1 138 ? -8.234 13.409 -6.744 1.00 28.21 133 PHE B CA 1
ATOM 5981 C C . PHE B 1 138 ? -9.453 12.627 -6.261 1.00 30.44 133 PHE B C 1
ATOM 5982 O O . PHE B 1 138 ? -9.852 12.732 -5.087 1.00 28.65 133 PHE B O 1
ATOM 5999 N N . MET B 1 139 ? -10.054 11.853 -7.156 1.00 28.86 134 MET B N 1
ATOM 6000 C CA . MET B 1 139 ? -11.221 11.037 -6.780 1.00 28.85 134 MET B CA 1
ATOM 6001 C C . MET B 1 139 ? -10.912 10.025 -5.651 1.00 29.80 134 MET B C 1
ATOM 6002 O O . MET B 1 139 ? -11.796 9.662 -4.869 1.00 31.94 134 MET B O 1
ATOM 6016 N N . GLN B 1 140 ? -9.671 9.562 -5.594 1.00 28.68 135 GLN B N 1
ATOM 6017 C CA . GLN B 1 140 ? -9.268 8.484 -4.680 1.00 30.13 135 GLN B CA 1
ATOM 6018 C C . GLN B 1 140 ? -8.841 8.990 -3.312 1.00 30.30 135 GLN B C 1
ATOM 6019 O O . GLN B 1 140 ? -8.629 8.188 -2.404 1.00 30.68 135 GLN B O 1
ATOM 6033 N N . VAL B 1 141 ? -8.695 10.306 -3.166 1.00 28.80 136 VAL B N 1
ATOM 6034 C CA . VAL B 1 141 ? -8.234 10.875 -1.896 1.00 25.25 136 VAL B CA 1
ATOM 6035 C C . VAL B 1 141 ? -9.144 10.500 -0.733 1.00 27.92 136 VAL B C 1
ATOM 6036 O O . VAL B 1 141 ? -10.382 10.563 -0.841 1.00 29.24 136 VAL B O 1
ATOM 6049 N N . PHE B 1 142 ? -8.530 10.138 0.394 1.00 27.18 137 PHE B N 1
ATOM 6050 C CA . PHE B 1 142 ? -9.303 9.933 1.624 1.00 28.56 137 PHE B CA 1
ATOM 6051 C C . PHE B 1 142 ? -9.557 11.299 2.292 1.00 27.26 137 PHE B C 1
ATOM 6052 O O . PHE B 1 142 ? -8.625 12.020 2.658 1.00 28.34 137 PHE B O 1
ATOM 6069 N N . ARG B 1 143 ? -10.823 11.672 2.422 1.00 25.76 138 ARG B N 1
ATOM 6070 C CA . ARG B 1 143 ? -11.198 13.012 2.884 1.00 26.16 138 ARG B CA 1
ATOM 6071 C C . ARG B 1 143 ? -11.931 12.937 4.221 1.00 26.58 138 ARG B C 1
ATOM 6072 O O . ARG B 1 143 ? -12.847 12.122 4.376 1.00 28.15 138 ARG B O 1
ATOM 6093 N N . ASP B 1 144 ? -11.559 13.765 5.178 1.00 27.18 139 ASP B N 1
ATOM 6094 C CA . ASP B 1 144 ? -12.191 13.633 6.493 1.00 29.17 139 ASP B CA 1
ATOM 6095 C C . ASP B 1 144 ? -13.572 14.252 6.420 1.00 29.91 139 ASP B C 1
ATOM 6096 O O . ASP B 1 144 ? -13.724 15.425 6.058 1.00 30.72 139 ASP B O 1
ATOM 6105 N N . LEU B 1 145 ? -14.578 13.455 6.744 1.00 27.65 140 LEU B N 1
ATOM 6106 C CA . LEU B 1 145 ? -15.948 13.973 6.783 1.00 28.68 140 LEU B CA 1
ATOM 6107 C C . LEU B 1 145 ? -16.098 15.127 7.759 1.00 32.18 140 LEU B C 1
ATOM 6108 O O . LEU B 1 145 ? -15.618 15.089 8.903 1.00 30.49 140 LEU B O 1
ATOM 6124 N N . ASP B 1 146 ? -16.743 16.183 7.297 1.00 33.85 141 ASP B N 1
ATOM 6125 C CA . ASP B 1 146 ? -17.152 17.298 8.177 1.00 32.97 141 ASP B CA 1
ATOM 6126 C C . ASP B 1 146 ? -17.895 16.739 9.407 1.00 33.31 141 ASP B C 1
ATOM 6127 O O . ASP B 1 146 ? -18.809 15.922 9.267 1.00 33.98 141 ASP B O 1
ATOM 6136 N N . PRO B 1 147 ? -17.469 17.128 10.620 1.00 32.65 142 PRO B N 1
ATOM 6137 C CA . PRO B 1 147 ? -18.123 16.629 11.840 1.00 34.01 142 PRO B CA 1
ATOM 6138 C C . PRO B 1 147 ? -19.648 16.740 11.814 1.00 35.74 142 PRO B C 1
ATOM 6139 O O . PRO B 1 147 ? -20.343 15.853 12.346 1.00 36.31 142 PRO B O 1
ATOM 6150 N N . ILE B 1 148 ? -20.184 17.812 11.227 1.00 35.30 143 ILE B N 1
ATOM 6151 C CA . ILE B 1 148 ? -21.633 17.983 11.266 1.00 38.38 143 ILE B CA 1
ATOM 6152 C C . ILE B 1 148 ? -22.333 16.917 10.418 1.00 36.33 143 ILE B C 1
ATOM 6153 O O . ILE B 1 148 ? -23.517 16.629 10.660 1.00 36.79 143 ILE B O 1
ATOM 6169 N N . HIS B 1 149 ? -21.628 16.33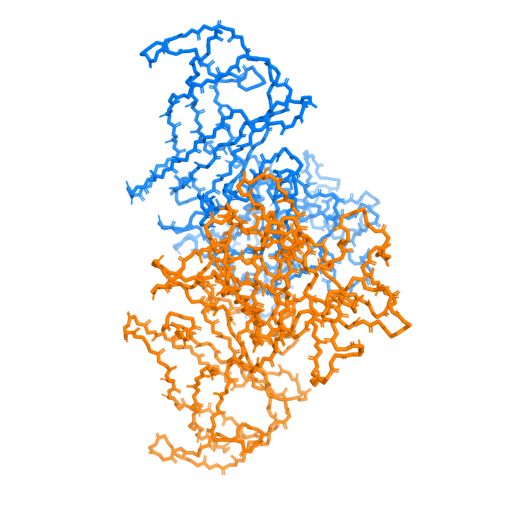8 9.448 1.00 34.37 144 HIS B N 1
ATOM 6170 C CA . HIS B 1 149 ? -22.293 15.468 8.484 1.00 36.38 144 HIS B CA 1
ATOM 6171 C C . HIS B 1 149 ? -22.561 14.068 9.030 1.00 36.97 144 HIS B C 1
ATOM 6172 O O . HIS B 1 149 ? -23.306 13.309 8.422 1.00 39.71 144 HIS B O 1
ATOM 6186 N N . TYR B 1 150 ? -21.982 13.727 10.171 1.00 33.51 145 TYR B N 1
ATOM 6187 C CA . TYR B 1 150 ? -22.437 12.535 10.900 1.00 35.04 145 TYR B CA 1
ATOM 6188 C C . TYR B 1 150 ? -23.846 12.696 11.473 1.00 40.61 145 TYR B C 1
ATOM 6189 O O . TYR B 1 150 ? -24.501 11.703 11.826 1.00 37.00 145 TYR B O 1
ATOM 6207 N N . HIS B 1 151 ? -24.303 13.946 11.586 1.00 40.67 146 HIS B N 1
ATOM 6208 C CA . HIS B 1 151 ? -25.592 14.261 12.181 1.00 41.37 146 HIS B CA 1
ATOM 6209 C C . HIS B 1 151 ? -26.596 14.679 11.127 1.00 42.92 146 HIS B C 1
ATOM 6210 O O . HIS B 1 151 ? -27.729 14.221 11.144 1.00 41.72 146 HIS B O 1
ATOM 6224 N N . ASN B 1 152 ? -26.177 15.552 10.218 1.00 43.28 147 ASN B N 1
ATOM 6225 C CA . ASN B 1 152 ? -27.066 16.079 9.189 1.00 42.59 147 ASN B CA 1
ATOM 6226 C C . ASN B 1 152 ? -26.321 16.954 8.204 1.00 43.17 147 ASN B C 1
ATOM 6227 O O . ASN B 1 152 ? -25.240 17.461 8.502 1.00 46.72 147 ASN B O 1
ATOM 6238 N N . ALA B 1 153 ? -26.885 17.073 7.009 1.00 45.21 148 ALA B N 1
ATOM 6239 C CA . ALA B 1 153 ? -26.548 18.141 6.083 1.00 45.96 148 ALA B CA 1
ATOM 6240 C C . ALA B 1 153 ? -27.276 19.392 6.570 1.00 51.73 148 ALA B C 1
ATOM 6241 O O . ALA B 1 153 ? -28.282 19.292 7.269 1.00 52.07 148 ALA B O 1
ATOM 6248 N N . THR B 1 154 ? -26.743 20.563 6.248 1.00 50.17 149 THR B N 1
ATOM 6249 C CA . THR B 1 154 ? -27.348 21.833 6.656 1.00 52.93 149 THR B CA 1
ATOM 6250 C C . THR B 1 154 ? -27.761 22.585 5.420 1.00 51.12 149 THR B C 1
ATOM 6251 O O . THR B 1 154 ? -27.413 22.203 4.303 1.00 53.64 149 THR B O 1
ATOM 6262 N N . ASN B 1 155 ? -28.460 23.693 5.620 1.00 55.02 150 ASN B N 1
ATOM 6263 C CA . ASN B 1 155 ? -29.000 24.410 4.478 1.00 64.14 150 ASN B CA 1
ATOM 6264 C C . ASN B 1 155 ? -27.898 24.884 3.523 1.00 55.97 150 ASN B C 1
ATOM 6265 O O . ASN B 1 155 ? -28.138 24.981 2.328 1.00 60.28 150 ASN B O 1
ATOM 6276 N N . ASN B 1 156 ? -26.685 25.125 4.031 1.00 52.92 151 ASN B N 1
ATOM 6277 C CA . ASN B 1 156 ? -25.574 25.586 3.174 1.00 57.05 151 ASN B CA 1
ATOM 6278 C C . ASN B 1 156 ? -24.452 24.559 2.984 1.00 57.74 151 ASN B C 1
ATOM 6279 O O . ASN B 1 156 ? -23.572 24.723 2.142 1.00 57.48 151 ASN B O 1
ATOM 6290 N N . ASN B 1 157 ? -24.471 23.505 3.779 1.00 49.11 152 ASN B N 1
ATOM 6291 C CA . ASN B 1 157 ? -23.383 22.536 3.734 1.00 43.55 152 ASN B CA 1
ATOM 6292 C C . ASN B 1 157 ? -23.908 21.132 3.403 1.00 41.71 152 ASN B C 1
ATOM 6293 O O . ASN B 1 157 ? -24.336 20.390 4.288 1.00 43.96 152 ASN B O 1
ATOM 6304 N N . GLY B 1 158 ? -23.907 20.795 2.118 1.00 42.99 153 GLY B N 1
ATOM 6305 C CA . GLY B 1 158 ? -24.447 19.527 1.677 1.00 43.89 153 GLY B CA 1
ATOM 6306 C C . GLY B 1 158 ? -23.450 18.401 1.744 1.00 40.30 153 GLY B C 1
ATOM 6307 O O . GLY B 1 158 ? -22.247 18.623 1.919 1.00 38.32 153 GLY B O 1
ATOM 6311 N N . PHE B 1 159 ? -23.943 17.179 1.572 1.00 35.87 154 PHE B N 1
ATOM 6312 C CA . PHE B 1 159 ? -23.075 16.003 1.552 1.00 32.73 154 PHE B CA 1
ATOM 6313 C C . PHE B 1 159 ? -22.239 15.998 0.280 1.00 33.70 154 PHE B C 1
ATOM 6314 O O . PHE B 1 159 ? -22.754 16.312 -0.770 1.00 36.68 154 PHE B O 1
ATOM 6331 N N . PRO B 1 160 ? -20.957 15.627 0.366 1.00 33.78 155 PRO B N 1
ATOM 6332 C CA . PRO B 1 160 ? -20.193 15.366 -0.865 1.00 33.62 155 PRO B CA 1
ATOM 6333 C C . PRO B 1 160 ? -20.901 14.317 -1.700 1.00 35.02 155 PRO B C 1
ATOM 6334 O O . PRO B 1 160 ? -21.425 13.361 -1.136 1.00 33.57 155 PRO B O 1
ATOM 6345 N N . MET B 1 161 ? -20.958 14.518 -3.010 1.00 33.08 156 MET B N 1
ATOM 6346 C CA . MET B 1 161 ? -21.506 13.524 -3.929 1.00 35.38 156 MET B CA 1
ATOM 6347 C C . MET B 1 161 ? -20.618 13.463 -5.168 1.00 34.07 156 MET B C 1
ATOM 6348 O O . MET B 1 161 ? -19.840 14.387 -5.447 1.00 32.50 156 MET B O 1
ATOM 6362 N N . SER B 1 162 ? -20.727 12.374 -5.911 1.00 32.49 157 SER B N 1
ATOM 6363 C CA . SER B 1 162 ? -19.960 12.236 -7.119 1.00 33.55 157 SER B CA 1
ATOM 6364 C C . SER B 1 162 ? -20.540 11.197 -8.050 1.00 32.41 157 SER B C 1
ATOM 6365 O O . SER B 1 162 ? -21.363 10.366 -7.665 1.00 33.23 157 SER B O 1
ATOM 6373 N N . ARG B 1 163 ? -20.073 11.239 -9.295 1.00 31.52 158 ARG B N 1
ATOM 6374 C CA . ARG B 1 163 ? -20.371 10.195 -10.251 1.00 34.21 158 ARG B CA 1
ATOM 6375 C C . ARG B 1 163 ? -19.334 10.273 -11.371 1.00 33.56 158 ARG B C 1
ATOM 6376 O O . ARG B 1 163 ? -18.895 11.362 -11.749 1.00 33.33 158 ARG B O 1
ATOM 6397 N N . MET B 1 164 ? -18.963 9.109 -11.895 1.00 33.74 159 MET B N 1
ATOM 6398 C CA . MET B 1 164 ? -18.053 9.031 -13.030 1.00 36.61 159 MET B CA 1
ATOM 6399 C C . MET B 1 164 ? -18.610 8.112 -14.097 1.00 35.36 159 MET B C 1
ATOM 6400 O O . MET B 1 164 ? -19.201 7.077 -13.808 1.00 34.96 159 MET B O 1
ATOM 6414 N N . TYR B 1 165 ? -18.371 8.493 -15.343 1.00 35.81 160 TYR B N 1
ATOM 6415 C CA . TYR B 1 165 ? -18.787 7.709 -16.493 1.00 39.13 160 TYR B CA 1
ATOM 6416 C C . TYR B 1 165 ? -17.579 7.577 -17.398 1.00 38.00 160 TYR B C 1
ATOM 6417 O O . TYR B 1 165 ? -17.016 8.585 -17.817 1.00 39.26 160 TYR B O 1
ATOM 6435 N N . SER B 1 166 ? -17.194 6.342 -17.707 1.00 36.38 161 SER B N 1
ATOM 6436 C CA . SER B 1 166 ? -15.968 6.103 -18.463 1.00 38.38 161 SER B CA 1
ATOM 6437 C C . SER B 1 166 ? -16.269 5.652 -19.887 1.00 37.79 161 SER B C 1
ATOM 6438 O O . SER B 1 166 ? -17.308 5.036 -20.154 1.00 38.00 161 SER B O 1
ATOM 6446 N N . ASN B 1 167 ? -15.345 5.988 -20.785 1.00 34.28 162 ASN B N 1
ATOM 6447 C CA . ASN B 1 167 ? -15.387 5.550 -22.181 1.00 34.11 162 ASN B CA 1
ATOM 6448 C C . ASN B 1 167 ? -16.754 5.834 -22.815 1.00 38.68 162 ASN B C 1
ATOM 6449 O O . ASN B 1 167 ? -17.396 4.969 -23.403 1.00 39.29 162 ASN B O 1
ATOM 6460 N N . GLN B 1 168 ? -17.190 7.080 -22.686 1.00 35.29 163 GLN B N 1
ATOM 6461 C CA . GLN B 1 168 ? -18.440 7.508 -23.297 1.00 37.62 163 GLN B CA 1
ATOM 6462 C C . GLN B 1 168 ? -18.170 7.951 -24.723 1.00 37.68 163 GLN B C 1
ATOM 6463 O O . GLN B 1 168 ? -17.214 8.705 -24.977 1.00 35.10 163 GLN B O 1
ATOM 6477 N N . THR B 1 169 ? -19.015 7.515 -25.642 1.00 37.71 164 THR B N 1
ATOM 6478 C CA . THR B 1 169 ? -18.849 7.912 -27.036 1.00 39.26 164 THR B CA 1
ATOM 6479 C C . THR B 1 169 ? -19.568 9.230 -27.272 1.00 41.48 164 THR B C 1
ATOM 6480 O O . THR B 1 169 ? -20.792 9.332 -27.093 1.00 41.31 164 THR B O 1
ATOM 6491 N N . VAL B 1 170 ? -18.780 10.237 -27.642 1.00 35.53 165 VAL B N 1
ATOM 6492 C CA . VAL B 1 170 ? -19.292 11.583 -27.898 1.00 36.77 165 VAL B CA 1
ATOM 6493 C C . VAL B 1 170 ? -19.195 11.807 -29.398 1.00 39.76 165 VAL B C 1
ATOM 6494 O O . VAL B 1 170 ? -18.087 11.905 -29.932 1.00 38.95 165 VAL B O 1
ATOM 6507 N N . THR B 1 171 ? -20.355 11.863 -30.056 1.00 37.05 166 THR B N 1
ATOM 6508 C CA . THR B 1 171 ? -20.450 12.000 -31.505 1.00 37.14 166 THR B CA 1
ATOM 6509 C C . THR B 1 171 ? -20.580 13.453 -31.923 1.00 40.56 166 THR B C 1
ATOM 6510 O O . THR B 1 171 ? -20.852 14.331 -31.110 1.00 44.17 166 THR B O 1
ATOM 6521 N N . ILE B 1 172 ? -20.383 13.689 -33.205 1.00 37.68 167 ILE B N 1
ATOM 6522 C CA . ILE B 1 172 ? -20.416 15.027 -33.768 1.00 39.64 167 ILE B CA 1
ATOM 6523 C C . ILE B 1 172 ? -21.830 15.567 -33.874 1.00 40.97 167 ILE B C 1
ATOM 6524 O O . ILE B 1 172 ? -22.764 14.877 -34.304 1.00 43.65 167 ILE B O 1
ATOM 6540 N N . GLY B 1 173 ? -21.985 16.826 -33.478 1.00 44.37 168 GLY B N 1
ATOM 6541 C CA . GLY B 1 173 ? -23.221 17.556 -33.736 1.00 45.27 168 GLY B CA 1
ATOM 6542 C C . GLY B 1 173 ? -23.616 18.493 -32.615 1.00 45.20 168 GLY B C 1
ATOM 6543 O O . GLY B 1 173 ? -22.852 18.721 -31.674 1.00 45.92 168 GLY B O 1
ATOM 6547 N N . GLY B 1 174 ? -24.833 19.017 -32.721 1.00 51.01 169 GLY B N 1
ATOM 6548 C CA . GLY B 1 174 ? -25.330 19.987 -31.767 1.00 61.27 169 GLY B CA 1
ATOM 6549 C C . GLY B 1 174 ? -24.898 21.380 -32.174 1.00 58.84 169 GLY B C 1
ATOM 6550 O O . GLY B 1 174 ? -23.977 21.542 -32.965 1.00 54.51 169 GLY B O 1
ATOM 6554 N N . THR B 1 175 ? -25.585 22.383 -31.646 1.00 55.78 170 THR B N 1
ATOM 6555 C CA . THR B 1 175 ? -25.199 23.778 -31.814 1.00 62.27 170 THR B CA 1
ATOM 6556 C C . THR B 1 175 ? -25.318 24.407 -30.435 1.00 54.81 170 THR B C 1
ATOM 6557 O O . THR B 1 175 ? -25.899 23.795 -29.546 1.00 52.67 170 THR B O 1
ATOM 6568 N N . ILE B 1 176 ? -24.787 25.610 -30.247 1.00 57.29 171 ILE B N 1
ATOM 6569 C CA . ILE B 1 176 ? -24.877 26.251 -28.935 1.00 65.94 171 ILE B CA 1
ATOM 6570 C C . ILE B 1 176 ? -26.347 26.514 -28.592 1.00 61.33 171 ILE B C 1
ATOM 6571 O O . ILE B 1 176 ? -26.713 26.571 -27.425 1.00 66.06 171 ILE B O 1
ATOM 6587 N N . THR B 1 177 ? -27.194 26.625 -29.608 1.00 60.34 172 THR B N 1
ATOM 6588 C CA . THR B 1 177 ? -28.625 26.848 -29.383 1.00 68.17 172 THR B CA 1
ATOM 6589 C C . THR B 1 177 ? -29.405 25.537 -29.393 1.00 72.84 172 THR B C 1
ATOM 6590 O O . THR B 1 177 ? -30.521 25.468 -28.884 1.00 62.23 172 THR B O 1
ATOM 6601 N N . GLN B 1 178 ? -28.819 24.501 -29.981 1.00 72.67 173 GLN B N 1
ATOM 6602 C CA . GLN B 1 178 ? -29.494 23.214 -30.109 1.00 60.35 173 GLN B CA 1
ATOM 6603 C C . GLN B 1 178 ? -28.524 22.077 -29.819 1.00 51.55 173 GLN B C 1
ATOM 6604 O O . GLN B 1 178 ? -28.187 21.298 -30.702 1.00 53.16 173 GLN B O 1
ATOM 6618 N N . PRO B 1 179 ? -28.059 21.996 -28.578 1.00 48.46 174 PRO B N 1
ATOM 6619 C CA . PRO B 1 179 ? -27.051 20.987 -28.232 1.00 47.91 174 PRO B CA 1
ATOM 6620 C C . PRO B 1 179 ? -27.598 19.556 -28.205 1.00 54.46 174 PRO B C 1
ATOM 6621 O O . PRO B 1 179 ? -28.800 19.367 -28.101 1.00 55.17 174 PRO B O 1
ATOM 6632 N N . LEU B 1 180 ? -26.723 18.567 -28.355 1.00 52.08 175 LEU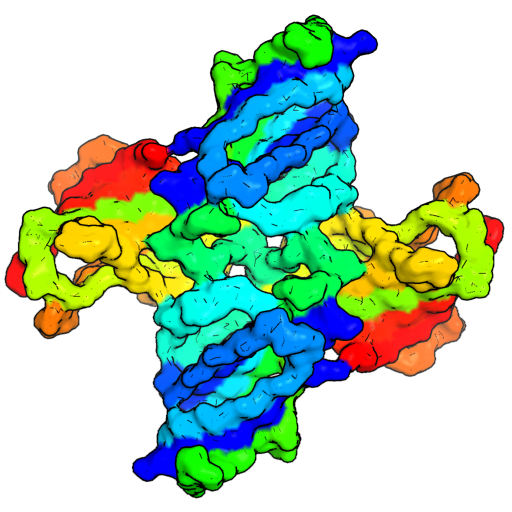 B N 1
ATOM 6633 C CA . LEU B 1 180 ? -27.113 17.166 -28.210 1.00 50.44 175 LEU B CA 1
ATOM 6634 C C . LEU B 1 180 ? -27.249 16.805 -26.734 1.00 47.05 175 LEU B C 1
ATOM 6635 O O . LEU B 1 180 ? -26.379 17.130 -25.953 1.00 45.95 175 LEU B O 1
ATOM 6651 N N . PRO B 1 181 ? -28.337 16.129 -26.348 1.00 54.82 176 PRO B N 1
ATOM 6652 C CA . PRO B 1 181 ? -28.378 15.668 -24.951 1.00 49.50 176 PRO B CA 1
ATOM 6653 C C . PRO B 1 181 ? -27.317 14.621 -24.632 1.00 46.81 176 PRO B C 1
ATOM 6654 O O . PRO B 1 181 ? -27.136 13.649 -25.357 1.00 47.15 176 PRO B O 1
ATOM 6665 N N . PHE B 1 182 ? -26.602 14.849 -23.536 1.00 42.59 177 PHE B N 1
ATOM 6666 C CA . PHE B 1 182 ? -25.655 13.901 -23.000 1.00 46.00 177 PHE B CA 1
ATOM 6667 C C . PHE B 1 182 ? -26.421 12.779 -22.334 1.00 50.60 177 PHE B C 1
ATOM 6668 O O . PHE B 1 182 ? -27.214 13.034 -21.426 1.00 46.59 177 PHE B O 1
ATOM 6685 N N . LYS B 1 183 ? -26.195 11.554 -22.794 1.00 48.47 178 LYS B N 1
ATOM 6686 C CA . LYS B 1 183 ? -26.867 10.385 -22.238 1.00 46.00 178 LYS B CA 1
ATOM 6687 C C . LYS B 1 183 ? -25.872 9.467 -21.535 1.00 45.19 178 LYS B C 1
ATOM 6688 O O . LYS B 1 183 ? -25.435 8.477 -22.115 1.00 47.63 178 LYS B O 1
ATOM 6707 N N . PRO B 1 184 ? -25.508 9.791 -20.283 1.00 46.02 179 PRO B N 1
ATOM 6708 C CA . PRO B 1 184 ? -24.519 8.975 -19.576 1.00 45.63 179 PRO B CA 1
ATOM 6709 C C . PRO B 1 184 ? -24.942 7.518 -19.483 1.00 46.40 179 PRO B C 1
ATOM 6710 O O . PRO B 1 184 ? -25.995 7.223 -18.926 1.00 47.96 179 PRO B O 1
ATOM 6721 N N . ASP B 1 185 ? -24.122 6.633 -20.034 1.00 44.52 180 ASP B N 1
ATOM 6722 C CA . ASP B 1 185 ? -24.461 5.210 -20.143 1.00 48.64 180 ASP B CA 1
ATOM 6723 C C . ASP B 1 185 ? -25.900 4.978 -20.594 1.00 52.19 180 ASP B C 1
ATOM 6724 O O . ASP B 1 185 ? -26.560 4.032 -20.163 1.00 55.60 180 ASP B O 1
ATOM 6733 N N . GLY B 1 186 ? -26.371 5.851 -21.479 1.00 53.13 181 GLY B N 1
ATOM 6734 C CA . GLY B 1 186 ? -27.682 5.705 -22.094 1.00 56.85 181 GLY B CA 1
ATOM 6735 C C . GLY B 1 186 ? -28.831 6.288 -21.291 1.00 62.79 181 GLY B C 1
ATOM 6736 O O . GLY B 1 186 ? -29.967 6.321 -21.777 1.00 67.17 181 GLY B O 1
ATOM 6740 N N . GLU B 1 187 ? -28.548 6.729 -20.066 1.00 56.14 182 GLU B N 1
ATOM 6741 C CA . GLU B 1 187 ? -29.563 7.345 -19.208 1.00 58.43 182 GLU B CA 1
ATOM 6742 C C . GLU B 1 187 ? -29.748 8.805 -19.590 1.00 54.95 182 GLU B C 1
ATOM 6743 O O . GLU B 1 187 ? -28.913 9.374 -20.279 1.00 57.49 182 GLU B O 1
ATOM 6755 N N . ASN B 1 188 ? -30.832 9.414 -19.126 1.00 52.78 183 ASN B N 1
ATOM 6756 C CA . ASN B 1 188 ? -31.136 10.803 -19.463 1.00 54.26 183 ASN B CA 1
ATOM 6757 C C . ASN B 1 188 ? -30.462 11.798 -18.530 1.00 55.69 183 ASN B C 1
ATOM 6758 O O . ASN B 1 188 ? -30.139 12.914 -18.925 1.00 51.91 183 ASN B O 1
ATOM 6769 N N . ASN B 1 189 ? -30.253 11.386 -17.288 1.00 50.06 184 ASN B N 1
ATOM 6770 C CA . ASN B 1 189 ? -29.687 12.267 -16.280 1.00 52.34 184 ASN B CA 1
ATOM 6771 C C . ASN B 1 189 ? -28.410 11.732 -15.716 1.00 49.67 184 ASN B C 1
ATOM 6772 O O . ASN B 1 189 ? -28.284 10.522 -15.512 1.00 47.33 184 ASN B O 1
ATOM 6783 N N . VAL B 1 190 ? -27.475 12.643 -15.455 1.00 43.05 185 VAL B N 1
ATOM 6784 C CA . VAL B 1 190 ? -26.379 12.383 -14.540 1.00 39.29 185 VAL B CA 1
ATOM 6785 C C . VAL B 1 190 ? -26.975 12.258 -13.139 1.00 40.86 185 VAL B C 1
ATOM 6786 O O . VAL B 1 190 ? -27.721 13.117 -12.704 1.00 44.53 185 VAL B O 1
ATOM 6799 N N . LYS B 1 191 ? -26.632 11.181 -12.439 1.00 40.29 186 LYS B N 1
ATOM 6800 C CA . LYS B 1 191 ? -27.184 10.910 -11.116 1.00 41.22 186 LYS B CA 1
ATOM 6801 C C . LYS B 1 191 ? -26.036 10.780 -10.112 1.00 42.00 186 LYS B C 1
ATOM 6802 O O . LYS B 1 191 ? -25.278 9.810 -10.141 1.00 40.44 186 LYS B O 1
ATOM 6821 N N . LEU B 1 192 ? -25.904 11.783 -9.253 1.00 40.98 187 LEU B N 1
ATOM 6822 C CA . LEU B 1 192 ? -24.836 11.843 -8.261 1.00 40.98 187 LEU B CA 1
ATOM 6823 C C . LEU B 1 192 ? -25.102 10.903 -7.092 1.00 42.18 187 LEU B C 1
ATOM 6824 O O . LEU B 1 192 ? -26.233 10.803 -6.648 1.00 40.37 187 LEU B O 1
ATOM 6840 N N . GLN B 1 193 ? -24.062 10.229 -6.597 1.00 35.91 188 GLN B N 1
ATOM 6841 C CA . GLN B 1 193 ? -24.193 9.396 -5.412 1.00 35.52 188 GLN B CA 1
ATOM 6842 C C . GLN B 1 193 ? -23.535 10.046 -4.230 1.00 34.08 188 GLN B C 1
ATOM 6843 O O . GLN B 1 193 ? -22.380 10.478 -4.308 1.00 33.07 188 GLN B O 1
ATOM 6857 N N . ARG B 1 194 ? -24.272 10.086 -3.124 1.00 35.50 189 ARG B N 1
ATOM 6858 C CA . ARG B 1 194 ? -23.705 10.577 -1.879 1.00 34.45 189 ARG B CA 1
ATOM 6859 C C . ARG B 1 194 ? -22.588 9.647 -1.433 1.00 33.66 189 ARG B C 1
ATOM 6860 O O . ARG B 1 194 ? -22.642 8.454 -1.688 1.00 35.27 189 ARG B O 1
ATOM 6881 N N . VAL B 1 195 ? -21.604 10.208 -0.734 1.00 34.49 190 VAL B N 1
ATOM 6882 C CA . VAL B 1 195 ? -20.456 9.441 -0.244 1.00 32.76 190 VAL B CA 1
ATOM 6883 C C . VAL B 1 195 ? -20.746 8.809 1.129 1.00 36.21 190 VAL B C 1
ATOM 6884 O O . VAL B 1 195 ? -19.942 8.036 1.623 1.00 34.13 190 VAL B O 1
ATOM 6897 N N . VAL B 1 196 ? -21.900 9.155 1.706 1.00 33.04 191 VAL B N 1
ATOM 6898 C CA . VAL B 1 196 ? -22.340 8.659 3.014 1.00 34.74 191 VAL B CA 1
ATOM 6899 C C . VAL B 1 196 ? -23.526 7.707 2.869 1.00 35.62 191 VAL B C 1
ATOM 6900 O O . VAL B 1 196 ? -24.234 7.728 1.856 1.00 36.39 191 VAL B O 1
ATOM 6913 N N . ALA B 1 197 ? -23.724 6.882 3.896 1.00 35.16 192 ALA B N 1
ATOM 6914 C CA . ALA B 1 197 ? -24.961 6.141 4.095 1.00 35.14 192 ALA B CA 1
ATOM 6915 C C . ALA B 1 197 ? -25.787 6.814 5.179 1.00 34.38 192 ALA B C 1
ATOM 6916 O O . ALA B 1 197 ? -25.289 7.625 5.950 1.00 35.57 192 ALA B O 1
ATOM 6923 N N . LYS B 1 198 ? -27.060 6.448 5.210 1.00 36.57 193 LYS B N 1
ATOM 6924 C CA . LYS B 1 198 ? -28.017 6.987 6.150 1.00 37.89 193 LYS B CA 1
ATOM 6925 C C . LYS B 1 198 ? -28.435 5.915 7.126 1.00 42.44 193 LYS B C 1
ATOM 6926 O O . LYS B 1 198 ? -28.878 4.836 6.714 1.00 41.68 193 LYS B O 1
ATOM 6945 N N . LEU B 1 199 ? -28.298 6.225 8.416 1.00 42.70 194 LEU B N 1
ATOM 6946 C CA . LEU B 1 199 ? -28.672 5.307 9.484 1.00 42.06 194 LEU B CA 1
ATOM 6947 C C . LEU B 1 199 ? -29.943 5.817 10.136 1.00 43.02 194 LEU B C 1
ATOM 6948 O O . LEU B 1 199 ? -29.988 6.951 10.605 1.00 41.94 194 LEU B O 1
ATOM 6964 N N . ASP B 1 200 ? -30.963 4.967 10.167 1.00 38.61 195 ASP B N 1
ATOM 6965 C CA . ASP B 1 200 ? -32.311 5.371 10.505 1.00 43.08 195 ASP B CA 1
ATOM 6966 C C . ASP B 1 200 ? -32.896 4.434 11.566 1.00 47.02 195 ASP B C 1
ATOM 6967 O O . ASP B 1 200 ? -33.321 3.332 11.242 1.00 47.19 195 ASP B O 1
ATOM 6976 N N . VAL B 1 201 ? -32.884 4.860 12.830 1.00 50.91 196 VAL B N 1
ATOM 6977 C CA . VAL B 1 201 ? -33.276 3.989 13.943 1.00 52.64 196 VAL B CA 1
ATOM 6978 C C . VAL B 1 201 ? -34.584 4.473 14.561 1.00 50.13 196 VAL B C 1
ATOM 6979 O O . VAL B 1 201 ? -34.692 5.618 15.002 1.00 52.93 196 VAL B O 1
ATOM 6992 N N . ASN B 1 202 ? -35.580 3.584 14.582 1.00 49.28 197 ASN B N 1
ATOM 6993 C CA . ASN B 1 202 ? -36.926 3.911 15.024 1.00 57.93 197 ASN B CA 1
ATOM 6994 C C . ASN B 1 202 ? -37.331 3.024 16.177 1.00 62.34 197 ASN B C 1
ATOM 6995 O O . ASN B 1 202 ? -37.341 1.800 16.054 1.00 62.78 197 ASN B O 1
ATOM 7006 N N . ILE B 1 203 ? -37.653 3.648 17.303 1.00 60.37 198 ILE B N 1
ATOM 7007 C CA . ILE B 1 203 ? -38.026 2.907 18.489 1.00 59.89 198 ILE B CA 1
ATOM 7008 C C . ILE B 1 203 ? -39.539 2.757 18.538 1.00 65.79 198 ILE B C 1
ATOM 7009 O O . ILE B 1 203 ? -40.247 3.645 19.011 1.00 65.75 198 ILE B O 1
ATOM 7025 N N . VAL B 1 204 ? -40.023 1.616 18.060 1.00 65.80 199 VAL B N 1
ATOM 7026 C CA . VAL B 1 204 ? -41.450 1.433 17.807 1.00 73.64 199 VAL B CA 1
ATOM 7027 C C . VAL B 1 204 ? -42.216 1.018 19.060 1.00 72.73 199 VAL B C 1
ATOM 7028 O O . VAL B 1 204 ? -43.447 1.149 19.130 1.00 69.87 199 VAL B O 1
ATOM 7041 N N . GLU B 1 205 ? -41.490 0.525 20.056 1.00 65.66 200 GLU B N 1
ATOM 7042 C CA . GLU B 1 205 ? -42.096 0.201 21.348 1.00 70.23 200 GLU B CA 1
ATOM 7043 C C . GLU B 1 205 ? -41.077 0.487 22.440 1.00 75.62 200 GLU B C 1
ATOM 7044 O O . GLU B 1 205 ? -39.883 0.245 22.258 1.00 77.08 200 GLU B O 1
ATOM 7056 N N . GLY B 1 206 ? -41.545 1.047 23.551 1.00 77.47 201 GLY B N 1
ATOM 7057 C CA . GLY B 1 206 ? -40.723 1.223 24.735 1.00 72.26 201 GLY B CA 1
ATOM 7058 C C . GLY B 1 206 ? -39.726 2.361 24.670 1.00 69.48 201 GLY B C 1
ATOM 7059 O O . GLY B 1 206 ? -38.655 2.289 25.274 1.00 67.35 201 GLY B O 1
ATOM 7063 N N . VAL B 1 207 ? -40.076 3.422 23.958 1.00 66.30 202 VAL B N 1
ATOM 7064 C CA . VAL B 1 207 ? -39.159 4.541 23.763 1.00 65.87 202 VAL B CA 1
ATOM 7065 C C . VAL B 1 207 ? -38.878 5.279 25.081 1.00 73.42 202 VAL B C 1
ATOM 7066 O O . VAL B 1 207 ? -37.886 5.999 25.203 1.00 73.47 202 VAL B O 1
ATOM 7079 N N . GLU B 1 208 ? -39.756 5.105 26.067 1.00 69.11 203 GLU B N 1
ATOM 7080 C CA . GLU B 1 208 ? -39.547 5.720 27.367 1.00 71.25 203 GLU B CA 1
ATOM 7081 C C . GLU B 1 208 ? -38.341 5.166 28.116 1.00 76.83 203 GLU B C 1
ATOM 7082 O O . GLU B 1 208 ? -37.854 5.792 29.058 1.00 79.16 203 GLU B O 1
ATOM 7094 N N . ASN B 1 209 ? -37.890 3.981 27.724 1.00 83.75 204 ASN B N 1
ATOM 7095 C CA . ASN B 1 209 ? -36.774 3.329 28.394 1.00 78.98 204 ASN B CA 1
ATOM 7096 C C . ASN B 1 209 ? -35.429 3.700 27.776 1.00 68.36 204 ASN B C 1
ATOM 7097 O O . ASN B 1 209 ? -34.382 3.446 28.368 1.00 68.59 204 ASN B O 1
ATOM 7108 N N . LEU B 1 210 ? -35.473 4.292 26.585 1.00 59.63 205 LEU B N 1
ATOM 7109 C CA . LEU B 1 210 ? -34.267 4.687 25.841 1.00 58.77 205 LEU B CA 1
ATOM 7110 C C . LEU B 1 210 ? -33.680 6.003 26.341 1.00 67.87 205 LEU B C 1
ATOM 7111 O O . LEU B 1 210 ? -34.363 7.030 26.398 1.00 70.92 205 LEU B O 1
ATOM 7127 N N . GLN B 1 211 ? -32.406 5.956 26.706 1.00 64.73 206 GLN B N 1
ATOM 7128 C CA . GLN B 1 211 ? -31.675 7.139 27.138 1.00 64.73 206 GLN B CA 1
ATOM 7129 C C . GLN B 1 211 ? -30.934 7.766 25.957 1.00 64.72 206 GLN B C 1
ATOM 7130 O O . GLN B 1 211 ? -31.112 8.942 25.662 1.00 62.72 206 GLN B O 1
ATOM 7144 N N . LYS B 1 212 ? -30.106 6.979 25.276 1.00 61.83 207 LYS B N 1
ATOM 7145 C CA . LYS B 1 212 ? -29.412 7.483 24.095 1.00 59.10 207 LYS B CA 1
ATOM 7146 C C . LYS B 1 212 ? -29.045 6.370 23.141 1.00 50.77 207 LYS B C 1
ATOM 7147 O O . LYS B 1 212 ? -29.126 5.192 23.485 1.00 49.38 207 LYS B O 1
ATOM 7166 N N . ILE B 1 213 ? -28.665 6.786 21.936 1.00 48.08 208 ILE B N 1
ATOM 7167 C CA . ILE B 1 213 ? -28.221 5.909 20.866 1.00 47.42 208 ILE B CA 1
ATOM 7168 C C . ILE B 1 213 ? -26.976 6.506 20.253 1.00 43.76 208 ILE B C 1
ATOM 7169 O O . ILE B 1 213 ? -26.958 7.692 19.933 1.00 47.96 208 ILE B O 1
ATOM 7185 N N . GLU B 1 214 ? -25.966 5.669 20.046 1.00 41.07 209 GLU B N 1
ATOM 7186 C CA . GLU B 1 214 ? -24.677 6.122 19.562 1.00 41.11 209 GLU B CA 1
ATOM 7187 C C . GLU B 1 214 ? -24.243 5.262 18.421 1.00 40.90 209 GLU B C 1
ATOM 7188 O O . GLU B 1 214 ? -24.283 4.037 18.515 1.00 41.72 209 GLU B O 1
ATOM 7200 N N . LEU B 1 215 ? -23.799 5.912 17.358 1.00 39.36 210 LEU B N 1
ATOM 7201 C CA . LEU B 1 215 ? -23.149 5.216 16.262 1.00 37.91 210 LEU B CA 1
ATOM 7202 C C . LEU B 1 215 ? -21.651 5.154 16.532 1.00 35.96 210 LEU B C 1
ATOM 7203 O O . LEU B 1 215 ? -20.995 6.186 16.735 1.00 33.57 210 LEU B O 1
ATOM 7219 N N . CYS B 1 216 ? -21.121 3.935 16.488 1.00 35.61 211 CYS B N 1
ATOM 7220 C CA . CYS B 1 216 ? -19.735 3.640 16.864 1.00 34.29 211 CYS B CA 1
ATOM 7221 C C . CYS B 1 216 ? -18.945 3.022 15.712 1.00 32.49 211 CYS B C 1
ATOM 7222 O O . CYS B 1 216 ? -19.507 2.286 14.883 1.00 33.71 211 CYS B O 1
ATOM 7230 N N . ASN B 1 217 ? -17.631 3.278 15.731 1.00 32.60 212 ASN B N 1
ATOM 7231 C CA . ASN B 1 217 ? -16.682 2.792 14.725 1.00 30.94 212 ASN B CA 1
ATOM 7232 C C . ASN B 1 217 ? -16.903 3.370 13.341 1.00 31.79 212 ASN B C 1
ATOM 7233 O O . ASN B 1 217 ? -16.441 2.779 12.363 1.00 32.76 212 ASN B O 1
ATOM 7244 N N . ALA B 1 218 ? -17.599 4.504 13.220 1.00 30.25 213 ALA B N 1
ATOM 7245 C CA . ALA B 1 218 ? -17.770 5.081 11.860 1.00 30.81 213 ALA B CA 1
ATOM 7246 C C . ALA B 1 218 ? -16.429 5.453 11.244 1.00 28.25 213 ALA B C 1
ATOM 7247 O O . ALA B 1 218 ? -15.507 5.914 11.914 1.00 28.55 213 ALA B O 1
ATOM 7254 N N . ASN B 1 219 ? -16.329 5.238 9.931 1.00 27.24 214 ASN B N 1
ATOM 7255 C CA . ASN B 1 219 ? -15.175 5.688 9.177 1.00 28.76 214 ASN B CA 1
ATOM 7256 C C . ASN B 1 219 ? -15.000 7.208 9.301 1.00 28.13 214 ASN B C 1
ATOM 7257 O O . ASN B 1 219 ? -15.949 7.979 9.159 1.00 29.60 214 ASN B O 1
ATOM 7268 N N . VAL B 1 220 ? -13.767 7.624 9.512 1.00 27.00 215 VAL B N 1
ATOM 7269 C CA . VAL B 1 220 ? -13.400 9.042 9.515 1.00 28.05 215 VAL B CA 1
ATOM 7270 C C . VAL B 1 220 ? -13.516 9.670 8.123 1.00 27.51 215 VAL B C 1
ATOM 7271 O O . VAL B 1 220 ? -13.792 10.874 7.986 1.00 3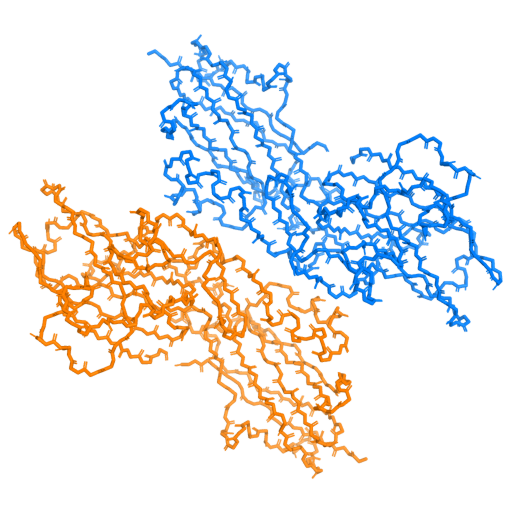0.27 215 VAL B O 1
ATOM 7284 N N . HIS B 1 221 ? -13.155 8.860 7.140 1.00 25.85 216 HIS B N 1
ATOM 7285 C CA . HIS B 1 221 ? -12.956 9.329 5.775 1.00 26.81 216 HIS B CA 1
ATOM 7286 C C . HIS B 1 221 ? -14.037 8.920 4.796 1.00 29.44 216 HIS B C 1
ATOM 7287 O O . HIS B 1 221 ? -14.532 7.787 4.796 1.00 29.44 216 HIS B O 1
ATOM 7301 N N . TYR B 1 222 ? -14.327 9.845 3.893 1.00 27.67 217 TYR B N 1
ATOM 7302 C CA . TYR B 1 222 ? -15.045 9.493 2.684 1.00 27.62 217 TYR B CA 1
ATOM 7303 C C . TYR B 1 222 ? -14.108 9.507 1.509 1.00 27.95 217 TYR B C 1
ATOM 7304 O O . TYR B 1 222 ? -12.983 10.003 1.593 1.00 28.37 217 TYR B O 1
ATOM 7322 N N . ARG B 1 223 ? -14.615 9.018 0.384 1.00 27.93 218 ARG B N 1
ATOM 7323 C CA . ARG B 1 223 ? -13.850 8.895 -0.845 1.00 27.31 218 ARG B CA 1
ATOM 7324 C C . ARG B 1 223 ? -14.798 9.126 -2.021 1.00 30.90 218 ARG B C 1
ATOM 7325 O O . ARG B 1 223 ? -15.919 8.642 -2.010 1.00 33.25 218 ARG B O 1
ATOM 7346 N N . LEU B 1 224 ? -14.348 9.851 -3.036 1.00 30.43 219 LEU B N 1
ATOM 7347 C CA . LEU B 1 224 ? -15.250 10.209 -4.153 1.00 32.18 219 LEU B CA 1
ATOM 7348 C C . LEU B 1 224 ? -15.468 9.056 -5.144 1.00 34.91 219 LEU B C 1
ATOM 7349 O O . LEU B 1 224 ? -16.325 9.141 -6.048 1.00 33.81 219 LEU B O 1
ATOM 7365 N N . VAL B 1 225 ? -14.708 7.971 -4.987 1.00 33.77 220 VAL B N 1
ATOM 7366 C CA . VAL B 1 225 ? -14.981 6.749 -5.732 1.00 35.25 220 VAL B CA 1
ATOM 7367 C C . VAL B 1 225 ? -15.019 5.635 -4.719 1.00 33.10 220 VAL B C 1
ATOM 7368 O O . VAL B 1 225 ? -14.482 5.780 -3.622 1.00 31.42 220 VAL B O 1
ATOM 7381 N N . PRO B 1 226 ? -15.679 4.528 -5.058 1.00 34.20 221 PRO B N 1
ATOM 7382 C CA . PRO B 1 226 ? -15.801 3.466 -4.041 1.00 36.24 221 PRO B CA 1
ATOM 7383 C C . PRO B 1 226 ? -14.488 2.986 -3.436 1.00 36.96 221 PRO B C 1
ATOM 7384 O O . PRO B 1 226 ? -13.463 2.899 -4.108 1.00 35.71 221 PRO B O 1
ATOM 7395 N N . ASN B 1 227 ? -14.554 2.677 -2.140 1.00 38.51 222 ASN B N 1
ATOM 7396 C CA . ASN B 1 227 ? -13.440 2.114 -1.410 1.00 37.40 222 ASN B CA 1
ATOM 7397 C C . ASN B 1 227 ? -13.189 0.675 -1.794 1.00 36.66 222 ASN B C 1
ATOM 7398 O O . ASN B 1 227 ? -14.138 -0.068 -2.037 1.00 38.39 222 ASN B O 1
ATOM 7409 N N . GLN B 1 228 ? -11.920 0.285 -1.833 1.00 36.31 223 GLN B N 1
ATOM 7410 C CA . GLN B 1 228 ? -11.564 -1.117 -2.022 1.00 39.93 223 GLN B CA 1
ATOM 7411 C C . GLN B 1 228 ? -10.867 -1.744 -0.810 1.00 39.51 223 GLN B C 1
ATOM 7412 O O . GLN B 1 228 ? -10.536 -2.936 -0.822 1.00 45.58 223 GLN B O 1
ATOM 7426 N N . SER B 1 229 ? -10.661 -0.945 0.231 1.00 33.80 224 SER B N 1
ATOM 7427 C CA . SER B 1 229 ? -9.927 -1.365 1.413 1.00 32.77 224 SER B CA 1
ATOM 7428 C C . SER B 1 229 ? -10.712 -0.933 2.631 1.00 29.96 224 SER B C 1
ATOM 7429 O O . SER B 1 229 ? -11.500 0.015 2.568 1.00 32.83 224 SER B O 1
ATOM 7437 N N . GLU B 1 230 ? -10.451 -1.601 3.741 1.00 29.88 225 GLU B N 1
ATOM 7438 C CA . GLU B 1 230 ? -11.046 -1.204 5.001 1.00 30.17 225 GLU B CA 1
ATOM 7439 C C . GLU B 1 230 ? -10.586 0.190 5.451 1.00 32.26 225 GLU B C 1
ATOM 7440 O O . GLU B 1 230 ? -9.544 0.672 5.030 1.00 30.54 225 GLU B O 1
ATOM 7452 N N . PRO B 1 231 ? -11.362 0.841 6.329 1.00 30.65 226 PRO B N 1
ATOM 7453 C CA . PRO B 1 231 ? -10.926 2.145 6.856 1.00 27.77 226 PRO B CA 1
ATOM 7454 C C . PRO B 1 231 ? -9.601 2.055 7.597 1.00 27.56 226 PRO B C 1
ATOM 7455 O O . PRO B 1 231 ? -9.246 1.006 8.140 1.00 31.83 226 PRO B O 1
ATOM 7466 N N . ILE B 1 232 ? -8.870 3.160 7.618 1.00 26.94 227 ILE B N 1
ATOM 7467 C CA . ILE B 1 232 ? -7.629 3.247 8.388 1.00 29.35 227 ILE B CA 1
ATOM 7468 C C . ILE B 1 232 ? -7.859 4.001 9.725 1.00 31.63 227 ILE B C 1
ATOM 7469 O O . ILE B 1 232 ? -7.193 3.719 10.714 1.00 32.49 227 ILE B O 1
ATOM 7485 N N . GLN B 1 233 ? -8.823 4.914 9.739 1.00 30.05 228 GLN B N 1
ATOM 7486 C CA . GLN B 1 233 ? -9.119 5.736 10.913 1.00 28.13 228 GLN B CA 1
ATOM 7487 C C . GLN B 1 233 ? -10.614 5.889 11.168 1.00 27.98 228 GLN B C 1
ATOM 7488 O O . GLN B 1 233 ? -11.444 5.834 10.260 1.00 28.06 228 GLN B O 1
ATOM 7502 N N . PHE B 1 234 ? -10.961 5.985 12.450 1.00 29.42 229 PHE B N 1
ATOM 7503 C CA . PHE B 1 234 ? -12.352 5.881 12.899 1.00 29.87 229 PHE B CA 1
ATOM 7504 C C . PHE B 1 234 ? -12.787 7.063 13.748 1.00 31.58 229 PHE B C 1
ATOM 7505 O O . PHE B 1 234 ? -12.020 7.557 14.572 1.00 32.24 229 PHE B O 1
ATOM 7522 N N . TYR B 1 235 ? -14.019 7.491 13.539 1.00 31.27 230 TYR B N 1
ATOM 7523 C CA . TYR B 1 235 ? -14.589 8.613 14.254 1.00 31.18 230 TYR B CA 1
ATOM 7524 C C . TYR B 1 235 ? -14.999 8.215 15.659 1.00 32.45 230 TYR B C 1
ATOM 7525 O O . TYR B 1 235 ? -15.243 7.039 15.941 1.00 36.43 230 TYR B O 1
ATOM 7543 N N . GLY B 1 236 ? -15.069 9.209 16.534 1.00 31.29 231 GLY B N 1
ATOM 7544 C CA . GLY B 1 236 ? -15.534 9.002 17.902 1.00 31.41 231 GLY B CA 1
ATOM 7545 C C . GLY B 1 236 ? -17.011 8.637 17.880 1.00 32.20 231 GLY B C 1
ATOM 7546 O O . GLY B 1 236 ? -17.676 8.651 16.855 1.00 31.50 231 GLY B O 1
ATOM 7550 N N . PRO B 1 237 ? -17.555 8.318 19.049 1.00 33.56 232 PRO B N 1
ATOM 7551 C CA . PRO B 1 237 ? -18.976 7.949 19.059 1.00 39.72 232 PRO B CA 1
ATOM 7552 C C . PRO B 1 237 ? -19.892 9.110 18.664 1.00 37.59 232 PRO B C 1
ATOM 7553 O O . PRO B 1 237 ? -19.700 10.222 19.122 1.00 39.52 232 PRO B O 1
ATOM 7564 N N . VAL B 1 238 ? -20.881 8.820 17.831 1.00 36.43 233 VAL B N 1
ATOM 7565 C CA . VAL B 1 238 ? -21.826 9.814 17.340 1.00 35.98 233 VAL B CA 1
ATOM 7566 C C . VAL B 1 238 ? -23.183 9.619 17.997 1.00 37.22 233 VAL B C 1
ATOM 7567 O O . VAL B 1 238 ? -23.845 8.629 17.726 1.00 38.71 233 VAL B O 1
ATOM 7580 N N . GLU B 1 239 ? -23.601 10.544 18.852 1.00 41.37 234 GLU B N 1
ATOM 7581 C CA . GLU B 1 239 ? -24.903 10.410 19.483 1.00 45.10 234 GLU B CA 1
ATOM 7582 C C . GLU B 1 239 ? -25.923 10.792 18.419 1.00 50.98 234 GLU B C 1
ATOM 7583 O O . GLU B 1 239 ? -25.864 11.886 17.867 1.00 47.37 234 GLU B O 1
ATOM 7595 N N . LEU B 1 240 ? -26.819 9.872 18.087 1.00 45.55 235 LEU B N 1
ATOM 7596 C CA . LEU B 1 240 ? -27.800 10.141 17.041 1.00 44.95 235 LEU B CA 1
ATOM 7597 C C . LEU B 1 240 ? -28.776 11.244 17.458 1.00 44.10 235 LEU B C 1
ATOM 7598 O O . LEU B 1 240 ? -29.055 11.441 18.632 1.00 47.02 235 LEU B O 1
ATOM 7614 N N . ARG B 1 241 ? -29.284 11.951 16.457 1.00 45.62 236 ARG B N 1
ATOM 7615 C CA . ARG B 1 241 ? -30.155 13.098 16.629 1.00 54.09 236 ARG B CA 1
ATOM 7616 C C . ARG B 1 241 ? -31.584 12.623 16.508 1.00 51.58 236 ARG B C 1
ATOM 7617 O O . ARG B 1 241 ? -31.941 12.031 15.494 1.00 51.86 236 ARG B O 1
ATOM 7638 N N . ARG B 1 242 ? -32.378 12.853 17.545 1.00 55.63 237 ARG B N 1
ATOM 7639 C CA . ARG B 1 242 ? -33.805 12.592 17.489 1.00 57.73 237 ARG B CA 1
ATOM 7640 C C . ARG B 1 242 ? -34.476 13.592 16.571 1.00 57.27 237 ARG B C 1
ATOM 7641 O O . ARG B 1 242 ? -34.151 14.779 16.590 1.00 62.40 237 ARG B O 1
ATOM 7662 N N . VAL B 1 243 ? -35.416 13.101 15.771 1.00 56.51 238 VAL B N 1
ATOM 7663 C CA . VAL B 1 243 ? -36.151 13.940 14.844 1.00 66.67 238 VAL B CA 1
ATOM 7664 C C . VAL B 1 243 ? -37.373 14.455 15.575 1.00 67.60 238 VAL B C 1
ATOM 7665 O O . VAL B 1 243 ? -38.363 13.734 15.743 1.00 63.63 238 VAL B O 1
ATOM 7678 N N . GLY B 1 244 ? -37.291 15.695 16.044 1.00 67.27 239 GLY B N 1
ATOM 7679 C CA . GLY B 1 244 ? -38.403 16.314 16.749 1.00 68.47 239 GLY B CA 1
ATOM 7680 C C . GLY B 1 244 ? -38.818 15.507 17.963 1.00 73.70 239 GLY B C 1
ATOM 7681 O O . GLY B 1 244 ? -37.971 15.026 18.716 1.00 80.32 239 GLY B O 1
ATOM 7685 N N . ALA B 1 245 ? -40.124 15.350 18.142 1.00 78.34 240 ALA B N 1
ATOM 7686 C CA . ALA B 1 245 ? -40.666 14.546 19.232 1.00 72.35 240 ALA B CA 1
ATOM 7687 C C . ALA B 1 245 ? -41.016 13.133 18.753 1.00 78.71 240 ALA B C 1
ATOM 7688 O O . ALA B 1 245 ? -41.623 12.357 19.495 1.00 74.32 240 ALA B O 1
ATOM 7695 N N . THR B 1 246 ? -40.613 12.798 17.524 1.00 80.63 241 THR B N 1
ATOM 7696 C CA . THR B 1 246 ? -40.900 11.486 16.946 1.00 81.55 241 THR B CA 1
ATOM 7697 C C . THR B 1 246 ? -39.988 10.424 17.570 1.00 70.31 241 THR B C 1
ATOM 7698 O O . THR B 1 246 ? -39.064 10.753 18.315 1.00 73.13 241 THR B O 1
ATOM 7709 N N . ASN B 1 247 ? -40.251 9.153 17.275 1.00 65.44 242 ASN B N 1
ATOM 7710 C CA . ASN B 1 247 ? -39.406 8.065 17.772 1.00 61.30 242 ASN B CA 1
ATOM 7711 C C . ASN B 1 247 ? -38.339 7.657 16.752 1.00 59.26 242 ASN B C 1
ATOM 7712 O O . ASN B 1 247 ? -37.907 6.497 16.706 1.00 53.87 242 ASN B O 1
ATOM 7723 N N . GLN B 1 248 ? -37.905 8.619 15.944 1.00 60.46 243 GLN B N 1
ATOM 7724 C CA . GLN B 1 248 ? -36.849 8.393 14.960 1.00 59.00 243 GLN B CA 1
ATOM 7725 C C . GLN B 1 248 ? -35.555 9.103 15.334 1.00 53.95 243 GLN B C 1
ATOM 7726 O O . GLN B 1 248 ? -35.581 10.278 15.693 1.00 55.71 243 GLN B O 1
ATOM 7740 N N . TRP B 1 249 ? -34.450 8.366 15.250 1.00 49.11 244 TRP B N 1
ATOM 7741 C CA . TRP B 1 249 ? -33.084 8.886 15.415 1.00 46.47 244 TRP B CA 1
ATOM 7742 C C . TRP B 1 249 ? -32.284 8.681 14.137 1.00 46.45 244 TRP B C 1
ATOM 7743 O O . TRP B 1 249 ? -32.310 7.600 13.538 1.00 48.73 244 TRP B O 1
ATOM 7764 N N . LEU B 1 250 ? -31.542 9.713 13.740 1.00 49.32 245 LEU B N 1
ATOM 7765 C CA . LEU B 1 250 ? -30.772 9.679 12.510 1.00 46.08 245 LEU B CA 1
ATOM 7766 C C . LEU B 1 250 ? -29.293 9.941 12.694 1.00 39.24 245 LEU B C 1
ATOM 7767 O O . LEU B 1 250 ? -28.876 10.703 13.578 1.00 44.49 245 LEU B O 1
ATOM 7783 N N . GLY B 1 251 ? -28.521 9.321 11.810 1.00 38.75 246 GLY B N 1
ATOM 7784 C CA . GLY B 1 251 ? -27.127 9.639 11.644 1.00 37.03 246 GLY B CA 1
ATOM 7785 C C . GLY B 1 251 ? -26.705 9.270 10.246 1.00 37.90 246 GLY B C 1
ATOM 7786 O O . GLY B 1 251 ? -27.456 8.649 9.488 1.00 40.46 246 GLY B O 1
ATOM 7790 N N . TYR B 1 252 ? -25.479 9.634 9.926 1.00 36.25 247 TYR B N 1
ATOM 7791 C CA . TYR B 1 252 ? -24.909 9.325 8.619 1.00 36.45 247 TYR B CA 1
ATOM 7792 C C . TYR B 1 252 ? -23.456 8.933 8.815 1.00 37.98 247 TYR B C 1
ATOM 7793 O O . TYR B 1 252 ? -22.827 9.358 9.775 1.00 37.65 247 TYR B O 1
ATOM 7811 N N . MET B 1 253 ? -22.917 8.129 7.907 1.00 36.00 248 MET B N 1
ATOM 7812 C CA . MET B 1 253 ? -21.516 7.775 7.988 1.00 34.39 248 MET B CA 1
ATOM 7813 C C . MET B 1 253 ? -20.946 7.444 6.615 1.00 30.78 248 MET B C 1
ATOM 7814 O O . MET B 1 253 ? -21.682 7.060 5.695 1.00 32.01 248 MET B O 1
ATOM 7828 N N . PRO B 1 254 ? -19.627 7.612 6.472 1.00 29.06 249 PRO B N 1
ATOM 7829 C CA . PRO B 1 254 ? -19.043 7.263 5.181 1.00 29.58 249 PRO B CA 1
ATOM 7830 C C . PRO B 1 254 ? -19.148 5.778 4.914 1.00 30.03 249 PRO B C 1
ATOM 7831 O O . PRO B 1 254 ? -19.259 4.963 5.811 1.00 31.17 249 PRO B O 1
ATOM 7842 N N . GLU B 1 255 ? -19.115 5.432 3.643 1.00 29.04 250 GLU B N 1
ATOM 7843 C CA . GLU B 1 255 ? -18.894 4.076 3.254 1.00 28.90 250 GLU B CA 1
ATOM 7844 C C . GLU B 1 255 ? -17.741 3.454 4.032 1.00 28.50 250 GLU B C 1
ATOM 7845 O O . GLU B 1 255 ? -16.724 4.099 4.245 1.00 30.73 250 GLU B O 1
ATOM 7857 N N . ALA B 1 256 ? -17.894 2.199 4.425 1.00 30.68 251 ALA B N 1
ATOM 7858 C CA . ALA B 1 256 ? -16.872 1.496 5.181 1.00 29.37 251 ALA B CA 1
ATOM 7859 C C . ALA B 1 256 ? -16.836 0.055 4.758 1.00 30.08 251 ALA B C 1
ATOM 7860 O O . ALA B 1 256 ? -17.811 -0.679 4.927 1.00 32.76 251 ALA B O 1
ATOM 7867 N N . ILE B 1 257 ? -15.733 -0.336 4.135 1.00 29.22 252 ILE B N 1
ATOM 7868 C CA . ILE B 1 257 ? -15.540 -1.725 3.695 1.00 30.49 252 ILE B CA 1
ATOM 7869 C C . ILE B 1 257 ? -15.116 -2.588 4.884 1.00 29.97 252 ILE B C 1
ATOM 7870 O O . ILE B 1 257 ? -14.235 -2.202 5.637 1.00 31.36 252 ILE B O 1
ATOM 7886 N N . VAL B 1 258 ? -15.738 -3.752 5.049 1.00 30.68 253 VAL B N 1
ATOM 7887 C CA . VAL B 1 258 ? -15.297 -4.742 6.026 1.00 31.09 253 VAL B CA 1
ATOM 7888 C C . VAL B 1 258 ? -14.964 -6.038 5.329 1.00 32.41 253 VAL B C 1
ATOM 7889 O O . VAL B 1 258 ? -15.809 -6.599 4.616 1.00 36.17 253 VAL B O 1
ATOM 7902 N N . GLU B 1 259 ? -13.735 -6.528 5.486 1.00 32.83 254 GLU B N 1
ATOM 7903 C CA . GLU B 1 259 ? -13.370 -7.805 4.900 1.00 36.27 254 GLU B CA 1
ATOM 7904 C C . GLU B 1 259 ? -14.329 -8.938 5.306 1.00 34.66 254 GLU B C 1
ATOM 7905 O O . GLU B 1 259 ? -14.769 -9.018 6.465 1.00 33.86 254 GLU B O 1
ATOM 7917 N N . SER B 1 260 ? -14.628 -9.778 4.306 1.00 35.37 255 SER B N 1
ATOM 7918 C CA . SER B 1 260 ? -15.496 -10.968 4.370 1.00 38.16 255 SER B CA 1
ATOM 7919 C C . SER B 1 260 ? -14.973 -12.075 5.263 1.00 40.28 255 SER B C 1
ATOM 7920 O O . SER B 1 260 ? -15.666 -13.056 5.534 1.00 44.99 255 SER B O 1
ATOM 7928 N N . THR B 1 261 ? -13.725 -11.953 5.686 1.00 36.97 256 THR B N 1
ATOM 7929 C CA . THR B 1 261 ? -13.129 -12.969 6.532 1.00 39.74 256 THR B CA 1
ATOM 7930 C C . THR B 1 261 ? -13.365 -12.665 8.010 1.00 40.19 256 THR B C 1
ATOM 7931 O O . THR B 1 261 ? -13.080 -13.493 8.862 1.00 43.41 256 THR B O 1
ATOM 7942 N N . LYS B 1 262 ? -13.910 -11.492 8.303 1.00 38.59 257 LYS B N 1
ATOM 7943 C CA . LYS B 1 262 ? -14.213 -11.072 9.685 1.00 39.53 257 LYS B CA 1
ATOM 7944 C C . LYS B 1 262 ? -15.685 -11.149 10.024 1.00 43.75 257 LYS B C 1
ATOM 7945 O O . LYS B 1 262 ? -16.532 -11.125 9.152 1.00 41.35 257 LYS B O 1
ATOM 7964 N N . TRP B 1 263 ? -16.003 -11.218 11.311 1.00 39.30 258 TRP B N 1
ATOM 7965 C CA . TRP B 1 263 ? -17.365 -11.019 11.721 1.00 36.58 258 TRP B CA 1
ATOM 7966 C C . TRP B 1 263 ? -17.355 -10.492 13.153 1.00 39.15 258 TRP B C 1
ATOM 7967 O O . TRP B 1 263 ? -16.291 -10.362 13.763 1.00 39.73 258 TRP B O 1
ATOM 7988 N N . TRP B 1 264 ? -18.533 -10.151 13.649 1.00 40.36 259 TRP B N 1
ATOM 7989 C CA . TRP B 1 264 ? -18.684 -9.634 15.012 1.00 45.52 259 TRP B CA 1
ATOM 7990 C C . TRP B 1 264 ? -18.052 -10.567 16.036 1.00 47.32 259 TRP B C 1
ATOM 7991 O O . TRP B 1 264 ? -18.340 -11.762 16.074 1.00 44.14 259 TRP B O 1
ATOM 8012 N N . GLY B 1 265 ? -17.185 -10.012 16.870 1.00 42.82 260 GLY B N 1
ATOM 8013 C CA . GLY B 1 265 ? -16.480 -10.801 17.854 1.00 46.19 260 GLY B CA 1
ATOM 8014 C C . GLY B 1 265 ? -15.265 -11.484 17.258 1.00 48.79 260 GLY B C 1
ATOM 8015 O O . GLY B 1 265 ? -14.557 -12.197 17.955 1.00 49.97 260 GLY B O 1
ATOM 8019 N N . ASN B 1 266 ? -15.040 -11.282 15.962 1.00 43.70 261 ASN B N 1
ATOM 8020 C CA . ASN B 1 266 ? -13.906 -11.894 15.265 1.00 45.99 261 ASN B CA 1
ATOM 8021 C C . ASN B 1 266 ? -13.303 -10.967 14.214 1.00 47.11 261 ASN B C 1
ATOM 8022 O O . ASN B 1 266 ? -13.183 -11.337 13.032 1.00 44.66 261 ASN B O 1
ATOM 8033 N N . THR B 1 267 ? -12.921 -9.764 14.642 1.00 42.47 262 THR B N 1
ATOM 8034 C CA . THR B 1 267 ? -12.295 -8.799 13.753 1.00 42.16 262 THR B CA 1
ATOM 8035 C C . THR B 1 267 ? -10.802 -8.670 14.000 1.00 44.27 262 THR B C 1
ATOM 8036 O O . THR B 1 267 ? -10.108 -8.046 13.205 1.00 47.77 262 THR B O 1
ATOM 8047 N N . GLY B 1 268 ? -10.314 -9.256 15.088 1.00 46.74 263 GLY B N 1
ATOM 8048 C CA . GLY B 1 268 ? -8.931 -9.061 15.482 1.00 51.34 263 GLY B CA 1
ATOM 8049 C C . GLY B 1 268 ? -8.759 -7.828 16.352 1.00 64.73 263 GLY B C 1
ATOM 8050 O O . GLY B 1 268 ? -7.665 -7.568 16.850 1.00 62.25 263 GLY B O 1
ATOM 8054 N N . ASN B 1 269 ? -9.849 -7.088 16.549 1.00 55.58 264 ASN B N 1
ATOM 8055 C CA . ASN B 1 269 ? -9.828 -5.802 17.244 1.00 59.64 264 ASN B CA 1
ATOM 8056 C C . ASN B 1 269 ? -10.799 -5.829 18.434 1.00 58.59 264 ASN B C 1
ATOM 8057 O O . ASN B 1 269 ? -11.912 -6.328 18.326 1.00 46.99 264 ASN B O 1
ATOM 8068 N N . ALA B 1 270 ? -10.383 -5.324 19.587 1.00 52.74 265 ALA B N 1
ATOM 8069 C CA . ALA B 1 270 ? -11.206 -5.442 20.790 1.00 50.33 265 ALA B CA 1
ATOM 8070 C C . ALA B 1 270 ? -12.531 -4.689 20.674 1.00 43.71 265 ALA B C 1
ATOM 8071 O O . ALA B 1 270 ? -13.521 -5.022 21.321 1.00 44.91 265 ALA B O 1
ATOM 8078 N N . GLU B 1 271 ? -12.524 -3.655 19.852 1.00 42.56 266 GLU B N 1
ATOM 8079 C CA . GLU B 1 271 ? -13.693 -2.807 19.666 1.00 41.50 266 GLU B CA 1
ATOM 8080 C C . GLU B 1 271 ? -14.489 -3.178 18.428 1.00 40.62 266 GLU B C 1
ATOM 8081 O O . GLU B 1 271 ? -15.377 -2.436 18.021 1.00 38.75 266 GLU B O 1
ATOM 8093 N N . ASN B 1 272 ? -14.145 -4.317 17.831 1.00 38.91 267 ASN B N 1
ATOM 8094 C CA . ASN B 1 272 ? -14.815 -4.814 16.612 1.00 39.75 267 ASN B CA 1
ATOM 8095 C C . ASN B 1 272 ? -14.660 -3.894 15.403 1.00 37.00 267 ASN B C 1
ATOM 8096 O O . ASN B 1 272 ? -15.447 -3.954 14.432 1.00 34.97 267 ASN B O 1
ATOM 8107 N N . LYS B 1 273 ? -13.640 -3.047 15.427 1.00 32.16 268 LYS B N 1
ATOM 8108 C CA . LYS B 1 273 ? -13.352 -2.252 14.243 1.00 31.36 268 LYS B CA 1
ATOM 8109 C C . LYS B 1 273 ? -12.957 -3.208 13.111 1.00 33.09 268 LYS B C 1
ATOM 8110 O O . LYS B 1 273 ? -12.266 -4.191 13.339 1.00 34.31 268 LYS B O 1
ATOM 8129 N N . PRO B 1 274 ? -13.354 -2.898 11.868 1.00 32.15 269 PRO B N 1
ATOM 8130 C CA . PRO B 1 274 ? -14.046 -1.713 11.374 1.00 31.56 269 PRO B CA 1
ATOM 8131 C C . PRO B 1 274 ? -15.581 -1.826 11.312 1.00 33.50 269 PRO B C 1
ATOM 8132 O O . PRO B 1 274 ? -16.221 -0.963 10.703 1.00 32.12 269 PRO B O 1
ATOM 8143 N N . ILE B 1 275 ? -16.166 -2.829 11.961 1.00 33.14 270 ILE B N 1
ATOM 8144 C CA . ILE B 1 275 ? -17.616 -2.993 11.900 1.00 34.59 270 ILE B CA 1
ATOM 8145 C C . ILE B 1 275 ? -18.330 -1.788 12.522 1.00 35.22 270 ILE B C 1
ATOM 8146 O O . ILE B 1 275 ? -18.065 -1.390 13.661 1.00 33.06 270 ILE B O 1
ATOM 8162 N N . ASN B 1 276 ? -19.254 -1.206 11.769 1.00 32.80 271 ASN B N 1
ATOM 8163 C CA . ASN B 1 276 ? -20.099 -0.147 12.310 1.00 33.98 271 ASN B CA 1
ATOM 8164 C C . ASN B 1 276 ? -21.188 -0.783 13.164 1.00 34.14 271 ASN B C 1
ATOM 8165 O O . ASN B 1 276 ? -21.772 -1.804 12.776 1.00 36.00 271 ASN B O 1
ATOM 8176 N N . PHE B 1 277 ? -21.483 -0.197 14.312 1.00 35.03 272 PHE B N 1
ATOM 8177 C CA . PHE B 1 277 ? -22.612 -0.660 15.115 1.00 35.54 272 PHE B CA 1
ATOM 8178 C C . PHE B 1 277 ? -23.223 0.516 15.850 1.00 36.42 272 PHE B C 1
ATOM 8179 O O . PHE B 1 277 ? -22.562 1.550 16.022 1.00 38.00 272 PHE B O 1
ATOM 8196 N N . PHE B 1 278 ? -24.478 0.383 16.269 1.00 37.88 273 PHE B N 1
ATOM 8197 C CA . PHE B 1 278 ? -25.010 1.400 17.152 1.00 40.90 273 PHE B CA 1
ATOM 8198 C C . PHE B 1 278 ? -25.339 0.798 18.512 1.00 42.54 273 PHE B C 1
ATOM 8199 O O . PHE B 1 278 ? -25.713 -0.364 18.642 1.00 42.24 273 PHE B O 1
ATOM 8216 N N . ARG B 1 279 ? -25.126 1.618 19.523 1.00 40.49 274 ARG B N 1
ATOM 8217 C CA . ARG B 1 279 ? -25.248 1.227 20.906 1.00 43.13 274 ARG B CA 1
ATOM 8218 C C . ARG B 1 279 ? -26.454 1.889 21.532 1.00 46.50 274 ARG B C 1
ATOM 8219 O O . ARG B 1 279 ? -26.536 3.119 21.567 1.00 45.95 274 ARG B O 1
ATOM 8240 N N . LEU B 1 280 ? -27.384 1.073 22.023 1.00 42.55 275 LEU B N 1
ATOM 8241 C CA . LEU B 1 280 ? -28.552 1.574 22.726 1.00 45.57 275 LEU B CA 1
ATOM 8242 C C . LEU B 1 280 ? -28.333 1.532 24.226 1.00 49.45 275 LEU B C 1
ATOM 8243 O O . LEU B 1 280 ? -28.080 0.460 24.772 1.00 51.62 275 LEU B O 1
ATOM 8259 N N . THR B 1 281 ? -28.468 2.677 24.897 1.00 48.08 276 THR B N 1
ATOM 8260 C CA . THR B 1 281 ? -28.391 2.726 26.346 1.00 48.23 276 THR B CA 1
ATOM 8261 C C . THR B 1 281 ? -29.776 3.022 26.899 1.00 55.14 276 THR B C 1
ATOM 8262 O O . THR B 1 281 ? -30.434 3.966 26.467 1.00 62.79 276 THR B O 1
ATOM 8273 N N . THR B 1 282 ? -30.214 2.206 27.849 1.00 56.14 277 THR B N 1
ATOM 8274 C CA . THR B 1 282 ? -31.523 2.394 28.463 1.00 63.75 277 THR B CA 1
ATOM 8275 C C . THR B 1 282 ? -31.423 3.283 29.706 1.00 69.68 277 THR B C 1
ATOM 8276 O O . THR B 1 282 ? -30.330 3.532 30.222 1.00 66.77 277 THR B O 1
ATOM 8287 N N . ARG B 1 283 ? -32.569 3.754 30.180 1.00 72.00 278 ARG B N 1
ATOM 8288 C CA . ARG B 1 283 ? -32.633 4.487 31.442 1.00 77.44 278 ARG B CA 1
ATOM 8289 C C . ARG B 1 283 ? -32.258 3.568 32.602 1.00 84.69 278 ARG B C 1
ATOM 8290 O O . ARG B 1 283 ? -31.609 3.992 33.568 1.00 88.88 278 ARG B O 1
ATOM 8311 N N . GLY B 1 284 ? -32.680 2.311 32.503 1.00 77.25 279 GLY B N 1
ATOM 8312 C CA . GLY B 1 284 ? -32.297 1.300 33.469 1.00 84.36 279 GLY B CA 1
ATOM 8313 C C . GLY B 1 284 ? -30.790 1.146 33.544 1.00 88.10 279 GLY B C 1
ATOM 8314 O O . GLY B 1 284 ? -30.258 0.697 34.556 1.00 97.01 279 GLY B O 1
ATOM 8318 N N . GLY B 1 285 ? -30.109 1.518 32.461 1.00 87.16 280 GLY B N 1
ATOM 8319 C CA . GLY B 1 285 ? -28.657 1.470 32.398 1.00 77.88 280 GLY B CA 1
ATOM 8320 C C . GLY B 1 285 ? -28.125 0.341 31.528 1.00 72.57 280 GLY B C 1
ATOM 8321 O O . GLY B 1 285 ? -26.916 0.171 31.374 1.00 72.63 280 GLY B O 1
ATOM 8325 N N . LEU B 1 286 ? -29.035 -0.437 30.957 1.00 68.51 281 LEU B N 1
ATOM 8326 C CA . LEU B 1 286 ? -28.653 -1.567 30.128 1.00 62.49 281 LEU B CA 1
ATOM 8327 C C . LEU B 1 286 ? -28.179 -1.060 28.778 1.00 60.51 281 LEU B C 1
ATOM 8328 O O . LEU B 1 286 ? -28.678 -0.044 28.280 1.00 60.57 281 LEU B O 1
ATOM 8344 N N . VAL B 1 287 ? -27.201 -1.766 28.213 1.00 59.75 282 VAL B N 1
ATOM 8345 C CA . VAL B 1 287 ? -26.633 -1.422 26.924 1.00 56.10 282 VAL B CA 1
ATOM 8346 C C . VAL B 1 287 ? -26.746 -2.575 25.944 1.00 58.14 282 VAL B C 1
ATOM 8347 O O . VAL B 1 287 ? -26.532 -3.728 26.301 1.00 55.80 282 VAL B O 1
ATOM 8360 N N . TYR B 1 288 ? -27.082 -2.234 24.705 1.00 53.69 283 TYR B N 1
ATOM 8361 C CA . TYR B 1 288 ? -27.230 -3.190 23.613 1.00 55.19 283 TYR B CA 1
ATOM 8362 C C . TYR B 1 288 ? -26.457 -2.683 22.416 1.00 50.27 283 TYR B C 1
ATOM 8363 O O . TYR B 1 288 ? -26.698 -1.561 21.987 1.00 47.73 283 TYR B O 1
ATOM 8381 N N . ASP B 1 289 ? -25.544 -3.504 21.891 1.00 45.02 284 ASP B N 1
ATOM 8382 C CA . ASP B 1 289 ? -24.832 -3.234 20.646 1.00 42.73 284 ASP B CA 1
ATOM 8383 C C . ASP B 1 289 ? -25.494 -3.963 19.466 1.00 46.33 284 ASP B C 1
ATOM 8384 O O . ASP B 1 289 ? -25.763 -5.163 19.532 1.00 49.25 284 ASP B O 1
ATOM 8393 N N . VAL B 1 290 ? -25.756 -3.222 18.399 1.00 43.92 285 VAL B N 1
ATOM 8394 C CA . VAL B 1 290 ? -26.411 -3.736 17.213 1.00 41.79 285 VAL B CA 1
ATOM 8395 C C . VAL B 1 290 ? -25.468 -3.520 16.019 1.00 39.35 285 VAL B C 1
ATOM 8396 O O . VAL B 1 290 ? -25.293 -2.377 15.540 1.00 39.58 285 VAL B O 1
ATOM 8409 N N . PRO B 1 291 ? -24.828 -4.604 15.550 1.00 40.01 286 PRO B N 1
ATOM 8410 C CA . PRO B 1 291 ? -23.936 -4.448 14.394 1.00 38.88 286 PRO B CA 1
ATOM 8411 C C . PRO B 1 291 ? -24.742 -4.085 13.167 1.00 37.73 286 PRO B C 1
ATOM 8412 O O . PRO B 1 291 ? -25.856 -4.610 12.994 1.00 38.80 286 PRO B O 1
ATOM 8423 N N . ILE B 1 292 ? -24.191 -3.195 12.338 1.00 34.84 287 ILE B N 1
ATOM 8424 C CA . ILE B 1 292 ? -24.816 -2.796 11.082 1.00 34.71 287 ILE B CA 1
ATOM 8425 C C . ILE B 1 292 ? -24.292 -3.684 9.953 1.00 34.31 287 ILE B C 1
ATOM 8426 O O . ILE B 1 292 ? -23.089 -3.900 9.849 1.00 36.49 287 ILE B O 1
ATOM 8442 N N . ILE B 1 293 ? -25.201 -4.215 9.129 1.00 37.50 288 ILE B N 1
ATOM 8443 C CA . ILE B 1 293 ? -24.829 -5.096 8.019 1.00 36.39 288 ILE B CA 1
ATOM 8444 C C . ILE B 1 293 ? -25.526 -4.681 6.727 1.00 37.51 288 ILE B C 1
ATOM 8445 O O . ILE B 1 293 ? -26.519 -3.952 6.749 1.00 37.58 288 ILE B O 1
ATOM 8461 N N . THR B 1 294 ? -24.994 -5.148 5.600 1.00 37.25 289 THR B N 1
ATOM 8462 C CA . THR B 1 294 ? -25.689 -5.058 4.326 1.00 37.12 289 THR B CA 1
ATOM 8463 C C . THR B 1 294 ? -26.171 -6.439 3.922 1.00 42.00 289 THR B C 1
ATOM 8464 O O . THR B 1 294 ? -25.380 -7.328 3.592 1.00 41.85 289 THR B O 1
ATOM 8475 N N . HIS B 1 295 ? -27.483 -6.604 3.940 1.00 41.31 290 HIS B N 1
ATOM 8476 C CA . HIS B 1 295 ? -28.104 -7.882 3.607 1.00 42.96 290 HIS B CA 1
ATOM 8477 C C . HIS B 1 295 ? -29.451 -7.666 2.938 1.00 47.55 290 HIS B C 1
ATOM 8478 O O . HIS B 1 295 ? -30.356 -7.041 3.486 1.00 46.59 290 HIS B O 1
ATOM 8492 N N . GLU B 1 296 ? -29.580 -8.195 1.734 1.00 52.50 291 GLU B N 1
ATOM 8493 C CA . GLU B 1 296 ? -30.808 -8.049 0.984 1.00 63.09 291 GLU B CA 1
ATOM 8494 C C . GLU B 1 296 ? -31.615 -9.314 1.169 1.00 58.68 291 GLU B C 1
ATOM 8495 O O . GLU B 1 296 ? -31.072 -10.420 1.210 1.00 68.20 291 GLU B O 1
ATOM 8507 N N . GLY B 1 297 ? -32.920 -9.140 1.314 1.00 63.05 292 GLY B N 1
ATOM 8508 C CA . GLY B 1 297 ? -33.817 -10.261 1.478 1.00 66.39 292 GLY B CA 1
ATOM 8509 C C . GLY B 1 297 ? -33.730 -10.926 2.835 1.00 73.01 292 GLY B C 1
ATOM 8510 O O . GLY B 1 297 ? -33.169 -10.381 3.786 1.00 78.60 292 GLY B O 1
ATOM 8514 N N . ALA B 1 298 ? -34.272 -12.136 2.890 1.00 67.02 293 ALA B N 1
ATOM 8515 C CA . ALA B 1 298 ? -34.569 -12.821 4.142 1.00 76.48 293 ALA B CA 1
ATOM 8516 C C . ALA B 1 298 ? -33.345 -13.055 5.000 1.00 78.38 293 ALA B C 1
ATOM 8517 O O . ALA B 1 298 ? -32.304 -13.489 4.517 1.00 68.99 293 ALA B O 1
ATOM 8524 N N . ILE B 1 299 ? -33.486 -12.770 6.285 1.00 84.34 294 ILE B N 1
ATOM 8525 C CA . ILE B 1 299 ? -32.408 -13.000 7.222 1.00 70.88 294 ILE B CA 1
ATOM 8526 C C . ILE B 1 299 ? -32.365 -14.485 7.565 1.00 65.79 294 ILE B C 1
ATOM 8527 O O . ILE B 1 299 ? -33.386 -15.067 7.948 1.00 67.09 294 ILE B O 1
ATOM 8543 N N . PRO B 1 300 ? -31.184 -15.106 7.435 1.00 62.60 295 PRO B N 1
ATOM 8544 C CA . PRO B 1 300 ? -31.025 -16.501 7.850 1.00 60.69 295 PRO B CA 1
ATOM 8545 C C . PRO B 1 300 ? -31.447 -16.702 9.298 1.00 64.18 295 PRO B C 1
ATOM 8546 O O . PRO B 1 300 ? -30.859 -16.101 10.195 1.00 69.34 295 PRO B O 1
ATOM 8557 N N . GLY B 1 301 ? -32.464 -17.523 9.523 1.00 68.00 296 GLY B N 1
ATOM 8558 C CA . GLY B 1 301 ? -32.941 -17.778 10.871 1.00 74.26 296 GLY B CA 1
ATOM 8559 C C . GLY B 1 301 ? -34.053 -16.824 11.261 1.00 69.32 296 GLY B C 1
ATOM 8560 O O . GLY B 1 301 ? -34.673 -16.988 12.305 1.00 70.94 296 GLY B O 1
ATOM 8564 N N . GLY B 1 302 ? -34.308 -15.829 10.417 1.00 75.57 297 GLY B N 1
ATOM 8565 C CA . GLY B 1 302 ? -35.394 -14.892 10.641 1.00 73.82 297 GLY B CA 1
ATOM 8566 C C . GLY B 1 302 ? -35.166 -13.908 11.777 1.00 73.94 297 GLY B C 1
ATOM 8567 O O . GLY B 1 302 ? -36.046 -13.099 12.073 1.00 72.63 297 GLY B O 1
ATOM 8571 N N . GLN B 1 303 ? -34.004 -13.973 12.420 1.00 71.61 298 GLN B N 1
ATOM 8572 C CA . GLN B 1 303 ? -33.700 -13.061 13.516 1.00 61.90 298 GLN B CA 1
ATOM 8573 C C . GLN B 1 303 ? -32.436 -12.252 13.237 1.00 56.49 298 GLN B C 1
ATOM 8574 O O . GLN B 1 303 ? -31.345 -12.797 13.066 1.00 56.96 298 GLN B O 1
ATOM 8588 N N . TYR B 1 304 ? -32.596 -10.937 13.195 1.00 57.06 299 TYR B N 1
ATOM 8589 C CA . TYR B 1 304 ? -31.499 -10.064 12.827 1.00 53.08 299 TYR B CA 1
ATOM 8590 C C . TYR B 1 304 ? -30.319 -10.190 13.766 1.00 48.01 299 TYR B C 1
ATOM 8591 O O . TYR B 1 304 ? -29.189 -10.297 13.323 1.00 47.40 299 TYR B O 1
ATOM 8609 N N . LEU B 1 305 ? -30.555 -10.169 15.076 1.00 53.02 300 LEU B N 1
ATOM 8610 C CA . LEU B 1 305 ? -29.420 -9.984 15.973 1.00 56.10 300 LEU B CA 1
ATOM 8611 C C . LEU B 1 305 ? -28.431 -11.157 15.985 1.00 51.04 300 LEU B C 1
ATOM 8612 O O . LEU B 1 305 ? -27.236 -10.938 15.995 1.00 48.53 300 LEU B O 1
ATOM 8628 N N . PRO B 1 306 ? -28.923 -12.400 16.015 1.00 50.93 301 PRO B N 1
ATOM 8629 C CA . PRO B 1 306 ? -27.998 -13.538 16.020 1.00 56.79 301 PRO B CA 1
ATOM 8630 C C . PRO B 1 306 ? -27.161 -13.587 14.740 1.00 51.93 301 PRO B C 1
ATOM 8631 O O . PRO B 1 306 ? -25.968 -13.876 14.762 1.00 49.37 301 PRO B O 1
ATOM 8642 N N . PHE B 1 307 ? -27.802 -13.285 13.627 1.00 47.30 302 PHE B N 1
ATOM 8643 C CA . PHE B 1 307 ? -27.104 -13.204 12.333 1.00 44.07 302 PHE B CA 1
ATOM 8644 C C . PHE B 1 307 ? -26.037 -12.098 12.371 1.00 43.83 302 PHE B C 1
ATOM 8645 O O . PHE B 1 307 ? -24.850 -12.342 12.125 1.00 44.71 302 PHE B O 1
ATOM 8662 N N . ALA B 1 308 ? -26.456 -10.891 12.735 1.00 45.50 303 ALA B N 1
ATOM 8663 C CA . ALA B 1 308 ? -25.570 -9.737 12.728 1.00 41.15 303 ALA B CA 1
ATOM 8664 C C . ALA B 1 308 ? -24.414 -9.907 13.697 1.00 41.79 303 ALA B C 1
ATOM 8665 O O . ALA B 1 308 ? -23.314 -9.410 13.444 1.00 41.52 303 ALA B O 1
ATOM 8672 N N . LYS B 1 309 ? -24.655 -10.610 14.795 1.00 44.04 304 LYS B N 1
ATOM 8673 C CA . LYS B 1 309 ? -23.616 -10.798 15.785 1.00 41.20 304 LYS B CA 1
ATOM 8674 C C . LYS B 1 309 ? -22.751 -12.006 15.447 1.00 47.89 304 LYS B C 1
ATOM 8675 O O . LYS B 1 309 ? -21.952 -12.434 16.260 1.00 50.08 304 LYS B O 1
ATOM 8694 N N . GLY B 1 310 ? -22.883 -12.525 14.221 1.00 46.59 305 GLY B N 1
ATOM 8695 C CA . GLY B 1 310 ? -22.042 -13.618 13.763 1.00 47.50 305 GLY B CA 1
ATOM 8696 C C . GLY B 1 310 ? -22.142 -14.949 14.500 1.00 48.32 305 GLY B C 1
ATOM 8697 O O . GLY B 1 310 ? -21.158 -15.679 14.563 1.00 51.25 305 GLY B O 1
ATOM 8701 N N . LEU B 1 311 ? -23.314 -15.289 15.039 1.00 46.52 306 LEU B N 1
ATOM 8702 C CA . LEU B 1 311 ? -23.494 -16.524 15.798 1.00 49.57 306 LEU B CA 1
ATOM 8703 C C . LEU B 1 311 ? -23.941 -17.685 14.930 1.00 51.85 306 LEU B C 1
ATOM 8704 O O . LEU B 1 311 ? -24.040 -18.804 15.413 1.00 55.00 306 LEU B O 1
ATOM 8720 N N . LEU B 1 312 ? -24.210 -17.425 13.648 1.00 49.63 307 LEU B N 1
ATOM 8721 C CA . LEU B 1 312 ? -24.721 -18.474 12.766 1.00 53.67 307 LEU B CA 1
ATOM 8722 C C . LEU B 1 312 ? -23.638 -18.914 11.787 1.00 52.98 307 LEU B C 1
ATOM 8723 O O . LEU B 1 312 ? -22.624 -18.232 11.646 1.00 50.67 307 LEU B O 1
ATOM 8739 N N . ALA B 1 313 ? -23.847 -20.051 11.126 1.00 52.23 308 ALA B N 1
ATOM 8740 C CA . ALA B 1 313 ? -22.864 -20.548 10.170 1.00 52.18 308 ALA B CA 1
ATOM 8741 C C . ALA B 1 313 ? -22.682 -19.562 9.033 1.00 51.78 308 ALA B C 1
ATOM 8742 O O . ALA B 1 313 ? -21.569 -19.347 8.567 1.00 52.31 308 ALA B O 1
ATOM 8749 N N . ASP B 1 314 ? -23.776 -18.963 8.584 1.00 51.31 309 ASP B N 1
ATOM 8750 C CA . ASP B 1 314 ? -23.693 -17.903 7.582 1.00 52.64 309 ASP B CA 1
ATOM 8751 C C . ASP B 1 314 ? -23.332 -16.596 8.264 1.00 51.94 309 ASP B C 1
ATOM 8752 O O . ASP B 1 314 ? -23.940 -16.232 9.271 1.00 48.39 309 ASP B O 1
ATOM 8761 N N . LYS B 1 315 ? -22.334 -15.903 7.737 1.00 42.84 310 LYS B N 1
ATOM 8762 C CA . LYS B 1 315 ? -21.921 -14.610 8.292 1.00 37.72 310 LYS B CA 1
ATOM 8763 C C . LYS B 1 315 ? -22.358 -13.468 7.381 1.00 40.15 310 LYS B C 1
ATOM 8764 O O . LYS B 1 315 ? -22.300 -13.592 6.145 1.00 43.55 310 LYS B O 1
ATOM 8783 N N . PRO B 1 316 ? -22.761 -12.340 7.970 1.00 39.79 311 PRO B N 1
ATOM 8784 C CA . PRO B 1 316 ? -23.132 -11.211 7.116 1.00 39.67 311 PRO B CA 1
ATOM 8785 C C . PRO B 1 316 ? -21.964 -10.449 6.505 1.00 39.85 311 PRO B C 1
ATOM 8786 O O . PRO B 1 316 ? -20.796 -10.581 6.903 1.00 41.90 311 PRO B O 1
ATOM 8797 N N . SER B 1 317 ? -22.312 -9.640 5.512 1.00 38.34 312 SER B N 1
ATOM 8798 C CA . SER B 1 317 ? -21.430 -8.589 5.045 1.00 38.90 312 SER B CA 1
ATOM 8799 C C . SER B 1 317 ? -21.668 -7.379 5.922 1.00 36.91 312 SER B C 1
ATOM 8800 O O . SER B 1 317 ? -22.809 -6.939 6.095 1.00 36.89 312 SER B O 1
ATOM 8808 N N . TYR B 1 318 ? -20.590 -6.880 6.509 1.00 33.79 313 TYR B N 1
ATOM 8809 C CA . TYR B 1 318 ? -20.633 -5.725 7.407 1.00 30.73 313 TYR B CA 1
ATOM 8810 C C . TYR B 1 318 ? -20.258 -4.438 6.677 1.00 30.44 313 TYR B C 1
ATOM 8811 O O . TYR B 1 318 ? -20.233 -3.350 7.269 1.00 32.82 313 TYR B O 1
ATOM 8829 N N . THR B 1 319 ? -19.989 -4.550 5.373 1.00 31.59 314 THR B N 1
ATOM 8830 C CA . THR B 1 319 ? -19.680 -3.365 4.615 1.00 35.15 314 THR B CA 1
ATOM 8831 C C . THR B 1 319 ? -20.892 -2.432 4.688 1.00 34.60 314 THR B C 1
ATOM 8832 O O . THR B 1 319 ? -22.036 -2.857 4.520 1.00 37.02 314 THR B O 1
ATOM 8843 N N . VAL B 1 320 ? -20.606 -1.156 4.941 1.00 33.17 315 VAL B N 1
ATOM 8844 C CA . VAL B 1 320 ? -21.578 -0.078 4.791 1.00 33.29 315 VAL B CA 1
ATOM 8845 C C . VAL B 1 320 ? -21.333 0.588 3.435 1.00 32.78 315 VAL B C 1
ATOM 8846 O O . VAL B 1 320 ? -20.261 1.162 3.215 1.00 32.87 315 VAL B O 1
ATOM 8859 N N . TYR B 1 321 ? -22.320 0.531 2.548 1.00 33.82 316 TYR B N 1
ATOM 8860 C CA . TYR B 1 321 ? -22.190 1.109 1.222 1.00 34.46 316 TYR B CA 1
ATOM 8861 C C . TYR B 1 321 ? -22.719 2.532 1.104 1.00 36.41 316 TYR B C 1
ATOM 8862 O O . TYR B 1 321 ? -23.732 2.886 1.692 1.00 36.62 316 TYR B O 1
ATOM 8880 N N . ARG B 1 322 ? -22.030 3.345 0.310 1.00 37.48 317 ARG B N 1
ATOM 8881 C CA . ARG B 1 322 ? -22.476 4.717 0.078 1.00 38.39 317 ARG B CA 1
ATOM 8882 C C . ARG B 1 322 ? -23.879 4.767 -0.501 1.00 36.60 317 ARG B C 1
ATOM 8883 O O . ARG B 1 322 ? -24.281 3.900 -1.266 1.00 36.77 317 ARG B O 1
ATOM 8904 N N . ASN B 1 323 ? -24.604 5.806 -0.117 1.00 34.37 318 ASN B N 1
ATOM 8905 C CA . ASN B 1 323 ? -25.877 6.129 -0.699 1.00 35.13 318 ASN B CA 1
ATOM 8906 C C . ASN B 1 323 ? -26.937 5.053 -0.473 1.00 39.26 318 ASN B C 1
ATOM 8907 O O . ASN B 1 323 ? -27.877 4.951 -1.241 1.00 40.92 318 ASN B O 1
ATOM 8918 N N . ARG B 1 324 ? -26.796 4.259 0.580 1.00 42.30 319 ARG B N 1
ATOM 8919 C CA . ARG B 1 324 ? -27.853 3.313 0.948 1.00 40.40 319 ARG B CA 1
ATOM 8920 C C . ARG B 1 324 ? -28.439 3.763 2.285 1.00 44.20 319 ARG B C 1
ATOM 8921 O O . ARG B 1 324 ? -27.821 4.531 2.999 1.00 39.81 319 ARG B O 1
ATOM 8942 N N . HIS B 1 325 ? -29.627 3.262 2.586 1.00 48.17 320 HIS B N 1
ATOM 8943 C CA . HIS B 1 325 ? -30.449 3.703 3.701 1.00 45.38 320 HIS B CA 1
ATOM 8944 C C . HIS B 1 325 ? -30.646 2.474 4.590 1.00 43.36 320 HIS B C 1
ATOM 8945 O O . HIS B 1 325 ? -31.262 1.497 4.169 1.00 44.45 320 HIS B O 1
ATOM 8959 N N . TYR B 1 326 ? -30.065 2.518 5.786 1.00 44.88 321 TYR B N 1
ATOM 8960 C CA . TYR B 1 326 ? -30.078 1.406 6.732 1.00 42.00 321 TYR B CA 1
ATOM 8961 C C . TYR B 1 326 ? -31.141 1.653 7.816 1.00 41.47 321 TYR B C 1
ATOM 8962 O O . TYR B 1 326 ? -31.017 2.577 8.633 1.00 43.83 321 TYR B O 1
ATOM 8980 N N . ILE B 1 327 ? -32.178 0.823 7.827 1.00 41.63 322 ILE B N 1
ATOM 8981 C CA . ILE B 1 327 ? -33.365 1.111 8.638 1.00 49.32 322 ILE B CA 1
ATOM 8982 C C . ILE B 1 327 ? -33.632 0.056 9.692 1.00 51.03 322 ILE B C 1
ATOM 8983 O O . ILE B 1 327 ? -33.718 -1.131 9.385 1.00 51.51 322 ILE B O 1
ATOM 8999 N N . TYR B 1 328 ? -33.793 0.521 10.930 1.00 49.03 323 TYR B N 1
ATOM 9000 C CA . TYR B 1 328 ? -34.039 -0.344 12.068 1.00 49.65 323 TYR B CA 1
ATOM 9001 C C . TYR B 1 328 ? -35.325 0.050 12.787 1.00 52.63 323 TYR B C 1
ATOM 9002 O O . TYR B 1 328 ? -35.600 1.228 12.997 1.00 57.88 323 TYR B O 1
ATOM 9020 N N . ARG B 1 329 ? -36.129 -0.959 13.113 1.00 51.40 324 ARG B N 1
ATOM 9021 C CA . ARG B 1 329 ? -37.336 -0.794 13.915 1.00 57.50 324 ARG B CA 1
ATOM 9022 C C . ARG B 1 329 ? -37.119 -1.603 15.168 1.00 62.52 324 ARG B C 1
ATOM 9023 O O . ARG B 1 329 ? -36.999 -2.828 15.100 1.00 55.14 324 ARG B O 1
ATOM 9044 N N . ILE B 1 330 ? -37.078 -0.922 16.306 1.00 58.72 325 ILE B N 1
ATOM 9045 C CA . ILE B 1 330 ? -36.617 -1.529 17.543 1.00 58.97 325 ILE B CA 1
ATOM 9046 C C . ILE B 1 330 ? -37.650 -1.377 18.647 1.00 56.11 325 ILE B C 1
ATOM 9047 O O . ILE B 1 330 ? -38.265 -0.322 18.805 1.00 61.66 325 ILE B O 1
ATOM 9063 N N . LYS B 1 331 ? -37.870 -2.471 19.373 1.00 56.24 326 LYS B N 1
ATOM 9064 C CA . LYS B 1 331 ? -38.642 -2.457 20.591 1.00 61.74 326 LYS B CA 1
ATOM 9065 C C . LYS B 1 331 ? -37.671 -2.505 21.764 1.00 65.01 326 LYS B C 1
ATOM 9066 O O . LYS B 1 331 ? -36.873 -3.432 21.884 1.00 66.50 326 LYS B O 1
ATOM 9085 N N . THR B 1 332 ? -37.719 -1.475 22.602 1.00 75.08 327 THR B N 1
ATOM 9086 C CA . THR B 1 332 ? -36.873 -1.396 23.789 1.00 80.61 327 THR B CA 1
ATOM 9087 C C . THR B 1 332 ? -37.682 -1.810 25.018 1.00 79.98 327 THR B C 1
ATOM 9088 O O . THR B 1 332 ? -38.304 -0.974 25.666 1.00 88.34 327 THR B O 1
ATOM 9099 N N . LEU B 1 333 ? -37.668 -3.105 25.321 1.00 81.57 328 LEU B N 1
ATOM 9100 C CA . LEU B 1 333 ? -38.418 -3.656 26.453 1.00 89.14 328 LEU B CA 1
ATOM 9101 C C . LEU B 1 333 ? -37.544 -3.693 27.696 1.00 84.26 328 LEU B C 1
ATOM 9102 O O . LEU B 1 333 ? -36.333 -3.507 27.616 1.00 84.19 328 LEU B O 1
ATOM 9118 N N . PRO B 1 334 ? -38.154 -3.912 28.865 1.00 82.62 329 PRO B N 1
ATOM 9119 C CA . PRO B 1 334 ? -37.292 -4.185 30.016 1.00 84.42 329 PRO B CA 1
ATOM 9120 C C . PRO B 1 334 ? -36.405 -5.413 29.777 1.00 95.81 329 PRO B C 1
ATOM 9121 O O . PRO B 1 334 ? -36.894 -6.466 29.361 1.00 99.42 329 PRO B O 1
ATOM 9132 N N . ASP B 1 335 ? -35.111 -5.243 30.029 1.00 106.44 330 ASP B N 1
ATOM 9133 C CA . ASP B 1 335 ? -34.075 -6.272 29.844 1.00 110.00 330 ASP B CA 1
ATOM 9134 C C . ASP B 1 335 ? -34.172 -7.159 28.582 1.00 95.07 330 ASP B C 1
ATOM 9135 O O . ASP B 1 335 ? -33.838 -8.339 28.630 1.00 92.13 330 ASP B O 1
ATOM 9144 N N . LYS B 1 336 ? -34.600 -6.589 27.459 1.00 90.56 331 LYS B N 1
ATOM 9145 C CA . LYS B 1 336 ? -34.367 -7.199 26.136 1.00 86.75 331 LYS B CA 1
ATOM 9146 C C . LYS B 1 336 ? -34.712 -6.195 25.050 1.00 78.12 331 LYS B C 1
ATOM 9147 O O . LYS B 1 336 ? -35.433 -5.229 25.315 1.00 75.63 331 LYS B O 1
ATOM 9166 N N . ILE B 1 337 ? -34.205 -6.416 23.835 1.00 67.35 332 ILE B N 1
ATOM 9167 C CA . ILE B 1 337 ? -34.678 -5.652 22.682 1.00 66.59 332 ILE B CA 1
ATOM 9168 C C . ILE B 1 337 ? -35.054 -6.580 21.546 1.00 65.09 332 ILE B C 1
ATOM 9169 O O . ILE B 1 337 ? -34.604 -7.724 21.494 1.00 67.86 332 ILE B O 1
ATOM 9185 N N . GLU B 1 338 ? -35.890 -6.069 20.648 1.00 69.73 333 GLU B N 1
ATOM 9186 C CA . GLU B 1 338 ? -36.204 -6.742 19.398 1.00 66.69 333 GLU B CA 1
ATOM 9187 C C . GLU B 1 338 ? -35.844 -5.809 18.268 1.00 63.31 333 GLU B C 1
ATOM 9188 O O . GLU B 1 338 ? -36.190 -4.633 18.312 1.00 63.75 333 GLU B O 1
ATOM 9200 N N . VAL B 1 339 ? -35.147 -6.339 17.265 1.00 56.42 334 VAL B N 1
ATOM 9201 C CA . VAL B 1 339 ? -34.702 -5.549 16.126 1.00 54.92 334 VAL B CA 1
ATOM 9202 C C . VAL B 1 339 ? -35.224 -6.111 14.802 1.00 62.77 334 VAL B C 1
ATOM 9203 O O . VAL B 1 339 ? -35.093 -7.306 14.520 1.00 64.54 334 VAL B O 1
ATOM 9216 N N . LYS B 1 340 ? -35.850 -5.241 14.017 1.00 57.42 335 LYS B N 1
ATOM 9217 C CA . LYS B 1 340 ? -36.193 -5.545 12.634 1.00 53.66 335 LYS B CA 1
ATOM 9218 C C . LYS B 1 340 ? -35.425 -4.597 11.736 1.00 55.77 335 LYS B C 1
ATOM 9219 O O . LYS B 1 340 ? -35.260 -3.422 12.060 1.00 53.61 335 LYS B O 1
ATOM 9238 N N . TYR B 1 341 ? -34.968 -5.129 10.607 1.00 52.23 336 TYR B N 1
ATOM 9239 C CA . TYR B 1 341 ? -33.972 -4.487 9.755 1.00 50.59 336 TYR B CA 1
ATOM 9240 C C . TYR B 1 341 ? -34.404 -4.430 8.305 1.00 52.48 336 TYR B C 1
ATOM 9241 O O . TYR B 1 341 ? -35.000 -5.367 7.785 1.00 50.39 336 TYR B O 1
ATOM 9259 N N . SER B 1 342 ? -34.073 -3.338 7.638 1.00 49.27 337 SER B N 1
ATOM 9260 C CA . SER B 1 342 ? -34.156 -3.331 6.186 1.00 52.12 337 SER B CA 1
ATOM 9261 C C . SER B 1 342 ? -33.145 -2.361 5.614 1.00 52.06 337 SER B C 1
ATOM 9262 O O . SER B 1 342 ? -32.659 -1.461 6.312 1.00 47.27 337 SER B O 1
ATOM 9270 N N . ILE B 1 343 ? -32.798 -2.597 4.350 1.00 51.92 338 ILE B N 1
ATOM 9271 C CA . ILE B 1 343 ? -31.896 -1.739 3.598 1.00 50.69 338 ILE B CA 1
ATOM 9272 C C . ILE B 1 343 ? -32.577 -1.348 2.310 1.00 50.01 338 ILE B C 1
ATOM 9273 O O . ILE B 1 343 ? -33.158 -2.188 1.635 1.00 48.62 338 ILE B O 1
ATOM 9289 N N . CYS B 1 344 ? -32.518 -0.077 1.952 1.00 48.77 339 CYS B N 1
ATOM 9290 C CA . CYS B 1 344 ? -33.009 0.301 0.640 1.00 51.34 339 CYS B CA 1
ATOM 9291 C C . CYS B 1 344 ? -32.169 1.400 0.003 1.00 51.63 339 CYS B C 1
ATOM 9292 O O . CYS B 1 344 ? -31.209 1.897 0.584 1.00 45.80 339 CYS B O 1
ATOM 9300 N N . ASP B 1 345 ? -32.530 1.755 -1.224 1.00 62.24 340 ASP B N 1
ATOM 9301 C CA . ASP B 1 345 ? -31.851 2.831 -1.919 1.00 69.96 340 ASP B CA 1
ATOM 9302 C C . ASP B 1 345 ? -32.164 4.146 -1.236 1.00 62.96 340 ASP B C 1
ATOM 9303 O O . ASP B 1 345 ? -33.160 4.268 -0.522 1.00 57.87 340 ASP B O 1
ATOM 9312 N N . TRP B 1 346 ? -31.305 5.126 -1.471 1.00 65.02 341 TRP B N 1
ATOM 9313 C CA . TRP B 1 346 ? -31.464 6.450 -0.907 1.00 62.02 341 TRP B CA 1
ATOM 9314 C C . TRP B 1 346 ? -31.445 7.527 -1.991 1.00 76.46 341 TRP B C 1
ATOM 9315 O O . TRP B 1 346 ? -31.975 7.339 -3.088 1.00 92.61 341 TRP B O 1
#

Organism: Porphyromonas gingivalis (strain ATCC 33277 / DSM 20709 / CIP 103683 / JCM 12257 / NCTC 11834 / 2561) (NCBI:txid431947)

InterPro domains:
  IPR014941 Fimbrium subunit FimB/Mfa2/Mfa3 [PF08842] (49-347)

Secondary structure (DSSP, 8-state):
--EEEEEEEEE--GGG---EEEEEEEETTT-BEEEEEEEE--SS--SEEEEEEEE--EEEEEEEEES-TTHHHHHTT--BHHHHHHHHH--EEPPGGGGT---SS-PPPEEEEEEEEEE-SB--SSSPEEP-GGG-SSEEEEESEEEEEEEEEE-GGGEEEEEEES-BSEE-SS---S--S-B---EEPEE-TTSSEEEEEEE-B---TT-BTTBSSSTT-TT--EEEEEETTS-EEEEE--B--SPPTTS-HHHHHTT-SSSPPB-PBPTTEEEEEEEEE-SS-EEEEEEEEE-/--EEEEEEEE---GGG---EEEEEEEETTT-BEEEEEEEE--SSS---EEEEEEE--EEEEEEEEES-TTHHHHHTT--BHHHHHHHHH--EEPPGGGGT---SS-PPPEEEEEEEEEE-SB--SSSPEEP-GGG-SSEE-EESEEEEEEEEEE-GGGEEEEEEES-BSEE-SS---S--S-B---EEPEE-TTSSEEEEEEE-B---TT-BTTBSSSTT-TT--EEEEEESS--EEEEE--B--SPPTTS-HHHHHTT-SSS--B-PBPTTEEEEEEEEEETTEEEEEEEEEE-

Solvent-accessible surface area: 24878 Å² total; per-residue (Å²): 117,45,0,43,9,61,0,55,1,76,15,47,121,86,34,51,31,1,30,17,1,0,0,0,0,0,26,23,126,106,8,112,51,35,13,79,52,58,12,75,27,189,37,95,21,41,46,66,24,95,24,44,14,120,8,111,38,27,55,9,12,0,0,0,1,0,15,8,84,60,2,109,29,0,10,81,6,4,78,59,44,66,29,0,39,88,13,1,62,5,46,9,28,4,29,8,18,4,1,22,38,2,34,72,116,45,2,0,6,0,5,57,68,3,66,97,16,98,9,90,109,21,25,69,113,109,135,27,59,73,12,91,0,100,67,55,104,35,1,50,1,59,6,0,0,0,26,0,8,0,35,2,86,82,17,27,127,57,11,101,67,1,24,0,10,12,0,5,6,5,12,24,3,20,85,19,160,75,31,20,96,29,40,26,17,33,0,98,9,98,109,56,62,98,72,63,48,23,26,0,6,0,0,6,0,30,8,89,100,106,41,80,38,65,65,11,87,59,113,100,21,33,4,0,0,11,0,78,4,16,8,169,74,48,88,78,39,34,0,0,0,0,18,42,110,66,98,32,38,69,54,120,5,38,38,3,0,68,6,128,54,104,86,76,7,45,3,7,0,93,21,16,50,26,0,34,0,88,0,84,6,42,118,114,90,9,64,10,130,21,40,19,52,115,59,124,45,0,41,9,58,0,51,0,81,10,64,108,83,32,59,32,2,30,18,2,0,0,0,0,0,26,24,128,105,8,113,52,33,14,80,49,56,25,81,32,166,48,96,25,37,62,73,13,91,22,45,11,113,7,115,40,26,56,9,13,0,1,0,1,0,17,9,84,62,2,112,31,1,10,82,6,4,81,56,44,68,30,0,41,88,13,1,60,6,48,10,29,4,31,6,21,5,0,13,47,4,40,75,94,46,3,0,6,0,6,60,65,3,68,96,16,97,8,86,116,21,24,68,114,115,132,26,57,78,12,93,0,98,64,58,94,36,1,68,1,63,3,0,0,0,27,0,9,0,33,0,80,84,18,32,132,49,9,97,66,1,21,0,10,12,0,5,5,6,12,31,4,20,85,17,163,74,32,21,97,29,40,28,17,32,0,100,6,102,108,56,63,99,71,60,47,18,27,0,9,0,0,6,0,32,8,89,109,104,42,78,35,67,65,13,89,58,110,100,21,37,5,0,0,11,0,77,1,17,6,170,75,46,81,81,43,36,0,0,0,0,23,42,112,61,95,37,39,76,54,120,6,36,39,4,0,58,5,131,58,104,88,78,9,48,2,7,0,98,20,20,55,28,0,32,0,89,0,76,1,41,104,112,100,16,72,12,127,15,41,18,53,104,37

Radius of gyration: 26.59 Å; Cα contacts (8 Å, |Δi|>4): 1522; chains: 2; bounding box: 72×64×82 Å

Nearest PDB structures (foldseek):
  5nf4-assembly2_B  TM=9.998E-01  e=2.570E-60  Porphyromonas gingivalis ATCC 33277
  3liu-assembly2_B  TM=5.929E-01  e=2.033E-10  Parabacteroides distasonis ATCC 8503
  3pay-assembly1_A  TM=3.946E-01  e=1.361E-06  Bacteroides ovatus ATCC 8483
  5zwo-assembly1_D  TM=6.179E-01  e=7.661E-01  Saccharomyces cerevisiae S288C
  6az2-assembly1_B  TM=4.858E-01  e=2.003E+00  Saccharomyces cerevisiae S288C

B-factor: mean 53.33, std 21.69, range [25.24, 195.4]

Sequence (590 aa):
PDVYLLVNARAADFEDRVHSLAMLVFDSNTGEKVAEHFSSSIGSGTSTYVFTVKLKPGQRDFFFVANIPNMQTAMASIVNKSDMNHFMQVFRDLDPIHYHNATNNNGFPMSRMYSNQTVTIGGTITQPLPFKPDGENNVKLQRVVAKLDVNIVEGVENLQKIELCNANVHYRLVPNQSEPIQFYGPVELRRVGATNQWLGYMPEAIVESTKWWGNTGNAENKPINFFRLTTRGGLVYDVPIITHEGAIPGGQYLPFAKGLLADKPSYTVYRNRHYIYRIKTLPDKIEVKYSICDWPDVYLLVNARAADFEDRVHSLAMLVFDSNTGEKVAEHFSSSIGSGTSTYVFTVKLKPGQRDFFFVANIPNMQTAMASIVNKSDMNHFMQVFRDLDPIHYHNATNNNGFPMSRMYSNQTVTIGGTITQPLPFKPDGENNVKLQRVVAKLDVNIVEGVENLQKIELCNANVHYRLVPNQSEPIQFYGPVELRRVGATNQWLGYMPEAIVESTKWWGNTGNAENKPINFFRLTTRGGLVYDVPIITHEGAIPGGQYLPFAKGLLADKPSYTVYRNRHYIYRIKTLPDKIEVKYSICDW

GO terms:
  GO:0009289 pilus (C, IDA)
  GO:0009419 pilus tip (C, IDA)
  GO:0009279 cell outer membrane (C, EXP)
  GO:0009289 pilus (C, EXP)